Protein AF-A0A966SWS5-F1 (afdb_monomer)

Radius of gyration: 22.62 Å; Cα contacts (8 Å, |Δi|>4): 829; chains: 1; bounding box: 56×54×66 Å

Secondary structure (DSSP, 8-state):
-B---TTHHHHHHHHHTTT-EEEEEEEGGGG--HHHHHHHHHHTTSS-TTTS--S-----TT---S-GGGGEEESTTS-S-SEETTEE-SSEEE---GGG-TT-SSTTHHHHHHHHHH-HHHHS-SS--SHHHHHHHHHHHHHHHHHTTEEEEEEEE-GGGHHHHTTTSS--SHHHHHHHHHHHHHHHHHHHHTTT-EEEEEEEEE----TT----HHHHHHHHHHHHHHHHHH-TTEEEEEEES-TTS--GGGGHHHHHHHHHTT-EEEEEESSSS-HHHHHHHHHHH--SEEEE-GGGGG-HHHHHHHHHTTPEEEE-HHHHHHTT-EEEE-TTT-SB-TTSEEEE--SGGGSTHHHHHHTT--EEEE--BSHHHH--HHHHHHHHTTSSSPBPTTSPPPPHHHHHHHHHHHHHHSS--HHHHHHHHHHHHHHHHHHHHHHTPPS-----S-HHHHHHHHHHHHT-------TTS---

Structure (mmCIF, N/CA/C/O backbone):
data_AF-A0A966SWS5-F1
#
_entry.id   AF-A0A966SWS5-F1
#
loop_
_atom_site.group_PDB
_atom_site.id
_atom_site.type_symbol
_atom_site.label_atom_id
_atom_site.label_alt_id
_atom_site.label_comp_id
_atom_site.label_asym_id
_atom_site.label_entity_id
_atom_site.label_seq_id
_atom_site.pdbx_PDB_ins_code
_atom_site.Cartn_x
_atom_site.Cartn_y
_atom_site.Cartn_z
_atom_site.occupancy
_atom_site.B_iso_or_equiv
_atom_site.auth_seq_id
_atom_site.auth_comp_id
_atom_site.auth_asym_id
_atom_site.auth_atom_id
_atom_site.pdbx_PDB_model_num
ATOM 1 N N . MET A 1 1 ? 23.213 10.637 -18.267 1.00 56.31 1 MET A N 1
ATOM 2 C CA . MET A 1 1 ? 21.929 10.247 -17.666 1.00 56.31 1 MET A CA 1
ATOM 3 C C . MET A 1 1 ? 20.865 10.382 -18.741 1.00 56.31 1 MET A C 1
ATOM 5 O O . MET A 1 1 ? 21.033 11.244 -19.599 1.00 56.31 1 MET A O 1
ATOM 9 N N . GLN A 1 2 ? 19.869 9.503 -18.775 1.00 54.56 2 GLN A N 1
ATOM 10 C CA . GLN A 1 2 ? 18.658 9.729 -19.562 1.00 54.56 2 GLN A CA 1
ATOM 11 C C . GLN A 1 2 ? 17.677 10.501 -18.678 1.00 54.56 2 GLN A C 1
ATOM 13 O O . GLN A 1 2 ? 17.444 10.115 -17.535 1.00 54.56 2 GLN A O 1
ATOM 18 N N . THR A 1 3 ? 17.170 11.618 -19.188 1.00 52.50 3 THR A N 1
ATOM 19 C CA . THR A 1 3 ? 16.038 12.342 -18.606 1.00 52.50 3 THR A CA 1
ATOM 20 C C . THR A 1 3 ? 14.762 11.868 -19.293 1.00 52.50 3 THR A C 1
ATOM 22 O O . THR A 1 3 ? 14.804 11.485 -20.465 1.00 52.50 3 THR A O 1
ATOM 25 N N . TYR A 1 4 ? 13.644 11.896 -18.571 1.00 66.38 4 TYR A N 1
ATOM 26 C CA . TYR A 1 4 ? 12.299 11.722 -19.121 1.00 66.38 4 TYR A CA 1
ATOM 27 C C . TYR A 1 4 ? 12.084 12.520 -20.419 1.00 66.38 4 TYR A C 1
ATOM 29 O O . TYR A 1 4 ? 12.730 13.543 -20.671 1.00 66.38 4 TYR A O 1
ATOM 37 N N . THR A 1 5 ? 11.168 12.051 -21.268 1.00 64.81 5 THR A N 1
ATOM 38 C CA . THR A 1 5 ? 10.820 12.791 -22.487 1.00 64.81 5 THR A CA 1
ATOM 39 C C . THR A 1 5 ? 10.066 14.073 -22.117 1.00 64.81 5 THR A C 1
ATOM 41 O O . THR A 1 5 ? 9.263 14.032 -21.186 1.00 64.81 5 THR A O 1
ATOM 44 N N . PRO A 1 6 ? 10.214 15.191 -22.854 1.00 68.06 6 PRO A N 1
ATOM 45 C CA . PRO A 1 6 ? 9.442 16.414 -22.591 1.00 68.06 6 PRO A CA 1
ATOM 46 C C . PRO A 1 6 ? 7.915 16.208 -22.537 1.00 68.06 6 PRO A C 1
ATOM 48 O O . PRO A 1 6 ? 7.201 17.018 -21.955 1.00 68.06 6 PRO A O 1
ATOM 51 N N . MET A 1 7 ? 7.414 15.110 -23.113 1.00 74.44 7 MET A N 1
ATOM 52 C CA . MET A 1 7 ? 5.998 14.748 -23.126 1.00 74.44 7 MET A CA 1
ATOM 53 C C . MET A 1 7 ? 5.505 14.016 -21.872 1.00 74.44 7 MET A C 1
ATOM 55 O O . MET A 1 7 ? 4.293 13.942 -21.667 1.00 74.44 7 MET A O 1
ATOM 59 N N . THR A 1 8 ? 6.397 13.507 -21.018 1.00 80.25 8 THR A N 1
ATOM 60 C CA . THR A 1 8 ? 6.019 12.722 -19.832 1.00 80.25 8 THR A CA 1
ATOM 61 C C . THR A 1 8 ? 5.289 13.572 -18.785 1.00 80.25 8 THR A C 1
ATOM 63 O O . THR A 1 8 ? 4.294 13.125 -18.222 1.00 80.25 8 THR A O 1
ATOM 66 N N . GLU A 1 9 ? 5.709 14.822 -18.555 1.00 86.06 9 GLU A N 1
ATOM 67 C CA . GLU A 1 9 ? 5.050 15.692 -17.568 1.00 86.06 9 GLU A CA 1
A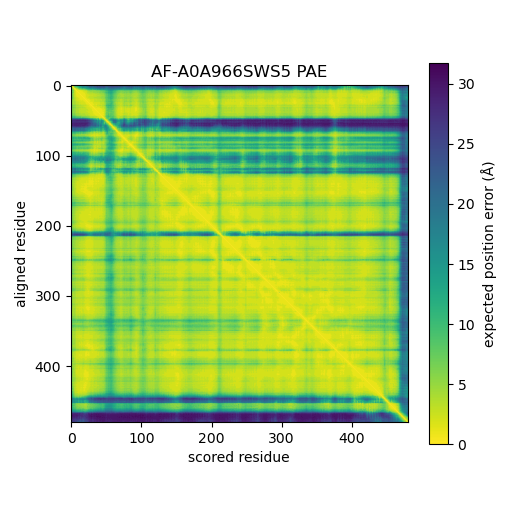TOM 68 C C . GLU A 1 9 ? 3.640 16.149 -17.994 1.00 86.06 9 GLU A C 1
ATOM 70 O O . GLU A 1 9 ? 2.712 16.007 -17.191 1.00 86.06 9 GLU A O 1
ATOM 75 N N . PRO A 1 10 ? 3.418 16.669 -19.222 1.00 88.00 10 PRO A N 1
ATOM 76 C CA . PRO A 1 10 ? 2.069 16.998 -19.687 1.00 88.00 10 PRO A CA 1
ATOM 77 C C . PRO A 1 10 ? 1.116 15.802 -19.645 1.00 88.00 10 PRO A C 1
ATOM 79 O O . PRO A 1 10 ? -0.052 15.956 -19.291 1.00 88.00 10 PRO A O 1
ATOM 82 N N . LEU A 1 11 ? 1.621 14.613 -19.981 1.00 86.00 11 LEU A N 1
ATOM 83 C CA . LEU A 1 11 ? 0.871 13.366 -19.930 1.00 86.00 11 LEU A CA 1
ATOM 84 C C . LEU A 1 11 ? 0.432 13.027 -18.502 1.00 86.00 11 LEU A C 1
ATOM 86 O O . LEU A 1 11 ? -0.751 12.775 -18.280 1.00 86.00 11 LEU A O 1
ATOM 90 N N . LEU A 1 12 ? 1.368 13.046 -17.546 1.00 89.75 12 LEU A N 1
ATOM 91 C CA . LEU A 1 12 ? 1.077 12.766 -16.141 1.00 89.75 12 LEU A CA 1
ATOM 92 C C . LEU A 1 12 ? -0.013 13.715 -15.631 1.00 89.75 12 LEU A C 1
ATOM 94 O O . LEU A 1 12 ? -1.047 13.252 -15.160 1.00 89.75 12 LEU A O 1
ATOM 98 N N . LYS A 1 13 ? 0.140 15.026 -15.856 1.00 92.19 13 LYS A N 1
ATOM 99 C CA . LYS A 1 13 ? -0.877 16.029 -15.492 1.00 92.19 13 LYS A CA 1
ATOM 100 C C . LYS A 1 13 ? -2.236 15.751 -16.140 1.00 92.19 13 LYS A C 1
ATOM 102 O O . LYS A 1 13 ? -3.275 15.923 -15.506 1.00 92.19 13 LYS A O 1
ATOM 107 N N . ALA A 1 14 ? -2.253 15.305 -17.396 1.00 92.81 14 ALA A N 1
ATOM 108 C CA . ALA A 1 14 ? -3.487 14.984 -18.107 1.00 92.81 14 ALA A CA 1
ATOM 109 C C . ALA A 1 14 ? -4.181 13.712 -17.582 1.00 92.81 14 ALA A C 1
ATOM 111 O O . ALA A 1 14 ? -5.417 13.660 -17.608 1.00 92.81 14 ALA A O 1
ATOM 112 N N . MET A 1 15 ? -3.412 12.721 -17.110 1.00 94.12 15 MET A N 1
ATOM 113 C CA . MET A 1 15 ? -3.923 11.542 -16.399 1.00 94.12 15 MET A CA 1
ATOM 114 C C . MET A 1 15 ? -4.467 11.920 -15.019 1.00 94.12 15 MET A C 1
ATOM 116 O O . MET A 1 15 ? -5.588 11.535 -14.686 1.00 94.12 15 MET A O 1
ATOM 120 N N . GLN A 1 16 ? -3.721 12.731 -14.258 1.00 94.56 16 GLN A N 1
ATOM 121 C CA . GLN A 1 16 ? -4.125 13.216 -12.935 1.00 94.56 16 GLN A CA 1
ATOM 122 C C . GLN A 1 16 ? -5.458 13.972 -13.008 1.00 94.56 16 GLN A C 1
ATOM 124 O O . GLN A 1 16 ? -6.412 13.630 -12.316 1.00 94.56 16 GLN A O 1
ATOM 129 N N . ALA A 1 17 ? -5.582 14.915 -13.948 1.00 94.62 17 ALA A N 1
ATOM 130 C CA . ALA A 1 17 ? -6.804 15.696 -14.157 1.00 94.62 17 ALA A CA 1
ATOM 131 C C . ALA A 1 17 ? -8.042 14.853 -14.526 1.00 94.62 17 ALA A C 1
ATOM 133 O O . ALA A 1 17 ? -9.165 15.351 -14.476 1.00 94.62 17 ALA A O 1
ATOM 134 N N . ARG A 1 18 ? -7.856 13.590 -14.933 1.00 94.50 18 ARG A N 1
ATOM 135 C CA . ARG A 1 18 ? -8.933 12.652 -15.288 1.00 94.50 18 ARG A CA 1
ATOM 136 C C . ARG A 1 18 ? -9.163 11.574 -14.234 1.00 94.50 18 ARG A C 1
ATOM 138 O O . ARG A 1 18 ? -9.987 10.687 -14.460 1.00 94.50 18 ARG A O 1
ATOM 145 N N . GLY A 1 19 ? -8.443 11.612 -13.114 1.00 96.00 19 GLY A N 1
ATOM 146 C CA . GLY A 1 19 ? -8.544 10.581 -12.090 1.00 96.00 19 GLY A CA 1
ATOM 147 C C . GLY A 1 19 ? -8.150 9.206 -12.637 1.00 96.00 19 GLY A C 1
ATOM 148 O O . GLY A 1 19 ? -8.946 8.275 -12.553 1.00 96.00 19 GLY A O 1
ATOM 149 N N . LEU A 1 20 ? -7.018 9.095 -13.336 1.00 96.56 20 LEU A N 1
ATOM 150 C CA . LEU A 1 20 ? -6.596 7.860 -14.012 1.00 96.56 20 LEU A CA 1
ATOM 151 C C . LEU A 1 20 ? -5.496 7.106 -13.258 1.00 96.56 20 LEU A C 1
ATOM 153 O O . LEU A 1 20 ? -4.710 6.402 -13.883 1.00 96.56 20 LEU A O 1
ATOM 157 N N . PHE A 1 21 ? -5.477 7.210 -11.929 1.00 97.75 21 PHE A N 1
ATOM 158 C CA . PHE A 1 21 ? -4.602 6.423 -11.064 1.00 97.75 21 PHE A CA 1
ATOM 159 C C . PHE A 1 21 ? -5.376 5.675 -9.977 1.00 97.75 21 PHE A C 1
ATOM 161 O O . PHE A 1 21 ? -6.513 6.025 -9.638 1.00 97.75 21 PHE A O 1
ATOM 168 N N . VAL A 1 22 ? -4.736 4.642 -9.433 1.00 97.94 22 VAL A N 1
ATOM 169 C CA . VAL A 1 22 ? -5.201 3.873 -8.275 1.00 97.94 22 VAL A CA 1
ATOM 170 C C . VAL A 1 22 ? -4.030 3.611 -7.332 1.00 97.94 22 VAL A C 1
ATOM 172 O O . VAL A 1 22 ? -2.903 3.434 -7.790 1.00 97.94 22 VAL A O 1
ATOM 175 N N . GLU A 1 23 ? -4.309 3.563 -6.034 1.00 97.81 23 GLU A N 1
ATOM 176 C CA . GLU A 1 23 ? -3.348 3.219 -4.983 1.00 97.81 23 GLU A CA 1
ATOM 177 C C . GLU A 1 23 ? -3.886 2.012 -4.212 1.00 97.81 23 GLU A C 1
ATOM 179 O O . GLU A 1 23 ? -4.903 2.105 -3.539 1.00 97.81 23 GLU A O 1
ATOM 184 N N . THR A 1 24 ? -3.254 0.851 -4.333 1.00 97.44 24 THR A N 1
ATOM 185 C CA . THR A 1 24 ? -3.761 -0.396 -3.732 1.00 97.44 24 THR A CA 1
ATOM 186 C C . THR A 1 24 ? -2.914 -0.892 -2.562 1.00 97.44 24 THR A C 1
ATOM 188 O O . THR A 1 24 ? -3.198 -1.951 -2.003 1.00 97.44 24 THR A O 1
ATOM 191 N N . HIS A 1 25 ? -1.876 -0.148 -2.169 1.00 97.81 25 HIS A N 1
ATOM 192 C CA . HIS A 1 25 ? -1.007 -0.492 -1.048 1.00 97.81 25 HIS A CA 1
ATOM 193 C C . HIS A 1 25 ? -0.494 0.770 -0.359 1.00 97.81 25 HIS A C 1
ATOM 195 O O . HIS A 1 25 ? 0.570 1.302 -0.678 1.00 97.81 25 HIS A O 1
ATOM 201 N N . VAL A 1 26 ? -1.278 1.244 0.603 1.00 97.19 26 VAL A N 1
ATOM 202 C CA . VAL A 1 26 ? -0.911 2.314 1.517 1.00 97.19 26 VAL A CA 1
ATOM 203 C C . VAL A 1 26 ? -1.335 1.995 2.953 1.00 97.19 26 VAL A C 1
ATOM 205 O O . VAL A 1 26 ? -2.475 1.610 3.216 1.00 97.19 26 VAL A O 1
ATOM 208 N N . HIS A 1 27 ? -0.451 2.202 3.926 1.00 94.88 27 HIS A N 1
ATOM 209 C CA . HIS A 1 27 ? -0.782 1.980 5.333 1.00 94.88 27 HIS A CA 1
ATOM 210 C C . HIS A 1 27 ? -1.279 3.255 5.993 1.00 94.88 27 HIS A C 1
ATOM 212 O O . HIS A 1 27 ? -0.635 4.299 5.906 1.00 94.88 27 HIS A O 1
ATOM 218 N N . PHE A 1 28 ? -2.367 3.146 6.763 1.00 94.44 28 PHE A N 1
ATOM 219 C CA . PHE A 1 28 ? -2.891 4.233 7.601 1.00 94.44 28 PHE A CA 1
ATOM 220 C C . PHE A 1 28 ? -1.820 5.033 8.379 1.00 94.44 28 PHE A C 1
ATOM 222 O O . PHE A 1 28 ? -1.853 6.260 8.356 1.00 94.44 28 PHE A O 1
ATOM 229 N N . PRO A 1 29 ? -0.838 4.403 9.044 1.00 88.25 29 PRO A N 1
ATOM 230 C CA . PRO A 1 29 ? 0.178 5.096 9.836 1.00 88.25 29 PRO A CA 1
ATOM 231 C C . PRO A 1 29 ? 1.180 5.841 8.964 1.00 88.25 29 PRO A C 1
ATOM 233 O O . PRO A 1 29 ? 1.812 6.767 9.454 1.00 88.25 29 PRO A O 1
ATOM 236 N N . GLY A 1 30 ? 1.303 5.453 7.694 1.00 90.62 30 GLY A N 1
ATOM 237 C CA . GLY A 1 30 ? 2.078 6.131 6.666 1.00 90.62 30 GLY A CA 1
ATOM 238 C C . GLY A 1 30 ? 1.346 7.291 5.996 1.00 90.62 30 GLY A C 1
ATOM 239 O O . GLY A 1 30 ? 1.949 7.970 5.177 1.00 90.62 30 GLY A O 1
ATOM 240 N N . LEU A 1 31 ? 0.078 7.559 6.330 1.00 94.06 31 LEU A N 1
ATOM 241 C CA . LEU A 1 31 ? -0.699 8.685 5.777 1.00 94.06 31 LEU A CA 1
ATOM 242 C C . LEU A 1 31 ? -0.383 10.034 6.434 1.00 94.06 31 LEU A C 1
ATOM 244 O O . LEU A 1 31 ? -0.876 11.086 6.028 1.00 94.06 31 LEU A O 1
ATOM 248 N N . PHE A 1 32 ? 0.403 9.995 7.497 1.00 91.12 32 PHE A N 1
ATOM 249 C CA . PHE A 1 32 ? 0.682 11.115 8.366 1.00 91.12 32 PHE A CA 1
ATOM 250 C C . PHE A 1 32 ? 1.753 12.005 7.743 1.00 91.12 32 PHE A C 1
ATOM 252 O O . PHE A 1 32 ? 2.915 11.616 7.673 1.00 91.12 32 PHE A O 1
ATOM 259 N N . THR A 1 33 ? 1.379 13.213 7.312 1.00 91.12 33 THR A N 1
ATOM 260 C CA . THR A 1 33 ? 2.391 14.210 6.936 1.00 91.12 33 THR A CA 1
ATOM 261 C C . THR A 1 33 ? 3.117 14.708 8.191 1.00 91.12 33 THR A C 1
ATOM 263 O O . THR A 1 33 ? 2.528 14.697 9.287 1.00 91.12 33 THR A O 1
ATOM 266 N N . PRO A 1 34 ? 4.368 15.185 8.071 1.00 89.38 34 PRO A N 1
ATOM 267 C CA . PRO A 1 34 ? 5.087 15.791 9.187 1.00 89.38 34 PRO A CA 1
ATOM 268 C C . PRO A 1 34 ? 4.274 16.895 9.890 1.00 89.38 34 PRO A C 1
ATOM 270 O O . PRO A 1 34 ? 4.176 16.919 11.117 1.00 89.38 34 PRO A O 1
ATOM 273 N N . GLU A 1 35 ? 3.611 17.762 9.124 1.00 90.44 35 GLU A N 1
ATOM 274 C CA . GLU A 1 35 ? 2.824 18.892 9.628 1.00 90.44 35 GLU A CA 1
ATOM 275 C C . GLU A 1 35 ? 1.589 18.448 10.401 1.00 90.44 35 GLU A C 1
ATOM 277 O O . GLU A 1 35 ? 1.308 18.968 11.487 1.00 90.44 35 GLU A O 1
ATOM 282 N N . LEU A 1 36 ? 0.849 17.479 9.855 1.00 91.56 36 LEU A N 1
ATOM 283 C CA . LEU A 1 36 ? -0.329 16.935 10.518 1.00 91.56 36 LEU A CA 1
ATOM 284 C C . LEU A 1 36 ? 0.070 16.223 11.811 1.00 91.56 36 LEU A C 1
ATOM 286 O O . LEU A 1 36 ? -0.575 16.392 12.842 1.00 91.56 36 LEU A O 1
ATOM 290 N N . THR A 1 37 ? 1.164 15.472 11.774 1.00 88.75 37 THR A N 1
ATOM 291 C CA . THR A 1 37 ? 1.668 14.718 12.926 1.00 88.75 37 THR A CA 1
ATOM 292 C C . THR A 1 37 ? 2.098 15.634 14.053 1.00 88.75 37 THR A C 1
ATOM 294 O O . THR A 1 37 ? 1.725 15.400 15.202 1.00 88.75 37 THR A O 1
ATOM 297 N N . LEU A 1 38 ? 2.822 16.711 13.740 1.00 86.38 38 LEU A N 1
ATOM 298 C CA . LEU A 1 38 ? 3.180 17.711 14.737 1.00 86.38 38 LEU A CA 1
ATOM 299 C C . LEU A 1 38 ? 1.937 18.435 15.271 1.00 86.38 38 LEU A C 1
ATOM 301 O O . LEU A 1 38 ? 1.815 18.626 16.479 1.00 86.38 38 LEU A O 1
ATOM 305 N N . SER A 1 39 ? 0.996 18.793 14.394 1.00 89.50 39 SER A N 1
ATOM 306 C CA . SER A 1 39 ? -0.250 19.475 14.768 1.00 89.50 39 SER A CA 1
ATOM 307 C C . SER A 1 39 ? -1.096 18.633 15.726 1.00 89.50 39 SER A C 1
ATOM 309 O O . SER A 1 39 ? -1.544 19.135 16.755 1.00 89.50 39 SER A O 1
ATOM 311 N N . LEU A 1 40 ? -1.268 17.341 15.437 1.00 89.06 40 LEU A N 1
ATOM 312 C CA . LEU A 1 40 ? -1.943 16.391 16.321 1.00 89.06 40 LEU A CA 1
ATOM 313 C C . LEU A 1 40 ? -1.161 16.164 17.618 1.00 89.06 40 LEU A C 1
ATOM 315 O O . LEU A 1 40 ? -1.751 16.115 18.695 1.00 89.06 40 LEU A O 1
ATOM 319 N N . GLY A 1 41 ? 0.169 16.106 17.538 1.00 83.56 41 GLY A N 1
ATOM 320 C CA . GLY A 1 41 ? 1.043 16.056 18.704 1.00 83.56 41 GLY A CA 1
ATOM 321 C C . GLY A 1 41 ? 0.855 17.241 19.646 1.00 83.56 41 GLY A C 1
ATOM 322 O O . GLY A 1 41 ? 0.768 17.046 20.854 1.00 83.56 41 GLY A O 1
ATOM 323 N N . ILE A 1 42 ? 0.735 18.458 19.112 1.00 83.50 42 ILE A N 1
ATOM 324 C CA . ILE A 1 42 ? 0.462 19.667 19.900 1.00 83.50 42 ILE A CA 1
ATOM 325 C C . ILE A 1 42 ? -0.963 19.639 20.456 1.00 83.50 42 ILE A C 1
ATOM 327 O O . ILE A 1 42 ? -1.151 19.826 21.657 1.00 83.50 42 ILE A O 1
ATOM 331 N N . LYS A 1 43 ? -1.959 19.359 19.604 1.00 87.50 43 LYS A N 1
ATOM 332 C CA . LYS A 1 43 ? -3.381 19.278 19.980 1.00 87.50 43 LYS A CA 1
ATOM 333 C C . LYS A 1 43 ? -3.602 18.320 21.152 1.00 87.50 43 LYS A C 1
ATOM 335 O O . LYS A 1 43 ? -4.323 18.656 22.086 1.00 87.50 43 LYS A O 1
ATOM 340 N N . ASN A 1 44 ? -2.968 17.152 21.101 1.00 84.19 44 ASN A N 1
ATOM 341 C CA . ASN A 1 44 ? -3.131 16.090 22.088 1.00 84.19 44 ASN A CA 1
ATOM 342 C C . ASN A 1 44 ? -2.132 16.187 23.262 1.00 84.19 44 ASN A C 1
ATOM 344 O O . ASN A 1 44 ? -2.123 15.313 24.124 1.00 84.19 44 ASN A O 1
ATOM 348 N N . GLY A 1 45 ? -1.323 17.255 23.335 1.00 79.69 45 GLY A N 1
ATOM 349 C CA . GLY A 1 45 ? -0.449 17.552 24.479 1.00 79.69 45 GLY A CA 1
ATOM 350 C C . GLY A 1 45 ? 0.889 16.801 24.509 1.00 79.69 45 GLY A C 1
ATOM 351 O O . GLY A 1 45 ? 1.589 16.840 25.520 1.00 79.69 45 GLY A O 1
ATOM 352 N N . TRP A 1 46 ? 1.270 16.143 23.413 1.00 75.69 46 TRP A N 1
ATOM 353 C CA . TRP A 1 46 ? 2.497 15.346 23.292 1.00 75.69 46 TRP A CA 1
ATOM 354 C C . TRP A 1 46 ? 3.717 16.148 22.815 1.00 75.69 46 TRP A C 1
ATOM 356 O O . TRP A 1 46 ? 4.852 15.721 23.026 1.00 75.69 46 TRP A O 1
ATOM 366 N N . VAL A 1 47 ? 3.509 17.313 22.187 1.00 73.50 47 VAL A N 1
ATOM 367 C CA . VAL A 1 47 ? 4.574 18.225 21.725 1.00 73.50 47 VAL A CA 1
ATOM 368 C C . VAL A 1 47 ? 4.233 19.672 22.110 1.00 73.50 47 VAL A C 1
ATOM 370 O O . VAL A 1 47 ? 3.095 20.095 21.948 1.00 73.50 47 VAL A O 1
ATOM 373 N N . HIS A 1 48 ? 5.197 20.457 22.608 1.00 66.31 48 HIS A N 1
ATOM 374 C CA . HIS A 1 48 ? 4.979 21.857 23.015 1.00 66.31 48 HIS A CA 1
ATOM 375 C C . HIS A 1 48 ? 5.661 22.840 22.040 1.00 66.31 48 HIS A C 1
ATOM 377 O O . HIS A 1 48 ? 6.838 22.699 21.714 1.00 66.31 48 HIS A O 1
ATOM 383 N N . GLY A 1 49 ? 4.918 23.849 21.567 1.00 55.56 49 GLY A N 1
ATOM 384 C CA . GLY A 1 49 ? 5.252 24.650 20.377 1.00 55.56 49 GLY A CA 1
ATOM 385 C C . GLY A 1 49 ? 6.195 25.854 20.534 1.00 55.56 49 GLY A C 1
ATOM 386 O O . GLY A 1 49 ? 6.288 26.638 19.597 1.00 55.56 49 GLY A O 1
ATOM 387 N N . HIS A 1 50 ? 6.871 26.077 21.668 1.00 50.03 50 HIS A N 1
ATOM 388 C CA . HIS A 1 50 ? 7.683 27.301 21.851 1.00 50.03 50 HIS A CA 1
ATOM 389 C C . HIS A 1 50 ? 9.181 27.096 22.118 1.00 50.03 50 HIS A C 1
ATOM 391 O O . HIS A 1 50 ? 9.937 28.044 21.929 1.00 50.03 50 HIS A O 1
ATOM 397 N N . THR A 1 51 ? 9.646 25.898 22.490 1.00 48.94 51 THR A N 1
ATOM 398 C CA . THR A 1 51 ? 11.061 25.703 22.884 1.00 48.94 51 THR A CA 1
ATOM 399 C C . THR A 1 51 ? 11.675 24.349 22.520 1.00 48.94 51 THR A C 1
ATOM 401 O O . THR A 1 51 ? 12.833 24.116 22.840 1.00 48.94 51 THR A O 1
ATOM 404 N N . GLY A 1 52 ? 10.957 23.441 21.854 1.00 46.66 52 GLY A N 1
ATOM 405 C CA . GLY A 1 52 ? 11.500 22.109 21.548 1.00 46.66 52 GLY A CA 1
ATOM 406 C C . GLY A 1 52 ? 11.677 21.186 22.766 1.00 46.66 52 GLY A C 1
ATOM 407 O O . GLY A 1 52 ? 12.139 20.061 22.593 1.00 46.66 52 GLY A O 1
ATOM 408 N N . GLU A 1 53 ? 11.261 21.601 23.968 1.00 43.72 53 GLU A N 1
ATOM 409 C CA . GLU A 1 53 ? 11.308 20.787 25.189 1.00 43.72 53 GLU A CA 1
ATOM 410 C C . GLU A 1 53 ? 9.912 20.311 25.632 1.00 43.72 53 GLU A C 1
ATOM 412 O O . GLU A 1 53 ? 8.916 21.028 25.516 1.00 43.72 53 GLU A O 1
ATOM 417 N N . VAL A 1 54 ? 9.848 19.084 26.165 1.00 47.00 54 VAL A N 1
ATOM 418 C CA . VAL A 1 54 ? 8.648 18.442 26.733 1.00 47.00 54 VAL A CA 1
ATOM 419 C C . VAL A 1 54 ? 8.687 18.556 28.260 1.00 47.00 54 VAL A C 1
ATOM 421 O O . VAL A 1 54 ? 9.670 18.148 28.878 1.00 47.00 54 VAL A O 1
ATOM 424 N N . LEU A 1 55 ? 7.603 19.012 28.905 1.00 43.75 55 LEU A N 1
ATOM 425 C CA . LEU A 1 55 ? 7.406 18.761 30.336 1.00 43.75 55 LEU A CA 1
ATOM 426 C C . LEU A 1 55 ? 6.754 17.390 30.527 1.00 43.75 55 LEU A C 1
ATOM 428 O O . LEU A 1 55 ? 5.553 17.226 30.343 1.00 43.75 55 LEU A O 1
ATOM 432 N N . ARG A 1 56 ? 7.592 16.470 31.013 1.00 42.09 56 ARG A N 1
ATOM 433 C CA . ARG A 1 56 ? 7.347 15.127 31.56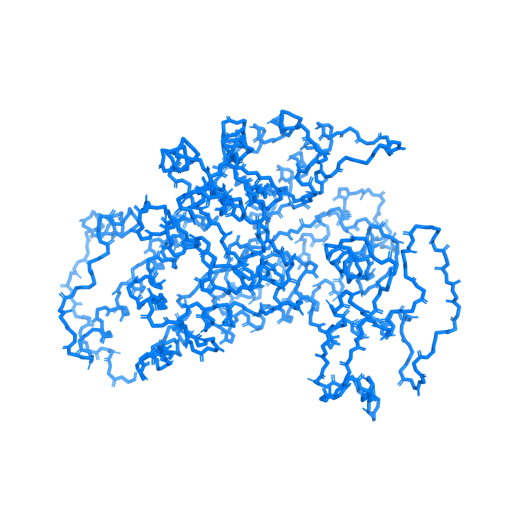5 1.00 42.09 56 ARG A CA 1
ATOM 434 C C . ARG A 1 56 ? 7.732 13.983 30.621 1.00 42.09 56 ARG A C 1
ATOM 436 O O . ARG A 1 56 ? 7.071 13.766 29.612 1.00 42.09 56 ARG A O 1
ATOM 443 N N . PRO A 1 57 ? 8.740 13.175 30.996 1.00 38.41 57 PRO A N 1
ATOM 444 C CA . PRO A 1 57 ? 8.870 11.845 30.441 1.00 38.41 57 PRO A CA 1
ATOM 445 C C . PRO A 1 57 ? 7.710 11.028 31.010 1.00 38.41 57 PRO A C 1
ATOM 447 O O . PRO A 1 57 ? 7.734 10.681 32.192 1.00 38.41 57 PRO A O 1
ATOM 450 N N . PHE A 1 58 ? 6.686 10.727 30.212 1.00 40.38 58 PHE A N 1
ATOM 451 C CA . PHE A 1 58 ? 5.854 9.580 30.546 1.00 40.38 58 PHE A CA 1
ATOM 452 C C . PHE A 1 58 ? 6.449 8.348 29.881 1.00 40.38 58 PHE A C 1
ATOM 454 O O . PHE A 1 58 ? 6.319 8.075 28.691 1.00 40.38 58 PHE A O 1
ATOM 461 N N . ALA A 1 59 ? 7.227 7.656 30.706 1.00 43.78 59 ALA A N 1
ATOM 462 C CA . ALA A 1 59 ? 7.817 6.375 30.422 1.00 43.78 59 ALA A CA 1
ATOM 463 C C . ALA A 1 59 ? 6.708 5.321 30.412 1.00 43.78 59 ALA A C 1
ATOM 465 O O . ALA A 1 59 ? 6.480 4.645 31.415 1.00 43.78 59 ALA A O 1
ATOM 466 N N . HIS A 1 60 ? 6.062 5.099 29.266 1.00 42.34 60 HIS A N 1
ATOM 467 C CA . HIS A 1 60 ? 5.727 3.710 28.997 1.00 42.34 60 HIS A CA 1
ATOM 468 C C . HIS A 1 60 ? 7.078 2.979 28.906 1.00 42.34 60 HIS A C 1
ATOM 470 O O . HIS A 1 60 ? 7.898 3.357 28.068 1.00 42.34 60 HIS A O 1
ATOM 476 N N . PRO A 1 61 ? 7.370 1.957 29.733 1.00 48.47 61 PRO A N 1
ATOM 477 C CA . PRO A 1 61 ? 8.686 1.306 29.748 1.00 48.47 61 PRO A CA 1
ATOM 478 C C . PRO A 1 61 ? 9.064 0.662 28.401 1.00 48.47 61 PRO A C 1
ATOM 480 O O . PRO A 1 61 ? 10.202 0.243 28.220 1.00 48.47 61 PRO A O 1
ATOM 483 N N . LYS A 1 62 ? 8.111 0.585 27.459 1.00 50.28 62 LYS A N 1
ATOM 484 C CA . LYS A 1 62 ? 8.298 0.116 26.079 1.00 50.28 62 LYS A CA 1
ATOM 485 C C . LYS A 1 62 ? 8.156 1.202 24.998 1.00 50.28 62 LYS A C 1
ATOM 487 O O . LYS A 1 62 ? 8.242 0.844 23.830 1.00 50.28 62 LYS A O 1
ATOM 492 N N . ASN A 1 63 ? 7.878 2.469 25.335 1.00 56.06 63 ASN A N 1
ATOM 493 C CA . ASN A 1 63 ? 7.965 3.543 24.337 1.00 56.06 63 ASN A CA 1
ATOM 494 C C . ASN A 1 63 ? 9.456 3.766 24.054 1.00 56.06 63 ASN A C 1
ATOM 496 O O . ASN A 1 63 ? 10.188 4.099 24.992 1.00 56.06 63 ASN A O 1
ATOM 500 N N . PRO A 1 64 ? 9.936 3.563 22.817 1.00 55.47 64 PRO A N 1
ATOM 501 C CA . PRO A 1 64 ? 11.358 3.693 22.556 1.00 55.47 64 PRO A CA 1
ATOM 502 C C . PRO A 1 64 ? 11.830 5.161 22.553 1.00 55.47 64 PRO A C 1
ATOM 504 O O . PRO A 1 64 ? 13.036 5.394 22.478 1.00 55.47 64 PRO A O 1
ATOM 507 N N . TYR A 1 65 ? 10.925 6.150 22.667 1.00 63.09 65 TYR A N 1
ATOM 508 C CA . TYR A 1 65 ? 11.237 7.568 22.458 1.00 63.09 65 TYR A CA 1
ATOM 509 C C . TYR A 1 65 ? 10.875 8.461 23.632 1.00 63.09 65 TYR A C 1
ATOM 511 O O . TYR A 1 65 ? 9.801 8.373 24.221 1.00 63.09 65 TYR A O 1
ATOM 519 N N . LYS A 1 66 ? 11.810 9.362 23.945 1.00 57.56 66 LYS A N 1
ATOM 520 C CA . LYS A 1 66 ? 11.699 10.334 25.037 1.00 57.56 66 LYS A CA 1
ATOM 521 C C . LYS A 1 66 ? 11.347 11.745 24.544 1.00 57.56 66 LYS A C 1
ATOM 523 O O . LYS A 1 66 ? 10.840 12.534 25.336 1.00 57.56 66 LYS A O 1
ATOM 528 N N . HIS A 1 67 ? 11.573 12.047 23.257 1.00 69.19 67 HIS A N 1
ATOM 529 C CA . HIS A 1 67 ? 11.409 13.384 22.672 1.00 69.19 67 HIS A CA 1
ATOM 530 C C . HIS A 1 67 ? 10.778 13.315 21.271 1.00 69.19 67 HIS A C 1
ATOM 532 O O . HIS A 1 67 ? 11.467 13.150 20.270 1.00 69.19 67 HIS A O 1
ATOM 538 N N . TYR A 1 68 ? 9.451 13.457 21.178 1.00 74.50 68 TYR A N 1
ATOM 539 C CA . TYR A 1 68 ? 8.754 13.426 19.883 1.00 74.50 68 TYR A CA 1
ATOM 540 C C . TYR A 1 68 ? 9.064 14.630 18.980 1.00 74.50 68 TYR A C 1
ATOM 542 O O . TYR A 1 68 ? 8.902 14.530 17.769 1.00 74.50 68 TYR A O 1
ATOM 550 N N . SER A 1 69 ? 9.557 15.746 19.529 1.00 73.12 69 SER A N 1
ATOM 551 C CA . SER A 1 69 ? 10.035 16.887 18.735 1.00 73.12 69 SER A CA 1
ATOM 552 C C . SER A 1 69 ? 11.230 16.530 17.841 1.00 73.12 69 SER A C 1
ATOM 554 O O . SER A 1 69 ? 11.355 17.086 16.756 1.00 73.12 69 SER A O 1
ATOM 556 N N . GLU A 1 70 ? 12.063 15.561 18.238 1.00 76.44 70 GLU A N 1
ATOM 557 C CA . GLU A 1 70 ? 13.227 15.103 17.461 1.00 76.44 70 GLU A CA 1
ATOM 558 C C . GLU A 1 70 ? 12.851 14.303 16.207 1.00 76.44 70 GLU A C 1
ATOM 560 O O . GLU A 1 70 ? 13.717 14.021 15.373 1.00 76.44 70 GLU A O 1
ATOM 565 N N . LEU A 1 71 ? 11.572 13.928 16.066 1.00 79.88 71 LEU A N 1
ATOM 566 C CA . LEU A 1 71 ? 11.056 13.299 14.851 1.00 79.88 71 LEU A CA 1
ATOM 567 C C . LEU A 1 71 ? 10.987 14.281 13.681 1.00 79.88 71 LEU A C 1
ATOM 569 O O . LEU A 1 71 ? 10.857 13.830 12.548 1.00 79.88 71 LEU A O 1
ATOM 573 N N . PHE A 1 72 ? 11.061 15.590 13.930 1.00 84.25 72 PHE A N 1
ATOM 574 C CA . PHE A 1 72 ? 10.844 16.616 12.918 1.00 84.25 72 PHE A CA 1
ATOM 575 C C . PHE A 1 72 ? 12.105 17.440 12.685 1.00 84.25 72 PHE A C 1
ATOM 577 O O . PHE A 1 72 ? 12.782 17.867 13.618 1.00 84.25 72 PHE A O 1
ATOM 584 N N . LEU A 1 73 ? 12.380 17.715 11.417 1.00 85.75 73 LEU A N 1
ATOM 585 C CA . LEU A 1 73 ? 13.350 18.705 10.972 1.00 85.75 73 LEU A CA 1
ATOM 586 C C . LEU A 1 73 ? 12.582 19.809 10.242 1.00 85.75 73 LEU A C 1
ATOM 588 O O . LEU A 1 73 ? 11.718 19.508 9.419 1.00 85.75 73 LEU A O 1
ATOM 592 N N . ALA A 1 74 ? 12.916 21.068 10.516 1.00 85.19 74 ALA A N 1
ATOM 593 C CA . ALA A 1 74 ? 12.355 22.233 9.828 1.00 85.19 74 ALA A CA 1
ATOM 594 C C . ALA A 1 74 ? 13.446 22.996 9.076 1.00 85.19 74 ALA A C 1
ATOM 596 O O . ALA A 1 74 ? 14.592 23.056 9.528 1.00 85.19 74 ALA A O 1
ATOM 597 N N . GLY A 1 75 ? 13.092 23.633 7.962 1.00 80.50 75 GLY A N 1
ATOM 598 C CA . GLY A 1 75 ? 14.043 24.391 7.158 1.00 80.50 75 GLY A CA 1
ATOM 599 C C . GLY A 1 75 ? 15.031 23.520 6.378 1.00 80.50 75 GLY A C 1
ATOM 600 O O . GLY A 1 75 ? 15.154 22.302 6.555 1.00 80.50 75 GLY A O 1
ATOM 601 N N . ALA A 1 76 ? 15.785 24.162 5.486 1.00 81.31 76 ALA A N 1
ATOM 602 C CA . ALA A 1 76 ? 16.736 23.473 4.613 1.00 81.31 76 ALA A CA 1
ATOM 603 C C . ALA A 1 76 ? 17.806 22.697 5.408 1.00 81.31 76 ALA A C 1
ATOM 605 O O . ALA A 1 76 ? 18.073 21.530 5.119 1.00 81.31 76 ALA A O 1
ATOM 606 N N . ASP A 1 77 ? 18.355 23.301 6.464 1.00 80.44 77 ASP A N 1
ATOM 607 C CA . ASP A 1 77 ? 19.398 22.715 7.315 1.00 80.44 77 ASP A CA 1
ATOM 608 C C . ASP A 1 77 ? 18.858 21.829 8.454 1.00 80.44 77 ASP A C 1
ATOM 610 O O . ASP A 1 77 ? 19.642 21.234 9.193 1.00 80.44 77 ASP A O 1
ATOM 614 N N . GLY A 1 78 ? 17.533 21.714 8.584 1.00 79.38 78 GLY A N 1
ATOM 615 C CA . GLY A 1 78 ? 16.873 20.935 9.628 1.00 79.38 78 GLY A CA 1
ATOM 616 C C . GLY A 1 78 ? 16.876 21.588 11.012 1.00 79.38 78 GLY A C 1
ATOM 617 O O . GLY A 1 78 ? 16.544 20.912 11.982 1.00 79.38 78 GLY A O 1
ATOM 618 N N . LYS A 1 79 ? 17.250 22.871 11.122 1.00 76.38 79 LYS A N 1
ATOM 619 C CA . LYS A 1 79 ? 17.340 23.615 12.394 1.00 76.38 79 LYS A CA 1
ATOM 620 C C . LYS A 1 79 ? 16.311 24.742 12.520 1.00 76.38 79 LYS A C 1
ATOM 622 O O . LYS A 1 79 ? 16.418 25.582 13.413 1.00 76.38 79 LYS A O 1
ATOM 627 N N . GLY A 1 80 ? 15.333 24.790 11.621 1.00 76.44 80 GLY A N 1
ATOM 628 C CA . GLY A 1 80 ? 14.241 25.754 11.659 1.00 76.44 80 GLY A CA 1
ATOM 629 C C . GLY A 1 80 ? 13.336 25.586 12.883 1.00 76.44 80 GLY A C 1
ATOM 630 O O . GLY A 1 80 ? 13.348 24.565 13.572 1.00 76.44 80 GLY A O 1
ATOM 631 N N . ALA A 1 81 ? 12.510 26.596 13.145 1.00 78.88 81 ALA A N 1
ATOM 632 C CA . ALA A 1 81 ? 11.478 26.501 14.169 1.00 78.88 81 ALA A CA 1
ATOM 633 C C . ALA A 1 81 ? 10.345 25.579 13.692 1.00 78.88 81 ALA A C 1
ATOM 635 O O . ALA A 1 81 ? 9.782 25.801 12.624 1.00 78.88 81 ALA A O 1
ATOM 636 N N . LEU A 1 82 ? 9.984 24.581 14.505 1.00 81.56 82 LEU A N 1
ATOM 637 C CA . LEU A 1 82 ? 8.877 23.661 14.208 1.00 81.56 82 LEU A CA 1
ATOM 638 C C . LEU A 1 82 ? 7.506 24.360 14.228 1.00 81.56 82 LEU A C 1
ATOM 640 O O . LEU A 1 82 ? 6.576 23.951 13.535 1.00 81.56 82 LEU A O 1
ATOM 644 N N . VAL A 1 83 ? 7.388 25.420 15.029 1.00 81.44 83 VAL A N 1
ATOM 645 C CA . VAL A 1 83 ? 6.203 26.270 15.142 1.00 81.44 83 VAL A CA 1
ATOM 646 C C . VAL A 1 83 ? 6.643 27.719 14.995 1.00 81.44 83 VAL A C 1
ATOM 648 O O . VAL A 1 83 ? 7.576 28.169 15.662 1.00 81.44 83 VAL A O 1
ATOM 651 N N . LYS A 1 84 ? 5.954 28.456 14.130 1.00 76.62 84 LYS A N 1
ATOM 652 C CA . LYS A 1 84 ? 6.195 29.867 13.854 1.00 76.62 84 LYS A CA 1
ATOM 653 C C . LYS A 1 84 ? 4.872 30.619 13.927 1.00 76.62 84 LYS A C 1
ATOM 655 O O . LYS A 1 84 ? 3.893 30.205 13.317 1.00 76.62 84 LYS A O 1
ATOM 660 N N . ASP A 1 85 ? 4.837 31.696 14.710 1.00 78.31 85 ASP A N 1
ATOM 661 C CA . ASP A 1 85 ? 3.646 32.540 14.892 1.00 78.31 85 ASP A CA 1
ATOM 662 C C . ASP A 1 85 ? 2.391 31.750 15.327 1.00 78.31 85 ASP A C 1
ATOM 664 O O . ASP A 1 85 ? 1.269 32.031 14.913 1.00 78.31 85 ASP A O 1
ATOM 668 N N . GLY A 1 86 ? 2.587 30.716 16.156 1.00 73.44 86 GLY A N 1
ATOM 669 C CA . GLY A 1 86 ? 1.513 29.837 16.637 1.00 73.44 86 GLY A CA 1
ATOM 670 C C . GLY A 1 86 ? 1.023 28.798 15.622 1.00 73.44 86 GLY A C 1
ATOM 671 O O . GLY A 1 86 ? 0.101 28.048 15.931 1.00 73.44 86 GLY A O 1
ATOM 672 N N . MET A 1 87 ? 1.637 28.716 14.438 1.00 80.62 87 MET A N 1
ATOM 673 C CA . MET A 1 87 ? 1.320 27.736 13.398 1.00 80.62 87 MET A CA 1
ATOM 674 C C . MET A 1 87 ? 2.470 26.751 13.195 1.00 80.62 87 MET A C 1
ATOM 676 O O . MET A 1 87 ? 3.640 27.115 13.300 1.00 80.62 87 MET A O 1
ATOM 680 N N . VAL A 1 88 ? 2.143 25.500 12.875 1.00 84.62 88 VAL A N 1
ATOM 681 C CA . VAL A 1 88 ? 3.139 24.500 12.468 1.00 84.62 88 VAL A CA 1
ATOM 682 C C . VAL A 1 88 ? 3.838 24.952 11.181 1.00 84.62 88 VAL A C 1
ATOM 684 O O . VAL A 1 88 ? 3.195 25.477 10.268 1.00 84.62 88 VAL A O 1
ATOM 687 N N . ALA A 1 89 ? 5.163 24.788 11.129 1.00 82.94 89 ALA A N 1
ATOM 688 C CA . ALA A 1 89 ? 5.951 25.070 9.935 1.00 82.94 89 ALA A CA 1
ATOM 689 C C . ALA A 1 89 ? 5.462 24.219 8.750 1.00 82.94 89 ALA A C 1
ATOM 691 O O . ALA A 1 89 ? 5.018 23.092 8.936 1.00 82.94 89 ALA A O 1
ATOM 692 N N . LYS A 1 90 ? 5.513 24.771 7.534 1.00 80.94 90 LYS A N 1
ATOM 693 C CA . LYS A 1 90 ? 5.001 24.110 6.316 1.00 80.94 90 LYS A CA 1
ATOM 694 C C . LYS A 1 90 ? 6.053 23.294 5.564 1.00 80.94 90 LYS A C 1
ATOM 696 O O . LYS A 1 90 ? 5.739 22.677 4.558 1.00 80.94 90 LYS A O 1
ATOM 701 N N . ASP A 1 91 ? 7.303 23.394 5.988 1.00 83.00 91 ASP A N 1
ATOM 702 C CA . ASP A 1 91 ? 8.477 22.772 5.388 1.00 83.00 91 ASP A CA 1
ATOM 703 C C . ASP A 1 91 ? 9.092 21.767 6.366 1.00 83.00 91 ASP A C 1
ATOM 705 O O . ASP A 1 91 ? 10.300 21.775 6.629 1.00 83.00 91 ASP A O 1
ATOM 709 N N . LEU A 1 92 ? 8.235 20.926 6.948 1.00 87.62 92 LEU A N 1
ATOM 710 C CA . LEU A 1 92 ? 8.667 19.885 7.861 1.00 87.62 92 LEU A CA 1
ATOM 711 C C . LEU A 1 92 ? 9.024 18.618 7.095 1.00 87.62 92 LEU A C 1
ATOM 713 O O . LEU A 1 92 ? 8.395 18.237 6.114 1.00 87.62 92 LEU A O 1
ATOM 717 N N . ARG A 1 93 ? 10.041 17.921 7.592 1.00 88.25 93 ARG A N 1
ATOM 718 C CA . ARG A 1 93 ? 10.364 16.557 7.175 1.00 88.25 93 ARG A CA 1
ATOM 719 C C . ARG A 1 93 ? 10.589 15.691 8.397 1.00 88.25 93 ARG A C 1
ATOM 721 O O . ARG A 1 93 ? 11.040 16.183 9.434 1.00 88.25 93 ARG A O 1
ATOM 728 N N . TYR A 1 94 ? 10.326 14.398 8.265 1.00 87.31 94 TYR A N 1
ATOM 729 C CA . TYR A 1 94 ? 10.726 13.466 9.304 1.00 87.31 94 TYR A CA 1
ATOM 730 C C . TYR A 1 94 ? 12.247 13.332 9.363 1.00 87.31 94 TYR A C 1
ATOM 732 O O . TYR A 1 94 ? 12.943 13.314 8.344 1.00 87.31 94 TYR A O 1
ATOM 740 N N . ASN A 1 95 ? 12.767 13.213 10.576 1.00 82.25 95 ASN A N 1
ATOM 741 C CA . ASN A 1 95 ? 14.152 12.869 10.830 1.00 82.25 95 ASN A CA 1
ATOM 742 C C . ASN A 1 95 ? 14.329 11.349 10.668 1.00 82.25 95 ASN A C 1
ATOM 744 O O . ASN A 1 95 ? 14.247 10.596 11.633 1.00 82.25 95 ASN A O 1
ATOM 748 N N . LEU A 1 96 ? 14.502 10.899 9.421 1.00 79.06 96 LEU A N 1
ATOM 749 C CA . LEU A 1 96 ? 14.599 9.475 9.061 1.00 79.06 96 LEU A CA 1
ATOM 750 C C . LEU A 1 96 ? 16.025 9.019 8.727 1.00 79.06 96 LEU A C 1
ATOM 752 O O . LEU A 1 96 ? 16.208 7.954 8.147 1.00 79.06 96 LEU A O 1
ATOM 756 N N . ASP A 1 97 ? 17.047 9.805 9.072 1.00 76.31 97 ASP A N 1
ATOM 757 C CA . ASP A 1 97 ? 18.435 9.400 8.852 1.00 76.31 97 ASP A CA 1
ATOM 758 C C . ASP A 1 97 ? 18.922 8.524 10.019 1.00 76.31 97 ASP A C 1
ATOM 760 O O . ASP A 1 97 ? 19.083 9.037 11.131 1.00 76.31 97 ASP A O 1
ATOM 764 N N . PRO A 1 98 ? 19.202 7.225 9.808 1.00 68.06 98 PRO A N 1
ATOM 765 C CA . PRO A 1 98 ? 19.663 6.346 10.879 1.00 68.06 98 PRO A CA 1
ATOM 766 C C . PRO A 1 98 ? 20.989 6.815 11.498 1.00 68.06 98 PRO A C 1
ATOM 768 O O . PRO A 1 98 ? 21.251 6.520 12.661 1.00 68.06 98 PRO A O 1
ATOM 771 N N . ARG A 1 99 ? 21.804 7.612 10.788 1.00 72.50 99 ARG A N 1
ATOM 772 C CA . ARG A 1 99 ? 23.049 8.193 11.328 1.00 72.50 99 ARG A CA 1
ATOM 773 C C . ARG A 1 99 ? 22.797 9.214 12.435 1.00 72.50 99 ARG A C 1
ATOM 775 O O . ARG A 1 99 ? 23.678 9.430 13.262 1.00 72.50 99 ARG A O 1
ATOM 782 N N . ASN A 1 100 ? 21.605 9.809 12.479 1.00 71.31 100 ASN A N 1
ATOM 783 C CA . ASN A 1 100 ? 21.200 10.699 13.566 1.00 71.31 100 ASN A CA 1
ATOM 784 C C . ASN A 1 100 ? 20.830 9.924 14.843 1.00 71.31 100 ASN A C 1
ATOM 786 O O . ASN A 1 100 ? 20.586 10.540 15.879 1.00 71.31 100 ASN A O 1
ATOM 790 N N . TYR A 1 101 ? 20.815 8.585 14.793 1.00 68.88 101 TYR A N 1
ATOM 791 C CA . TYR A 1 101 ? 20.386 7.722 15.889 1.00 68.88 101 TYR A CA 1
ATOM 792 C C . TYR A 1 101 ? 21.357 6.546 16.093 1.00 68.88 101 TYR A C 1
ATOM 794 O O . TYR A 1 101 ? 21.080 5.428 15.654 1.00 68.88 101 TYR A O 1
ATOM 802 N N . PRO A 1 102 ? 22.480 6.756 16.803 1.00 64.56 102 PRO A N 1
ATOM 803 C CA . PRO A 1 102 ? 23.538 5.751 16.946 1.00 64.56 102 PRO A CA 1
ATOM 804 C C . PRO A 1 102 ? 23.103 4.474 17.687 1.00 64.56 102 PRO A C 1
ATOM 806 O O . PRO A 1 102 ? 23.769 3.448 17.570 1.00 64.56 102 PRO A O 1
ATOM 809 N N . ASP A 1 103 ? 21.988 4.519 18.423 1.00 64.81 103 ASP A N 1
ATOM 810 C CA . ASP A 1 103 ? 21.433 3.367 19.145 1.00 64.81 103 ASP A CA 1
ATOM 811 C C . ASP A 1 103 ? 20.585 2.434 18.259 1.00 64.81 103 ASP A C 1
ATOM 813 O O . ASP A 1 103 ? 20.190 1.353 18.708 1.00 64.81 103 ASP A O 1
ATOM 817 N N . LEU A 1 104 ? 20.268 2.835 17.021 1.00 61.66 104 LEU A N 1
ATOM 818 C CA . LEU A 1 104 ? 19.500 1.999 16.099 1.00 61.66 104 LEU A CA 1
ATOM 819 C C . LEU A 1 104 ? 20.379 0.906 15.497 1.00 61.66 104 LEU A C 1
ATOM 821 O O . LEU A 1 104 ? 21.504 1.153 15.063 1.00 61.66 104 LEU A O 1
ATOM 825 N N . LYS A 1 105 ? 19.852 -0.321 15.459 1.00 58.94 105 LYS A N 1
ATOM 826 C CA . LYS A 1 105 ? 20.597 -1.488 14.967 1.00 58.94 105 LYS A CA 1
ATOM 827 C C . LYS A 1 105 ? 20.311 -1.765 13.498 1.00 58.94 105 LYS A C 1
ATOM 829 O O . LYS A 1 105 ? 21.172 -2.317 12.814 1.00 58.94 105 LYS A O 1
ATOM 834 N N . ILE A 1 106 ? 19.123 -1.398 13.019 1.00 59.59 106 ILE A N 1
ATOM 835 C CA . ILE A 1 106 ? 18.705 -1.551 11.624 1.00 59.59 106 ILE A CA 1
ATOM 836 C C . ILE A 1 106 ? 17.911 -0.326 11.159 1.00 59.59 106 ILE A C 1
ATOM 838 O O . ILE A 1 106 ? 17.201 0.293 11.945 1.00 59.59 106 ILE A O 1
ATOM 842 N N . ALA A 1 107 ? 17.993 0.006 9.865 1.00 58.16 107 ALA A N 1
ATOM 843 C CA . ALA A 1 107 ? 17.254 1.128 9.277 1.00 58.16 107 ALA A CA 1
ATOM 844 C C . ALA A 1 107 ? 15.736 1.012 9.509 1.00 58.16 107 ALA A C 1
ATOM 846 O O . ALA A 1 107 ? 15.084 2.013 9.769 1.00 58.16 107 ALA A O 1
ATOM 847 N N . PHE A 1 108 ? 15.189 -0.209 9.534 1.00 62.16 108 PHE A N 1
ATOM 848 C CA . PHE A 1 108 ? 13.782 -0.464 9.863 1.00 62.16 108 PHE A CA 1
ATOM 849 C C . PHE A 1 108 ? 13.373 0.059 11.257 1.00 62.16 108 PHE A C 1
ATOM 851 O O . PHE A 1 108 ? 12.219 0.417 11.459 1.00 62.16 108 PHE A O 1
ATOM 858 N N . ASP A 1 109 ? 14.298 0.201 12.212 1.00 65.62 109 ASP A N 1
ATOM 859 C CA . ASP A 1 109 ? 13.980 0.745 13.541 1.00 65.62 109 ASP A CA 1
ATOM 860 C C . ASP A 1 109 ? 13.550 2.227 13.475 1.00 65.62 109 ASP A C 1
ATOM 862 O O . ASP A 1 109 ? 12.857 2.724 14.367 1.00 65.62 109 ASP A O 1
ATOM 866 N N . ILE A 1 110 ? 13.922 2.949 12.407 1.00 66.56 110 ILE A N 1
ATOM 867 C CA . ILE A 1 110 ? 13.484 4.334 12.182 1.00 66.56 110 ILE A CA 1
ATOM 868 C C . ILE A 1 110 ? 12.015 4.431 11.766 1.00 66.56 110 ILE A C 1
ATOM 870 O O . ILE A 1 110 ? 11.363 5.453 11.968 1.00 66.56 110 ILE A O 1
ATOM 874 N N . PHE A 1 111 ? 11.473 3.342 11.231 1.00 67.56 111 PHE A N 1
ATOM 875 C CA . PHE A 1 111 ? 10.061 3.217 10.913 1.00 67.56 111 PHE A CA 1
ATOM 876 C C . PHE A 1 111 ? 9.244 3.068 12.193 1.00 67.56 111 PHE A C 1
ATOM 878 O O . PHE A 1 111 ? 8.315 3.839 12.430 1.00 67.56 111 PHE A O 1
ATOM 885 N N . ASP A 1 112 ? 9.674 2.165 13.082 1.00 69.38 112 ASP A N 1
ATOM 886 C CA . ASP A 1 112 ? 9.086 1.988 14.413 1.00 69.38 112 ASP A CA 1
ATOM 887 C C . ASP A 1 112 ? 9.141 3.290 15.244 1.00 69.38 112 ASP A C 1
ATOM 889 O O . ASP A 1 112 ? 8.309 3.477 16.129 1.00 69.38 112 ASP A O 1
ATOM 893 N N . ARG A 1 113 ? 10.062 4.223 14.934 1.00 70.69 113 ARG A N 1
ATOM 894 C CA . ARG A 1 113 ? 10.120 5.603 15.473 1.00 70.69 113 ARG A CA 1
ATOM 895 C C . ARG A 1 113 ? 8.834 6.378 15.266 1.00 70.69 113 ARG A C 1
ATOM 897 O O . ARG A 1 113 ? 8.150 6.740 16.224 1.00 70.69 113 ARG A O 1
ATOM 904 N N . VAL A 1 114 ? 8.520 6.629 14.005 1.00 73.88 114 VAL A N 1
ATOM 905 C CA . VAL A 1 114 ? 7.363 7.440 13.646 1.00 73.88 114 VAL A CA 1
ATOM 906 C C . VAL A 1 114 ? 6.084 6.652 13.887 1.00 73.88 114 VAL A C 1
ATOM 908 O O . VAL A 1 114 ? 5.127 7.194 14.435 1.00 73.88 114 VAL A O 1
ATOM 911 N N . TYR A 1 115 ? 6.109 5.345 13.613 1.00 76.56 115 TYR A N 1
ATOM 912 C CA . TYR A 1 115 ? 5.003 4.443 13.910 1.00 76.56 115 TYR A CA 1
ATOM 913 C C . TYR A 1 115 ? 4.663 4.408 15.395 1.00 76.56 115 TYR A C 1
ATOM 915 O O . TYR A 1 115 ? 3.486 4.325 15.718 1.00 76.56 115 TYR A O 1
ATOM 923 N N . ALA A 1 116 ? 5.629 4.482 16.315 1.00 70.44 116 ALA A N 1
ATOM 924 C CA . ALA A 1 116 ? 5.305 4.520 17.739 1.00 70.44 116 ALA A CA 1
ATOM 925 C C . ALA A 1 116 ? 4.469 5.747 18.112 1.00 70.44 116 ALA A C 1
ATOM 927 O O . ALA A 1 116 ? 3.594 5.650 18.970 1.00 70.44 116 ALA A O 1
ATOM 928 N N . PHE A 1 117 ? 4.702 6.868 17.429 1.00 73.62 117 PHE A N 1
ATOM 929 C CA . PHE A 1 117 ? 3.942 8.088 17.637 1.00 73.62 117 PHE A 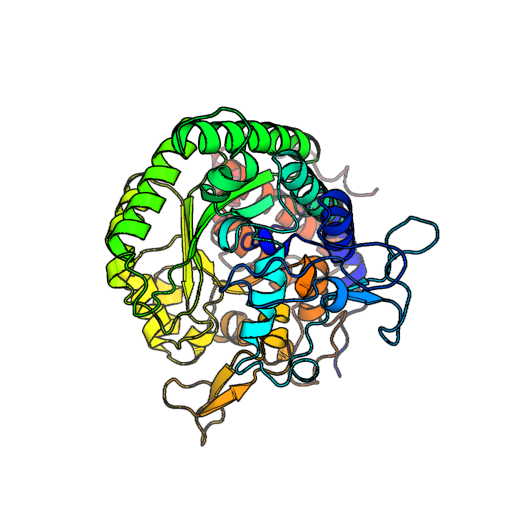CA 1
ATOM 930 C C . PHE A 1 117 ? 2.596 8.085 16.903 1.00 73.62 117 PHE A C 1
ATOM 932 O O . PHE A 1 117 ? 1.586 8.487 17.476 1.00 73.62 117 PHE A O 1
ATOM 939 N N . THR A 1 118 ? 2.544 7.627 15.650 1.00 74.12 118 THR A N 1
ATOM 940 C CA . THR A 1 118 ? 1.307 7.630 14.846 1.00 74.12 118 THR A CA 1
ATOM 941 C C . THR A 1 118 ? 0.374 6.464 15.190 1.00 74.12 118 THR A C 1
ATOM 943 O O . THR A 1 118 ? -0.843 6.584 15.063 1.00 74.12 118 THR A O 1
ATOM 946 N N . HIS A 1 119 ? 0.908 5.364 15.729 1.00 70.50 119 HIS A N 1
ATOM 947 C CA . HIS A 1 119 ? 0.158 4.234 16.274 1.00 70.50 119 HIS A CA 1
ATOM 948 C C . HIS A 1 119 ? 0.120 4.231 17.799 1.00 70.50 119 HIS A C 1
ATOM 950 O O . HIS A 1 119 ? 0.570 3.292 18.467 1.00 70.50 119 HIS A O 1
ATOM 956 N N . SER A 1 120 ? -0.534 5.241 18.350 1.00 59.34 120 SER A N 1
ATOM 957 C CA . SER A 1 120 ? -0.887 5.309 19.769 1.00 59.34 120 SER A CA 1
ATOM 958 C C . SER A 1 120 ? -1.521 4.017 20.310 1.00 59.34 120 SER A C 1
ATOM 960 O O . SER A 1 120 ? -1.289 3.664 21.456 1.00 59.34 120 SER A O 1
ATOM 962 N N . HIS A 1 121 ? -2.235 3.220 19.506 1.00 54.34 121 HIS A N 1
ATOM 963 C CA . HIS A 1 121 ? -2.789 1.937 19.962 1.00 54.34 121 HIS A CA 1
ATOM 964 C C . HIS A 1 121 ? -1.730 0.875 20.345 1.00 54.34 121 HIS A C 1
ATOM 966 O O . HIS A 1 121 ? -2.039 -0.032 21.115 1.00 54.34 121 HIS A O 1
ATOM 972 N N . ARG A 1 122 ? -0.485 0.966 19.843 1.00 62.56 122 ARG A N 1
ATOM 973 C CA . ARG A 1 122 ? 0.608 0.025 20.173 1.00 62.56 122 ARG A CA 1
ATOM 974 C C . ARG A 1 122 ? 1.361 0.426 21.446 1.00 62.56 122 ARG A C 1
ATOM 976 O O . ARG A 1 122 ? 1.883 -0.449 22.137 1.00 62.56 122 ARG A O 1
ATOM 983 N N . PHE A 1 123 ? 1.405 1.723 21.762 1.00 63.16 123 PHE A N 1
ATOM 984 C CA . PHE A 1 123 ? 2.199 2.271 22.874 1.00 63.16 123 PHE A CA 1
ATOM 985 C C . PHE A 1 123 ? 1.397 3.117 23.881 1.00 63.16 123 PHE A C 1
ATOM 987 O O . PHE A 1 123 ? 1.958 3.602 24.857 1.00 63.16 123 PHE A O 1
ATOM 994 N N . GLY A 1 124 ? 0.085 3.237 23.687 1.00 60.09 124 GLY A N 1
ATOM 995 C CA . GLY A 1 124 ? -0.889 3.887 24.566 1.00 60.09 124 GLY A CA 1
ATOM 996 C C . GLY A 1 124 ? -1.072 5.397 24.379 1.00 60.09 124 GLY A C 1
ATOM 997 O O . GLY A 1 124 ? -2.108 5.911 24.796 1.00 60.09 124 GLY A O 1
ATOM 998 N N . GLU A 1 125 ? -0.109 6.102 23.785 1.00 68.00 125 GLU A N 1
ATOM 999 C CA . GLU A 1 125 ? -0.048 7.570 23.714 1.00 68.00 125 GLU A CA 1
ATOM 1000 C C . GLU A 1 125 ? 0.594 8.003 22.385 1.00 68.00 125 GLU A C 1
ATOM 1002 O O . GLU A 1 125 ? 1.617 7.437 21.994 1.00 68.00 125 GLU A O 1
ATOM 1007 N N . GLY A 1 126 ? 0.014 8.977 21.672 1.00 72.25 126 GLY A N 1
ATOM 1008 C CA . GLY A 1 126 ? 0.538 9.412 20.372 1.00 72.25 126 GLY A CA 1
ATOM 1009 C C . GLY A 1 126 ? -0.344 10.405 19.609 1.00 72.25 126 GLY A C 1
ATOM 1010 O O . GLY A 1 126 ? -1.260 11.006 20.161 1.00 72.25 126 GLY A O 1
ATOM 1011 N N . ALA A 1 127 ? -0.066 10.586 18.317 1.00 76.62 127 ALA A N 1
ATOM 1012 C CA . ALA A 1 127 ? -0.739 11.570 17.470 1.00 76.62 127 ALA A CA 1
ATOM 1013 C C . ALA A 1 127 ? -2.254 11.327 17.348 1.00 76.62 127 ALA A C 1
ATOM 1015 O O . ALA A 1 127 ? -3.020 12.283 17.347 1.00 76.62 127 ALA A O 1
ATOM 1016 N N . VAL A 1 128 ? -2.704 10.072 17.287 1.00 86.31 128 VAL A N 1
ATOM 1017 C CA . VAL A 1 128 ? -4.135 9.735 17.197 1.00 86.31 128 VAL A CA 1
ATOM 1018 C C . VAL A 1 128 ? -4.657 9.355 18.570 1.00 86.31 128 VAL A C 1
ATOM 1020 O O . VAL A 1 128 ? -4.330 8.283 19.060 1.00 86.31 128 VAL A O 1
ATOM 1023 N N . MET A 1 129 ? -5.494 10.176 19.186 1.00 86.31 129 MET A N 1
ATOM 1024 C CA . MET A 1 129 ? -6.067 9.863 20.501 1.00 86.31 129 MET A CA 1
ATOM 1025 C C . MET A 1 129 ? -7.584 9.712 20.455 1.00 86.31 129 MET A C 1
ATOM 1027 O O . MET A 1 129 ? -8.156 9.060 21.325 1.00 86.31 129 MET A O 1
ATOM 1031 N N . GLN A 1 130 ? -8.233 10.318 19.462 1.00 90.12 130 GLN A N 1
ATOM 1032 C CA . GLN A 1 130 ? -9.688 10.399 19.361 1.00 90.12 130 GLN A CA 1
ATOM 1033 C C . GLN A 1 130 ? -10.162 10.105 17.934 1.00 90.12 130 GLN A C 1
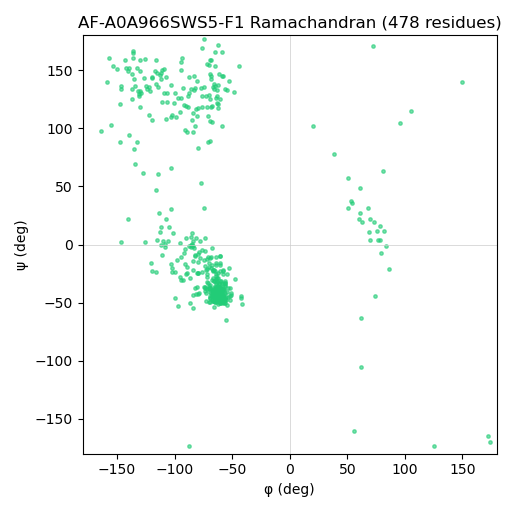ATOM 1035 O O . GLN A 1 130 ? -9.380 10.110 16.979 1.00 90.12 130 GLN A O 1
ATOM 1040 N N . ALA A 1 131 ? -11.459 9.849 17.786 1.00 92.12 131 ALA A N 1
ATOM 1041 C CA . ALA A 1 131 ? -12.096 9.537 16.511 1.00 92.12 131 ALA A CA 1
ATOM 1042 C C . ALA A 1 131 ? -11.885 10.656 15.466 1.00 92.12 131 ALA A C 1
ATOM 1044 O O . ALA A 1 131 ? -11.600 10.393 14.297 1.00 92.12 131 ALA A O 1
ATOM 1045 N N . GLU A 1 132 ? -11.920 11.914 15.901 1.00 92.94 132 GLU A N 1
ATOM 1046 C CA . GLU A 1 132 ? -11.707 13.100 15.070 1.00 92.94 132 GLU A CA 1
ATOM 1047 C C . GLU A 1 132 ? -10.288 13.163 14.488 1.00 92.94 132 GLU A C 1
ATOM 1049 O O . GLU A 1 132 ? -10.094 13.700 13.397 1.00 92.94 132 GLU A O 1
ATOM 1054 N N . ASP A 1 133 ? -9.295 12.601 15.183 1.00 93.38 133 ASP A N 1
ATOM 1055 C CA . ASP A 1 133 ? -7.919 12.545 14.683 1.00 93.38 133 ASP A CA 1
ATOM 1056 C C . ASP A 1 133 ? -7.816 11.574 13.500 1.00 93.38 133 ASP A C 1
ATOM 1058 O O . ASP A 1 133 ? -7.151 11.877 12.509 1.00 93.38 133 ASP A O 1
ATOM 1062 N N . VAL A 1 134 ? -8.536 10.444 13.553 1.00 94.88 134 VAL A N 1
ATOM 1063 C CA . VAL A 1 134 ? -8.639 9.504 12.423 1.00 94.88 134 VAL A CA 1
ATOM 1064 C C . VAL A 1 134 ? -9.273 10.199 11.219 1.00 94.88 134 VAL A C 1
ATOM 1066 O O . VAL A 1 134 ? -8.731 10.130 10.115 1.00 94.88 134 VAL A O 1
ATOM 1069 N N . ALA A 1 135 ? -10.379 10.919 11.426 1.00 95.38 135 ALA A N 1
ATOM 1070 C CA . ALA A 1 135 ? -11.040 11.668 10.358 1.00 95.38 135 ALA A CA 1
ATOM 1071 C C . ALA A 1 135 ? -10.119 12.736 9.738 1.00 95.38 135 ALA A C 1
ATOM 1073 O O . ALA A 1 135 ? -10.092 12.877 8.517 1.00 95.38 135 ALA A O 1
ATOM 1074 N N . ALA A 1 136 ? -9.326 13.448 10.548 1.00 95.38 136 ALA A N 1
ATOM 1075 C CA . ALA A 1 136 ? -8.378 14.453 10.065 1.00 95.38 136 ALA A CA 1
ATOM 1076 C C . ALA A 1 136 ? -7.264 13.848 9.191 1.00 95.38 136 ALA A C 1
ATOM 1078 O O . ALA A 1 136 ? -6.930 14.403 8.143 1.00 95.38 136 ALA A O 1
ATOM 1079 N N . VAL A 1 137 ? -6.723 12.691 9.587 1.00 95.75 137 VAL A N 1
ATOM 1080 C CA . VAL A 1 137 ? -5.711 11.955 8.807 1.00 95.75 137 VAL A CA 1
ATOM 1081 C C . VAL A 1 137 ? -6.286 11.481 7.482 1.00 95.75 137 VAL A C 1
ATOM 1083 O O . VAL A 1 137 ? -5.697 11.739 6.432 1.00 95.75 137 VAL A O 1
ATOM 1086 N N . MET A 1 138 ? -7.467 10.862 7.514 1.00 97.50 138 MET A N 1
ATOM 1087 C CA . MET A 1 138 ? -8.133 10.415 6.295 1.00 97.50 138 MET A CA 1
ATOM 1088 C C . MET A 1 138 ? -8.460 11.589 5.369 1.00 97.50 138 MET A C 1
ATOM 1090 O O . MET A 1 138 ? -8.220 11.496 4.170 1.00 97.50 138 MET A O 1
ATOM 1094 N N . ALA A 1 139 ? -8.945 12.714 5.902 1.00 96.62 139 ALA A N 1
ATOM 1095 C CA . ALA A 1 139 ? -9.239 13.894 5.098 1.00 96.62 139 ALA A CA 1
ATOM 1096 C C . ALA A 1 139 ? -7.978 14.492 4.450 1.00 96.62 139 ALA A C 1
ATOM 1098 O O . ALA A 1 139 ? -8.012 14.854 3.277 1.00 96.62 139 ALA A O 1
ATOM 1099 N N . SER A 1 140 ? -6.860 14.553 5.180 1.00 96.06 140 SER A N 1
ATOM 1100 C CA . SER A 1 140 ? -5.578 15.003 4.623 1.00 96.06 140 SER A CA 1
ATOM 1101 C C . SER A 1 140 ? -5.126 14.109 3.464 1.00 96.06 140 SER A C 1
ATOM 1103 O O . SER A 1 140 ? -4.849 14.598 2.369 1.00 96.06 140 SER A O 1
ATOM 1105 N N . TYR A 1 141 ? -5.120 12.789 3.669 1.00 97.88 141 TYR A N 1
ATOM 1106 C CA . TYR A 1 141 ? -4.691 11.834 2.649 1.00 97.88 141 TYR A CA 1
ATOM 1107 C C . TYR A 1 141 ? -5.610 11.810 1.423 1.00 97.88 141 TYR A C 1
ATOM 1109 O O . TYR A 1 141 ? -5.142 11.816 0.286 1.00 97.88 141 TYR A O 1
ATOM 1117 N N . LEU A 1 142 ? -6.925 11.807 1.625 1.00 98.00 142 LEU A N 1
ATOM 1118 C CA . LEU A 1 142 ? -7.877 11.746 0.520 1.00 98.00 142 LEU A CA 1
ATOM 1119 C C . LEU A 1 142 ? -7.932 13.071 -0.257 1.00 98.00 142 LEU A C 1
ATOM 1121 O O . LEU A 1 142 ? -8.161 13.060 -1.466 1.00 98.00 142 LEU A O 1
ATOM 1125 N N . GLY A 1 143 ? -7.645 14.205 0.392 1.00 96.44 143 GLY A N 1
ATOM 1126 C CA . GLY A 1 143 ? -7.364 15.470 -0.292 1.00 96.44 143 GLY A CA 1
ATOM 1127 C C . GLY A 1 143 ? -6.178 15.344 -1.252 1.00 96.44 143 GLY A C 1
ATOM 1128 O O . GLY A 1 143 ? -6.312 15.653 -2.435 1.00 96.44 143 GLY A O 1
ATOM 1129 N N . GLN A 1 144 ? -5.063 14.777 -0.781 1.00 95.75 144 GLN A N 1
ATOM 1130 C CA . GLN A 1 144 ? -3.896 14.497 -1.624 1.00 95.75 144 GLN A CA 1
ATOM 1131 C C . GLN A 1 144 ? -4.218 13.505 -2.751 1.00 95.75 144 GLN A C 1
ATOM 1133 O O . GLN A 1 144 ? -3.742 13.679 -3.871 1.00 95.75 144 GLN A O 1
ATOM 1138 N N . CYS A 1 145 ? -5.056 12.494 -2.498 1.00 97.69 145 CYS A N 1
ATOM 1139 C CA . CYS A 1 145 ? -5.503 11.559 -3.532 1.00 97.69 145 CYS A CA 1
ATOM 1140 C C . CYS A 1 145 ? -6.200 12.278 -4.687 1.00 97.69 145 CYS A C 1
ATOM 1142 O O . CYS A 1 145 ? -5.913 12.002 -5.851 1.00 97.69 145 CYS A O 1
ATOM 1144 N N . ARG A 1 146 ? -7.078 13.237 -4.376 1.00 96.12 146 ARG A N 1
ATOM 1145 C CA . ARG A 1 146 ? -7.768 14.043 -5.391 1.00 96.12 146 ARG A CA 1
ATOM 1146 C C . ARG A 1 146 ? -6.799 14.878 -6.213 1.00 96.12 146 ARG A C 1
ATOM 1148 O O . ARG A 1 146 ? -6.903 14.892 -7.435 1.00 96.12 146 ARG A O 1
ATOM 1155 N N . GLU A 1 147 ? -5.869 15.558 -5.549 1.00 95.06 147 GLU A N 1
ATOM 1156 C CA . GLU A 1 147 ? -4.854 16.385 -6.210 1.00 95.06 147 GLU A CA 1
ATOM 1157 C C . GLU A 1 147 ? -3.971 15.551 -7.149 1.00 95.06 147 GLU A C 1
ATOM 1159 O O . GLU A 1 147 ? -3.648 15.989 -8.252 1.00 95.06 147 GLU A O 1
ATOM 1164 N N . GLN A 1 148 ? -3.666 14.313 -6.754 1.00 95.62 148 GLN A N 1
ATOM 1165 C CA . GLN A 1 148 ? -2.858 13.366 -7.523 1.00 95.62 148 GLN A CA 1
ATOM 1166 C C . GLN A 1 148 ? -3.662 12.566 -8.564 1.00 95.62 148 GLN A C 1
ATOM 1168 O O . GLN A 1 148 ? -3.087 11.759 -9.292 1.00 95.62 148 GLN A O 1
ATOM 1173 N N . GLY A 1 149 ? -4.980 12.761 -8.665 1.00 96.50 149 GLY A N 1
ATOM 1174 C CA . GLY A 1 149 ? -5.829 12.033 -9.612 1.00 96.50 149 GLY A CA 1
ATOM 1175 C C . GLY A 1 149 ? -5.991 10.539 -9.312 1.00 96.50 149 GLY A C 1
ATOM 1176 O O . GLY A 1 149 ? -6.154 9.736 -10.236 1.00 96.50 149 GLY A O 1
ATOM 1177 N N . LEU A 1 150 ? -5.950 10.156 -8.037 1.00 97.88 150 LEU A N 1
ATOM 1178 C CA . LEU A 1 150 ? -6.292 8.813 -7.576 1.00 97.88 150 LEU A CA 1
ATOM 1179 C C . LEU A 1 150 ? -7.817 8.667 -7.498 1.00 97.88 150 LEU A C 1
ATOM 1181 O O . LEU A 1 150 ? -8.471 9.357 -6.722 1.00 97.88 150 LEU A O 1
ATOM 1185 N N . ARG A 1 151 ? -8.391 7.752 -8.287 1.00 97.25 151 ARG A N 1
ATOM 1186 C CA . ARG A 1 151 ? -9.843 7.460 -8.292 1.00 97.25 151 ARG A CA 1
ATOM 1187 C C . ARG A 1 151 ? -10.234 6.351 -7.320 1.00 97.25 151 ARG A C 1
ATOM 1189 O O . ARG A 1 151 ? -11.413 6.153 -7.023 1.00 97.25 151 ARG A O 1
ATOM 1196 N N . HIS A 1 152 ? -9.259 5.572 -6.874 1.00 98.31 152 HIS A N 1
ATOM 1197 C CA . HIS A 1 152 ? -9.453 4.485 -5.926 1.00 98.31 152 HIS A CA 1
ATOM 1198 C C . HIS A 1 152 ? -8.223 4.351 -5.040 1.00 98.31 152 HIS A C 1
ATOM 1200 O O . HIS A 1 152 ? -7.101 4.402 -5.550 1.00 98.31 152 HIS A O 1
ATOM 1206 N N . THR A 1 153 ? -8.445 4.176 -3.741 1.00 98.56 153 THR A N 1
ATOM 1207 C CA . THR A 1 153 ? -7.392 3.881 -2.771 1.00 98.56 153 THR A CA 1
ATOM 1208 C C . THR A 1 153 ? -7.793 2.771 -1.795 1.00 98.56 153 THR A C 1
ATOM 1210 O O . THR A 1 153 ? -8.950 2.693 -1.368 1.00 98.56 153 THR A O 1
ATOM 1213 N N . GLU A 1 154 ? -6.836 1.912 -1.440 1.00 98.38 154 GLU A N 1
ATOM 1214 C CA . GLU A 1 154 ? -7.001 0.818 -0.479 1.00 98.38 154 GLU A CA 1
ATOM 1215 C C . GLU A 1 154 ? -6.058 0.979 0.699 1.00 98.38 154 GLU A C 1
ATOM 1217 O O . GLU A 1 154 ? -4.851 0.748 0.595 1.00 98.38 154 GLU A O 1
ATOM 1222 N N . VAL A 1 155 ? -6.629 1.343 1.844 1.00 98.38 155 VAL A N 1
ATOM 1223 C CA . VAL A 1 155 ? -5.860 1.627 3.049 1.00 98.38 155 VAL A CA 1
ATOM 1224 C C . VAL A 1 155 ? -5.729 0.365 3.897 1.00 98.38 155 VAL A C 1
ATOM 1226 O O . VAL A 1 155 ? -6.713 -0.203 4.378 1.00 98.38 155 VAL A O 1
ATOM 1229 N N . GLN A 1 156 ? -4.491 -0.058 4.134 1.00 97.44 156 GLN A N 1
ATOM 1230 C CA . GLN A 1 156 ? -4.148 -1.056 5.137 1.00 97.44 156 GLN A CA 1
ATOM 1231 C C . GLN A 1 156 ? -4.325 -0.432 6.525 1.00 97.44 156 GLN A C 1
ATOM 1233 O O . GLN A 1 156 ? -3.584 0.467 6.931 1.00 97.44 156 GLN A O 1
ATOM 1238 N N . PHE A 1 157 ? -5.341 -0.896 7.251 1.00 95.56 157 PHE A N 1
ATOM 1239 C CA . PHE A 1 157 ? -5.835 -0.244 8.460 1.00 95.56 157 PHE A CA 1
ATOM 1240 C C . PHE A 1 157 ? -5.997 -1.241 9.610 1.00 95.56 157 PHE A C 1
ATOM 1242 O O . PHE A 1 157 ? -6.606 -2.301 9.465 1.00 95.56 157 PHE A O 1
ATOM 1249 N N . ASN A 1 158 ? -5.492 -0.911 10.797 1.00 93.75 158 ASN A N 1
ATOM 1250 C CA . ASN A 1 158 ? -5.710 -1.745 11.975 1.00 93.75 158 ASN A CA 1
ATOM 1251 C C . ASN A 1 158 ? -6.978 -1.309 12.733 1.00 93.75 158 ASN A C 1
ATOM 1253 O O . ASN A 1 158 ? -6.938 -0.391 13.548 1.00 93.75 158 ASN A O 1
ATOM 1257 N N . PHE A 1 159 ? -8.098 -2.005 12.515 1.00 95.38 159 PHE A N 1
ATOM 1258 C CA . PHE A 1 159 ? -9.377 -1.719 13.175 1.00 95.38 159 PHE A CA 1
ATOM 1259 C C . PHE A 1 159 ? -9.365 -1.927 14.696 1.00 95.38 159 PHE A C 1
ATOM 1261 O O . PHE A 1 159 ? -10.228 -1.382 15.382 1.00 95.38 159 PHE A O 1
ATOM 1268 N N . THR A 1 160 ? -8.373 -2.625 15.266 1.00 91.50 160 THR A N 1
ATOM 1269 C CA . THR A 1 160 ? -8.224 -2.693 16.732 1.00 91.50 160 THR A CA 1
ATOM 1270 C C . THR A 1 160 ? -7.805 -1.349 17.331 1.00 91.50 160 THR A C 1
ATOM 1272 O O . THR A 1 160 ? -7.910 -1.163 18.539 1.00 91.50 160 THR A O 1
ATOM 1275 N N . MET A 1 161 ? -7.395 -0.372 16.508 1.00 90.00 161 MET A N 1
ATOM 1276 C CA . MET A 1 161 ? -7.209 1.021 16.930 1.00 90.00 161 MET A CA 1
ATOM 1277 C C . MET A 1 161 ? -8.465 1.603 17.592 1.00 90.00 161 MET A C 1
ATOM 1279 O O . MET A 1 161 ? -8.346 2.490 18.437 1.00 90.00 161 MET A O 1
ATOM 1283 N N . ALA A 1 162 ? -9.649 1.077 17.269 1.00 93.31 162 ALA A N 1
ATOM 1284 C CA . ALA A 1 162 ? -10.903 1.454 17.905 1.00 93.31 162 ALA A CA 1
ATOM 1285 C C . ALA A 1 162 ? -10.849 1.377 19.442 1.00 93.31 162 ALA A C 1
ATOM 1287 O O . ALA A 1 162 ? -11.389 2.252 20.116 1.00 93.31 162 ALA A O 1
ATOM 1288 N N . ASP A 1 163 ? -10.151 0.386 20.009 1.00 90.50 163 ASP A N 1
ATOM 1289 C CA . ASP A 1 163 ? -10.000 0.254 21.464 1.00 90.50 163 ASP A CA 1
ATOM 1290 C C . ASP A 1 163 ? -9.259 1.427 22.099 1.00 90.50 163 ASP A C 1
ATOM 1292 O O . ASP A 1 163 ? -9.498 1.759 23.260 1.00 90.50 163 ASP A O 1
ATOM 1296 N N . HIS A 1 164 ? -8.378 2.061 21.330 1.00 87.19 164 HIS A N 1
ATOM 1297 C CA . HIS A 1 164 ? -7.639 3.229 21.763 1.00 87.19 164 HIS A CA 1
ATOM 1298 C C . HIS A 1 164 ? -8.456 4.513 21.568 1.00 87.19 164 HIS A C 1
ATOM 1300 O O . HIS A 1 164 ? -8.697 5.231 22.535 1.00 87.19 164 HIS A O 1
ATOM 1306 N N . VAL A 1 165 ? -8.938 4.772 20.348 1.00 90.81 165 VAL A N 1
ATOM 1307 C CA . VAL A 1 165 ? -9.581 6.057 19.999 1.00 90.81 165 VAL A CA 1
ATOM 1308 C C . VAL A 1 165 ? -10.985 6.228 20.587 1.00 90.81 165 VAL A C 1
ATOM 1310 O O . VAL A 1 165 ? -11.469 7.350 20.704 1.00 90.81 165 VAL A O 1
ATOM 1313 N N . PHE A 1 166 ? -11.628 5.130 21.004 1.00 92.25 166 PHE A N 1
ATOM 1314 C CA . PHE A 1 166 ? -12.918 5.135 21.702 1.00 92.25 166 PHE A CA 1
ATOM 1315 C C . PHE A 1 166 ? -12.816 4.694 23.169 1.00 92.25 166 PHE A C 1
ATOM 1317 O O . PHE A 1 166 ? -13.845 4.406 23.788 1.00 92.25 166 PHE A O 1
ATOM 1324 N N . ARG A 1 167 ? -11.613 4.644 23.759 1.00 87.62 167 ARG A N 1
ATOM 1325 C CA . ARG A 1 167 ? -11.401 4.203 25.151 1.00 87.62 167 ARG 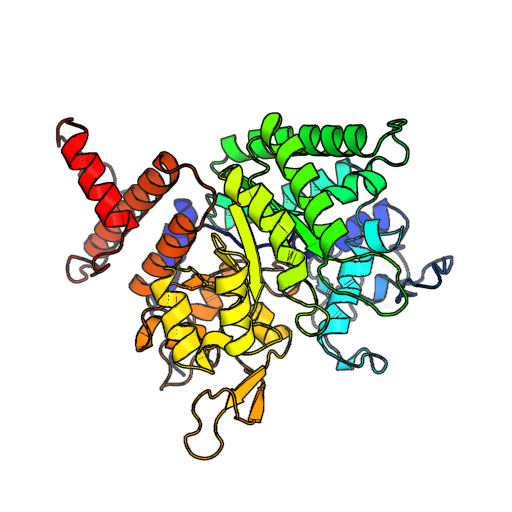A CA 1
ATOM 1326 C C . ARG A 1 167 ? -12.313 4.922 26.153 1.00 87.62 167 ARG A C 1
ATOM 1328 O O . ARG A 1 167 ? -12.888 4.272 27.023 1.00 87.62 167 ARG A O 1
ATOM 1335 N N . ASP A 1 168 ? -12.488 6.230 25.976 1.00 88.38 168 ASP A N 1
ATOM 1336 C CA . ASP A 1 168 ? -13.215 7.109 26.902 1.00 88.38 168 ASP A CA 1
ATOM 1337 C C . ASP A 1 168 ? -14.650 7.440 26.432 1.00 88.38 168 ASP A C 1
ATOM 1339 O O . ASP A 1 168 ? -15.336 8.272 27.018 1.00 88.38 168 ASP A O 1
ATOM 1343 N N . SER A 1 169 ? -15.142 6.753 25.392 1.00 91.00 169 SER A N 1
ATOM 1344 C CA . SER A 1 169 ? -16.471 6.982 24.789 1.00 91.00 169 SER A CA 1
ATOM 1345 C C . SER A 1 169 ? -17.648 6.367 25.563 1.00 91.00 169 SER A C 1
ATOM 1347 O O . SER A 1 169 ? -18.804 6.532 25.183 1.00 91.00 169 SER A O 1
ATOM 1349 N N . GLY A 1 170 ? -17.376 5.584 26.612 1.00 93.31 170 GLY A N 1
ATOM 1350 C CA . GLY A 1 170 ? -18.384 4.780 27.314 1.00 93.31 170 GLY A CA 1
ATOM 1351 C C . GLY A 1 170 ? -18.768 3.469 26.607 1.00 93.31 170 GLY A C 1
ATOM 1352 O O . GLY A 1 170 ? -19.452 2.638 27.211 1.00 93.31 170 GLY A O 1
ATOM 1353 N N . LEU A 1 171 ? -18.291 3.229 25.378 1.00 95.31 171 LEU A N 1
ATOM 1354 C CA . LEU A 1 171 ? -18.437 1.949 24.680 1.00 95.31 171 LEU A CA 1
ATOM 1355 C C . LEU A 1 171 ? -17.615 0.864 25.391 1.00 95.31 171 LEU A C 1
ATOM 1357 O O . LEU A 1 171 ? -16.391 0.967 25.534 1.00 95.31 171 LEU A O 1
ATOM 1361 N N . LYS A 1 172 ? -18.306 -0.178 25.869 1.00 94.19 172 LYS A N 1
ATOM 1362 C CA . LYS A 1 172 ? -17.736 -1.176 26.792 1.00 94.19 172 LYS A CA 1
ATOM 1363 C C . LYS A 1 172 ? -17.060 -2.364 26.111 1.00 94.19 172 LYS A C 1
ATOM 1365 O O . LYS A 1 172 ? -16.214 -2.989 26.741 1.00 94.19 172 LYS A O 1
ATOM 1370 N N . THR A 1 173 ? -17.438 -2.696 24.878 1.00 96.00 173 THR A N 1
ATOM 1371 C CA . THR A 1 173 ? -16.912 -3.868 24.160 1.00 96.00 173 THR A CA 1
ATOM 1372 C C . THR A 1 173 ? -16.040 -3.445 22.975 1.00 96.00 173 THR A C 1
ATOM 1374 O O . THR A 1 173 ? -16.334 -2.413 22.359 1.00 96.00 173 THR A O 1
ATOM 1377 N N . PRO A 1 174 ? -15.002 -4.227 22.619 1.00 94.00 174 PRO A N 1
ATOM 1378 C CA . PRO A 1 174 ? -14.222 -3.998 21.403 1.00 94.00 174 PRO A CA 1
ATOM 1379 C C . PRO A 1 174 ? -15.100 -3.943 20.150 1.00 94.00 174 PRO A C 1
ATOM 1381 O O . PRO A 1 174 ? -14.933 -3.055 19.323 1.00 94.00 174 PRO A O 1
ATOM 1384 N N . GLU A 1 175 ? -16.102 -4.821 20.053 1.00 96.12 175 GLU A N 1
ATOM 1385 C CA . GLU A 1 175 ? -17.072 -4.863 18.954 1.00 96.12 175 GLU A CA 1
ATOM 1386 C C . GLU A 1 175 ? -17.789 -3.523 18.767 1.00 96.12 175 GLU A C 1
ATOM 1388 O O . GLU A 1 175 ? -17.876 -3.017 17.651 1.00 96.12 175 GLU A O 1
ATOM 1393 N N . ALA A 1 176 ? -18.287 -2.928 19.857 1.00 97.12 176 ALA A N 1
ATOM 1394 C CA . ALA A 1 176 ? -19.021 -1.670 19.790 1.00 97.12 176 ALA A CA 1
ATOM 1395 C C . ALA A 1 176 ? -18.111 -0.513 19.356 1.00 97.12 176 ALA A C 1
ATOM 1397 O O . ALA A 1 176 ? -18.524 0.338 18.574 1.00 97.12 176 ALA A O 1
ATOM 1398 N N . ARG A 1 177 ? -16.855 -0.504 19.818 1.00 96.94 177 ARG A N 1
ATOM 1399 C CA . ARG A 1 177 ? -15.860 0.495 19.402 1.00 96.94 177 ARG A CA 1
ATOM 1400 C C . ARG A 1 177 ? -15.475 0.331 17.935 1.00 96.94 177 ARG A C 1
ATOM 1402 O O . ARG A 1 177 ? -15.385 1.321 17.220 1.00 96.94 177 ARG A O 1
ATOM 1409 N N . GLN A 1 178 ? -15.250 -0.902 17.484 1.00 96.94 178 GLN A N 1
ATOM 1410 C CA . GLN A 1 178 ? -14.928 -1.216 16.088 1.00 96.94 178 GLN A CA 1
ATOM 1411 C C . GLN A 1 178 ? -16.073 -0.811 15.154 1.00 96.94 178 GLN A C 1
ATOM 1413 O O . GLN A 1 178 ? -15.820 -0.244 14.093 1.00 96.94 178 GLN A O 1
ATOM 1418 N N . HIS A 1 179 ? -17.321 -1.043 15.571 1.00 97.75 179 HIS A N 1
ATOM 1419 C CA . HIS A 1 179 ? -18.503 -0.596 14.841 1.00 97.75 179 HIS A CA 1
ATOM 1420 C C . HIS A 1 179 ? -18.567 0.937 14.759 1.00 97.75 179 HIS A C 1
ATOM 1422 O O . HIS A 1 179 ? -18.660 1.469 13.660 1.00 97.75 179 HIS A O 1
ATOM 1428 N N . ALA A 1 180 ? -18.398 1.647 15.882 1.00 98.12 180 ALA A N 1
ATOM 1429 C CA . ALA A 1 180 ? -18.381 3.116 15.910 1.00 98.12 180 ALA A CA 1
ATOM 1430 C C . ALA A 1 180 ? -17.255 3.720 15.048 1.00 98.12 180 ALA A C 1
ATOM 1432 O O . ALA A 1 180 ? -17.445 4.731 14.371 1.00 98.12 180 ALA A O 1
ATOM 1433 N N . LEU A 1 181 ? -16.080 3.081 15.019 1.00 97.94 181 LEU A N 1
ATOM 1434 C CA . LEU A 1 181 ? -15.002 3.468 14.109 1.00 97.94 181 LEU A CA 1
ATOM 1435 C C . LEU A 1 181 ? -15.427 3.320 12.644 1.00 97.94 181 LEU A C 1
ATOM 1437 O O . LEU A 1 181 ? -15.146 4.199 11.833 1.00 97.94 181 LEU A O 1
ATOM 1441 N N . CYS A 1 182 ? -16.112 2.232 12.297 1.00 98.50 182 CYS A N 1
ATOM 1442 C CA . CYS A 1 182 ? -16.601 2.028 10.939 1.00 98.50 182 CYS A CA 1
ATOM 1443 C C . CYS A 1 182 ? -17.724 3.003 10.570 1.00 98.50 182 CYS A C 1
ATOM 1445 O O . CYS A 1 182 ? -17.740 3.467 9.438 1.00 98.50 182 CYS A O 1
ATOM 1447 N N . GLU A 1 183 ? -18.603 3.394 11.494 1.00 98.50 183 GLU A N 1
ATOM 1448 C CA . GLU A 1 183 ? -19.592 4.454 11.245 1.00 98.50 183 GLU A CA 1
ATOM 1449 C C . GLU A 1 183 ? -18.914 5.786 10.890 1.00 98.50 183 GLU A C 1
ATOM 1451 O O . GLU A 1 183 ? -19.305 6.445 9.927 1.00 98.50 183 GLU A O 1
ATOM 1456 N N . LEU A 1 184 ? -17.837 6.151 11.596 1.00 98.06 184 LEU A N 1
ATOM 1457 C CA . LEU A 1 184 ? -17.027 7.319 11.241 1.00 98.06 184 LEU A CA 1
ATOM 1458 C C . LEU A 1 184 ? -16.402 7.175 9.848 1.00 98.06 184 LEU A C 1
ATOM 1460 O O . LEU A 1 184 ? -16.458 8.105 9.042 1.00 98.06 184 LEU A O 1
ATOM 1464 N N . LEU A 1 185 ? -15.805 6.019 9.549 1.00 98.50 185 LEU A N 1
ATOM 1465 C CA . LEU A 1 185 ? -15.182 5.777 8.247 1.00 98.50 185 LEU A CA 1
ATOM 1466 C C . LEU A 1 185 ? -16.214 5.749 7.114 1.00 98.50 185 LEU A C 1
ATOM 1468 O O . LEU A 1 185 ? -15.896 6.195 6.017 1.00 98.50 185 LEU A O 1
ATOM 1472 N N . ALA A 1 186 ? -17.448 5.312 7.370 1.00 98.62 186 ALA A N 1
ATOM 1473 C CA . ALA A 1 186 ? -18.537 5.350 6.400 1.00 98.62 186 ALA A CA 1
ATOM 1474 C C . ALA A 1 186 ? -18.831 6.787 5.951 1.00 98.62 186 ALA A C 1
ATOM 1476 O O . ALA A 1 186 ? -18.912 7.043 4.753 1.00 98.62 186 ALA A O 1
ATOM 1477 N N . VAL A 1 187 ? -18.877 7.742 6.889 1.00 98.31 187 VAL A N 1
ATOM 1478 C CA . VAL A 1 187 ? -19.043 9.172 6.570 1.00 98.31 187 VAL A CA 1
ATOM 1479 C C . VAL A 1 187 ? -17.902 9.675 5.680 1.00 98.31 187 VAL A C 1
ATOM 1481 O O . VAL A 1 187 ? -18.140 10.406 4.720 1.00 98.31 187 VAL A O 1
ATOM 1484 N N . VAL A 1 188 ? -16.663 9.262 5.962 1.00 98.12 188 VAL A N 1
ATOM 1485 C CA . VAL A 1 188 ? -15.493 9.619 5.142 1.00 98.12 188 VAL A CA 1
ATOM 1486 C C . VAL A 1 188 ? -15.597 9.018 3.736 1.00 98.12 188 VAL A C 1
ATOM 1488 O O . VAL A 1 188 ? -15.399 9.730 2.753 1.00 98.12 188 VAL A O 1
ATOM 1491 N N . VAL A 1 189 ? -15.932 7.729 3.626 1.00 98.06 189 VAL A N 1
ATOM 1492 C CA . VAL A 1 189 ? -16.118 7.029 2.344 1.00 98.06 189 VAL A CA 1
ATOM 1493 C C . VAL A 1 189 ? -17.201 7.715 1.510 1.00 98.06 189 VAL A C 1
ATOM 1495 O O . VAL A 1 189 ? -16.982 8.005 0.335 1.00 98.06 189 VAL A O 1
ATOM 1498 N N . GLU A 1 190 ? -18.352 8.017 2.111 1.00 97.69 190 GLU A N 1
ATOM 1499 C CA . GLU A 1 190 ? -19.467 8.690 1.440 1.00 97.69 190 GLU A CA 1
ATOM 1500 C C . GLU A 1 190 ? -19.115 10.109 0.995 1.00 97.69 190 GLU A C 1
ATOM 1502 O O . GLU A 1 190 ? -19.532 10.534 -0.084 1.00 97.69 190 GLU A O 1
ATOM 1507 N N . GLU A 1 191 ? -18.352 10.855 1.797 1.00 97.31 191 GLU A N 1
ATOM 1508 C CA . GLU A 1 191 ? -17.919 12.198 1.425 1.00 97.31 191 GLU A CA 1
ATOM 1509 C C . GLU A 1 191 ? -16.981 12.164 0.218 1.00 97.31 191 GLU A C 1
ATOM 1511 O O . GLU A 1 191 ? -17.214 12.875 -0.757 1.00 97.31 191 GLU A O 1
ATOM 1516 N N . TYR A 1 192 ? -15.963 11.305 0.232 1.00 96.75 192 TYR A N 1
ATOM 1517 C CA . TYR A 1 192 ? -14.967 11.265 -0.840 1.00 96.75 192 TYR A CA 1
ATOM 1518 C C . TYR A 1 192 ? -15.453 10.590 -2.123 1.00 96.75 192 TYR A C 1
ATOM 1520 O O . TYR A 1 192 ? -15.006 10.971 -3.208 1.00 96.75 192 TYR A O 1
ATOM 1528 N N . ALA A 1 193 ? -16.461 9.719 -2.040 1.00 95.31 193 ALA A N 1
ATOM 1529 C CA . ALA A 1 193 ? -17.161 9.217 -3.218 1.00 95.31 193 ALA A CA 1
ATOM 1530 C C . ALA A 1 193 ? -17.812 10.348 -4.043 1.00 95.31 193 ALA A C 1
ATOM 1532 O O . ALA A 1 193 ? -17.855 10.257 -5.269 1.00 95.31 193 ALA A O 1
ATOM 1533 N N . LYS A 1 194 ? -18.261 11.448 -3.411 1.00 95.06 194 LYS A N 1
ATOM 1534 C CA . LYS A 1 194 ? -18.790 12.640 -4.118 1.00 95.06 194 LYS A CA 1
ATOM 1535 C C . LYS A 1 194 ? -17.715 13.386 -4.909 1.00 95.06 194 LYS A C 1
ATOM 1537 O O . LYS A 1 194 ? -18.043 14.189 -5.778 1.00 95.06 194 LYS A O 1
ATOM 1542 N N . HIS A 1 195 ? -16.448 13.135 -4.588 1.00 92.12 195 HIS A N 1
ATOM 1543 C CA . HIS A 1 195 ? -15.280 13.725 -5.233 1.00 92.12 195 HIS A CA 1
ATOM 1544 C C . HIS A 1 195 ? -14.530 12.717 -6.119 1.00 92.12 195 HIS A C 1
ATOM 1546 O O . HIS A 1 195 ? -13.346 12.912 -6.383 1.00 92.12 195 HIS A O 1
ATOM 1552 N N . ASP A 1 196 ? -15.210 11.650 -6.556 1.00 91.19 196 ASP A N 1
ATOM 1553 C CA . ASP A 1 196 ? -14.684 10.583 -7.420 1.00 91.19 196 ASP A CA 1
ATOM 1554 C C . ASP A 1 196 ? -13.484 9.804 -6.844 1.00 91.19 196 ASP A C 1
ATOM 1556 O O . ASP A 1 196 ? -12.751 9.151 -7.589 1.00 91.19 196 ASP A O 1
ATOM 1560 N N . VAL A 1 197 ? -13.302 9.805 -5.518 1.00 95.69 197 VAL A N 1
ATOM 1561 C CA . VAL A 1 197 ? -12.304 8.969 -4.833 1.00 95.69 197 VAL A CA 1
ATOM 1562 C C . VAL A 1 197 ? -13.013 7.841 -4.098 1.00 95.69 197 VAL A C 1
ATOM 1564 O O . VAL A 1 197 ? -13.667 8.050 -3.078 1.00 95.69 197 VAL A O 1
ATOM 1567 N N . ASN A 1 198 ? -12.874 6.626 -4.621 1.00 96.38 198 ASN A N 1
ATOM 1568 C CA . ASN A 1 198 ? -13.343 5.415 -3.960 1.00 96.38 198 ASN A CA 1
ATOM 1569 C C . ASN A 1 198 ? -12.330 4.979 -2.900 1.00 96.38 198 ASN A C 1
ATOM 1571 O O . ASN A 1 198 ? -11.121 5.055 -3.117 1.00 96.38 198 ASN A O 1
ATOM 1575 N N . LEU A 1 199 ? -12.832 4.510 -1.764 1.00 97.94 199 LEU A N 1
ATOM 1576 C CA . LEU A 1 199 ? -12.019 4.128 -0.621 1.00 97.94 199 LEU A CA 1
ATOM 1577 C C . LEU A 1 199 ? -12.443 2.749 -0.124 1.00 97.94 199 LEU A C 1
ATOM 1579 O O . LEU A 1 199 ? -13.626 2.500 0.112 1.00 97.94 199 LEU A O 1
ATOM 1583 N N . ALA A 1 200 ? -11.460 1.875 0.049 1.00 98.25 200 ALA A N 1
ATOM 1584 C CA . ALA A 1 200 ? -11.618 0.576 0.680 1.00 98.25 200 ALA A CA 1
ATOM 1585 C C . ALA A 1 200 ? -10.549 0.371 1.758 1.00 98.25 200 ALA A C 1
ATOM 1587 O O . ALA A 1 200 ? -9.501 1.016 1.757 1.00 98.25 200 ALA A O 1
ATOM 1588 N N . PHE A 1 201 ? -10.822 -0.543 2.682 1.00 98.69 201 PHE A N 1
ATOM 1589 C CA . PHE A 1 201 ? -9.952 -0.841 3.808 1.00 98.69 201 PHE A CA 1
ATOM 1590 C C . PHE A 1 201 ? -9.701 -2.337 3.923 1.00 98.69 201 PHE A C 1
ATOM 1592 O O . PHE A 1 201 ? -10.642 -3.134 3.949 1.00 98.69 201 PHE A O 1
ATOM 1599 N N . LEU A 1 202 ? -8.432 -2.707 4.080 1.00 98.44 202 LEU A N 1
ATOM 1600 C CA . LEU A 1 202 ? -8.038 -4.055 4.471 1.00 98.44 202 LEU A CA 1
ATOM 1601 C C . LEU A 1 202 ? -7.570 -4.024 5.918 1.00 98.44 202 LEU A C 1
ATOM 1603 O O . LEU A 1 202 ? -6.725 -3.203 6.283 1.00 98.44 202 LEU A O 1
ATOM 1607 N N . HIS A 1 203 ? -8.088 -4.933 6.742 1.00 98.06 203 HIS A N 1
ATOM 1608 C CA . HIS A 1 203 ? -7.626 -5.045 8.114 1.00 98.06 203 HIS A CA 1
ATOM 1609 C C . HIS A 1 203 ? -6.183 -5.551 8.144 1.00 98.06 203 HIS A C 1
ATOM 1611 O O . HIS A 1 203 ? -5.931 -6.734 7.918 1.00 98.06 203 HIS A O 1
ATOM 1617 N N . CYS A 1 204 ? -5.240 -4.655 8.425 1.00 95.94 204 CYS A N 1
ATOM 1618 C CA . CYS A 1 204 ? -3.822 -4.973 8.469 1.00 95.94 204 CYS A CA 1
ATOM 1619 C C . CYS A 1 204 ? -3.383 -5.283 9.898 1.00 95.94 204 CYS A C 1
ATOM 1621 O O . CYS A 1 204 ? -3.400 -4.403 10.762 1.00 95.94 204 CYS A O 1
ATOM 1623 N N . PHE A 1 205 ? -2.982 -6.531 10.147 1.00 92.25 205 PHE A N 1
ATOM 1624 C CA . PHE A 1 205 ? -2.450 -6.956 11.441 1.00 92.25 205 PHE A CA 1
ATOM 1625 C C . PHE A 1 205 ? -0.947 -7.244 11.369 1.00 92.25 205 PHE A C 1
ATOM 1627 O O . PHE A 1 205 ? -0.404 -7.645 10.334 1.00 92.25 205 PHE A O 1
ATOM 1634 N N . ASN A 1 206 ? -0.264 -7.053 12.501 1.00 88.62 206 ASN A N 1
ATOM 1635 C CA . ASN A 1 206 ? 1.166 -7.317 12.609 1.00 88.62 206 ASN A CA 1
ATOM 1636 C C . ASN A 1 206 ? 1.431 -8.815 12.827 1.00 88.62 206 ASN A C 1
ATOM 1638 O O . ASN A 1 206 ? 1.066 -9.374 13.867 1.00 88.62 206 ASN A O 1
ATOM 1642 N N . LYS A 1 207 ? 2.116 -9.445 11.869 1.00 89.19 207 LYS A N 1
ATOM 1643 C CA . LYS A 1 207 ? 2.493 -10.867 11.922 1.00 89.19 207 LYS A CA 1
ATOM 1644 C C . LYS A 1 207 ? 3.821 -11.155 12.619 1.00 89.19 207 LYS A C 1
ATOM 1646 O O . LYS A 1 207 ? 4.190 -12.314 12.762 1.00 89.19 207 LYS A O 1
ATOM 1651 N N . THR A 1 208 ? 4.531 -10.128 13.080 1.00 85.94 208 THR A N 1
ATOM 1652 C CA . THR A 1 208 ? 5.778 -10.298 13.838 1.00 85.94 208 THR A CA 1
ATOM 1653 C C . THR A 1 208 ? 5.500 -11.089 15.119 1.00 85.94 208 THR A C 1
ATOM 1655 O O . THR A 1 208 ? 4.638 -10.706 15.921 1.00 85.94 208 THR A O 1
ATOM 1658 N N . VAL A 1 209 ? 6.227 -12.186 15.334 1.00 76.56 209 VAL A N 1
ATOM 1659 C CA . VAL A 1 209 ? 6.233 -12.921 16.604 1.00 76.56 209 VAL A CA 1
ATOM 1660 C C . VAL A 1 209 ? 7.479 -12.522 17.381 1.00 76.56 209 VAL A C 1
ATOM 1662 O O . VAL A 1 209 ? 8.598 -12.679 16.908 1.00 76.56 209 VAL A O 1
ATOM 1665 N N . ILE A 1 210 ? 7.293 -11.990 18.587 1.00 68.88 210 ILE A N 1
ATOM 1666 C CA . ILE A 1 210 ? 8.400 -11.624 19.474 1.00 68.88 210 ILE A CA 1
ATOM 1667 C C . ILE A 1 210 ? 8.447 -12.654 20.600 1.00 68.88 210 ILE A C 1
ATOM 1669 O O . ILE A 1 210 ? 7.463 -12.833 21.319 1.00 68.88 210 ILE A O 1
ATOM 1673 N N . SER A 1 211 ? 9.590 -13.326 20.754 1.00 57.38 211 SER A N 1
ATOM 1674 C CA . SER A 1 211 ? 9.797 -14.303 21.829 1.00 57.38 211 SER A CA 1
ATOM 1675 C C . SER A 1 211 ? 9.503 -13.681 23.200 1.00 57.38 211 SER A C 1
ATOM 1677 O O . SER A 1 211 ? 9.942 -12.568 23.491 1.00 57.38 211 SER A O 1
ATOM 1679 N N . GLY A 1 212 ? 8.735 -14.386 24.035 1.00 53.34 212 GLY A N 1
ATOM 1680 C CA . GLY A 1 212 ? 8.329 -13.916 25.365 1.00 53.34 212 GLY A CA 1
ATOM 1681 C C . GLY A 1 212 ? 7.098 -12.999 25.396 1.00 53.34 212 GLY A C 1
ATOM 1682 O O . GLY A 1 212 ? 6.667 -12.616 26.483 1.00 53.34 212 GLY A O 1
ATOM 1683 N N . ILE A 1 213 ? 6.496 -12.670 24.247 1.00 58.53 213 ILE A N 1
ATOM 1684 C CA . ILE A 1 213 ? 5.180 -12.020 24.167 1.00 58.53 213 ILE A CA 1
ATOM 1685 C C . ILE A 1 213 ? 4.152 -13.098 23.803 1.00 58.53 213 ILE A C 1
ATOM 1687 O O . ILE A 1 213 ? 4.197 -13.659 22.714 1.00 58.53 213 ILE A O 1
ATOM 1691 N N . GLY A 1 214 ? 3.264 -13.424 24.745 1.00 56.62 214 GLY A N 1
ATOM 1692 C CA . GLY A 1 214 ? 2.414 -14.623 24.727 1.00 56.62 214 GLY A CA 1
ATOM 1693 C C . GLY A 1 214 ? 1.228 -14.625 23.757 1.00 56.62 214 GLY A C 1
ATOM 1694 O O . GLY A 1 214 ? 0.214 -15.222 24.095 1.00 56.62 214 GLY A O 1
ATOM 1695 N N . ASP A 1 215 ? 1.317 -13.960 22.603 1.00 74.00 215 ASP A N 1
ATOM 1696 C CA . ASP A 1 215 ? 0.224 -13.947 21.622 1.00 74.00 215 ASP A CA 1
ATOM 1697 C C . ASP A 1 215 ? 0.511 -14.886 20.440 1.00 74.00 215 ASP A C 1
ATOM 1699 O O . ASP A 1 215 ? 1.395 -14.624 19.609 1.00 74.00 215 ASP A O 1
ATOM 1703 N N . ASP A 1 216 ? -0.240 -15.987 20.362 1.00 88.44 216 ASP A N 1
ATOM 1704 C CA . ASP A 1 216 ? -0.119 -16.959 19.280 1.00 88.44 216 ASP A CA 1
ATOM 1705 C C . ASP A 1 216 ? -0.551 -16.346 17.935 1.00 88.44 216 ASP A C 1
ATOM 1707 O O . ASP A 1 216 ? -1.550 -15.633 17.817 1.00 88.44 216 ASP A O 1
ATOM 1711 N N . LEU A 1 217 ? 0.256 -16.575 16.896 1.00 91.38 217 LEU A N 1
ATOM 1712 C CA . LEU A 1 217 ? 0.029 -15.969 15.585 1.00 91.38 217 LEU A CA 1
ATOM 1713 C C . LEU A 1 217 ? -1.178 -16.569 14.853 1.00 91.38 217 LEU A C 1
ATOM 1715 O O . LEU A 1 217 ? -1.851 -15.847 14.114 1.00 91.38 217 LEU A O 1
ATOM 1719 N N . GLU A 1 218 ? -1.467 -17.856 15.049 1.00 93.88 218 GLU A N 1
ATOM 1720 C CA . GLU A 1 218 ? -2.647 -18.475 14.446 1.00 93.88 218 GLU A CA 1
ATOM 1721 C C . GLU A 1 218 ? -3.910 -17.889 15.066 1.00 93.88 218 GLU A C 1
ATOM 1723 O O . GLU A 1 218 ? -4.792 -17.424 14.341 1.00 93.88 218 GLU A O 1
ATOM 1728 N N . GLU A 1 219 ? -3.954 -17.789 16.396 1.00 93.62 219 GLU A N 1
ATOM 1729 C CA . GLU A 1 219 ? -5.065 -17.146 17.094 1.00 93.62 219 GLU A CA 1
ATOM 1730 C C . GLU A 1 219 ? -5.255 -15.686 16.663 1.00 93.62 219 GLU A C 1
ATOM 1732 O O . GLU A 1 219 ? -6.381 -15.276 16.377 1.00 93.62 219 GLU A O 1
ATOM 1737 N N . ARG A 1 220 ? -4.172 -14.902 16.548 1.00 92.06 220 ARG A N 1
ATOM 1738 C CA . ARG A 1 220 ? -4.234 -13.531 16.006 1.00 92.06 220 ARG A CA 1
ATOM 1739 C C . ARG A 1 220 ? -4.850 -13.482 14.618 1.00 92.06 220 ARG A C 1
ATOM 1741 O O . ARG A 1 220 ? -5.694 -12.628 14.358 1.00 92.06 220 ARG A O 1
ATOM 1748 N N . THR A 1 221 ? -4.432 -14.384 13.739 1.00 95.75 221 THR A N 1
ATOM 1749 C CA . THR A 1 221 ? -4.893 -14.393 12.349 1.00 95.75 221 THR A CA 1
ATOM 1750 C C . THR A 1 221 ? -6.363 -14.799 12.257 1.00 95.75 221 THR A C 1
ATOM 1752 O O . THR A 1 221 ? -7.119 -14.207 11.490 1.00 95.75 221 THR A O 1
ATOM 1755 N N . VAL A 1 222 ? -6.809 -15.743 13.092 1.00 97.56 222 VAL A N 1
ATOM 1756 C CA . VAL A 1 222 ? -8.229 -16.109 13.215 1.00 97.56 222 VAL A CA 1
ATOM 1757 C C . VAL A 1 222 ? -9.059 -14.947 13.772 1.00 97.56 222 VAL A C 1
ATOM 1759 O O . VAL A 1 222 ? -10.131 -14.667 13.240 1.00 97.56 222 VAL A O 1
ATOM 1762 N N . ARG A 1 223 ? -8.565 -14.223 14.788 1.00 95.94 223 ARG A N 1
ATOM 1763 C CA . ARG A 1 223 ? -9.243 -13.022 15.315 1.00 95.94 223 ARG A CA 1
ATOM 1764 C C . ARG A 1 223 ? -9.353 -11.915 14.266 1.00 95.94 223 ARG A C 1
ATOM 1766 O O . ARG A 1 223 ? -10.402 -11.287 14.163 1.00 95.94 223 ARG A O 1
ATOM 1773 N N . ALA A 1 224 ? -8.302 -11.695 13.476 1.00 97.00 224 ALA A N 1
ATOM 1774 C CA . ALA A 1 224 ? -8.317 -10.732 12.376 1.00 97.00 224 ALA A CA 1
ATOM 1775 C C . ALA A 1 224 ? -9.358 -11.108 11.306 1.00 97.00 224 ALA A C 1
ATOM 1777 O O . ALA A 1 224 ? -10.083 -10.240 10.820 1.00 97.00 224 ALA A O 1
ATOM 1778 N N . ALA A 1 225 ? -9.471 -12.400 10.980 1.00 98.31 225 ALA A N 1
ATOM 1779 C CA . ALA A 1 225 ? -10.478 -12.902 10.053 1.00 98.31 225 ALA A CA 1
ATOM 1780 C C . ALA A 1 225 ? -11.907 -12.720 10.591 1.00 98.31 225 ALA A C 1
ATOM 1782 O O . ALA A 1 225 ? -12.743 -12.163 9.884 1.00 98.31 225 ALA A O 1
ATOM 1783 N N . ASP A 1 226 ? -12.187 -13.121 11.838 1.00 98.25 226 ASP A N 1
ATOM 1784 C CA . ASP A 1 226 ? -13.503 -12.916 12.469 1.00 98.25 226 ASP A CA 1
ATOM 1785 C C . ASP A 1 226 ? -13.899 -11.434 12.466 1.00 98.25 226 ASP A C 1
ATOM 1787 O O . ASP A 1 226 ? -15.002 -11.081 12.051 1.00 98.25 226 ASP A O 1
ATOM 1791 N N . LEU A 1 227 ? -12.967 -10.552 12.837 1.00 98.12 227 LEU A N 1
ATOM 1792 C CA . LEU A 1 227 ? -13.181 -9.109 12.819 1.00 98.12 227 LEU A CA 1
ATOM 1793 C C . LEU A 1 227 ? -13.631 -8.628 11.435 1.00 98.12 227 LEU A C 1
ATOM 1795 O O . LEU A 1 227 ? -14.656 -7.954 11.335 1.00 98.12 227 LEU A O 1
ATOM 1799 N N . VAL A 1 228 ? -12.905 -8.984 10.372 1.00 98.44 228 VAL A N 1
ATOM 1800 C CA . VAL A 1 228 ? -13.238 -8.542 9.009 1.00 98.44 228 VAL A CA 1
ATOM 1801 C C . VAL A 1 228 ? -14.567 -9.110 8.538 1.00 98.44 228 VAL A C 1
ATOM 1803 O O . VAL A 1 228 ? -15.368 -8.364 7.985 1.00 98.44 228 VAL A O 1
ATOM 1806 N N . LEU A 1 229 ? -14.840 -10.391 8.793 1.00 98.56 229 LEU A N 1
ATOM 1807 C CA . LEU A 1 229 ? -16.108 -11.019 8.414 1.00 98.56 229 LEU A CA 1
ATOM 1808 C C . LEU A 1 229 ? -17.303 -10.332 9.085 1.00 98.56 229 LEU A C 1
ATOM 1810 O O . LEU A 1 229 ? -18.329 -10.104 8.444 1.00 98.56 229 LEU A O 1
ATOM 1814 N N . ARG A 1 230 ? -17.165 -9.963 10.365 1.00 97.88 230 ARG A N 1
ATOM 1815 C CA . ARG A 1 230 ? -18.202 -9.220 11.092 1.00 97.88 230 ARG A CA 1
ATOM 1816 C C . ARG A 1 230 ? -18.387 -7.814 10.532 1.00 97.88 230 ARG A C 1
ATOM 1818 O O . ARG A 1 230 ? -19.522 -7.421 10.283 1.00 97.88 230 ARG A O 1
ATOM 1825 N N . LEU A 1 231 ? -17.299 -7.065 10.338 1.00 98.50 231 LEU A N 1
ATOM 1826 C CA . LEU A 1 231 ? -17.373 -5.679 9.872 1.00 98.50 231 LEU A CA 1
ATOM 1827 C C . LEU A 1 231 ? -17.861 -5.579 8.425 1.00 98.50 231 LEU A C 1
ATOM 1829 O O . LEU A 1 231 ? -18.711 -4.742 8.145 1.00 98.50 231 LEU A O 1
ATOM 1833 N N . ASN A 1 232 ? -17.395 -6.447 7.523 1.00 98.44 232 ASN A N 1
ATOM 1834 C CA . ASN A 1 232 ? -17.781 -6.429 6.110 1.00 98.44 232 ASN A CA 1
ATOM 1835 C C . ASN A 1 232 ? -19.299 -6.566 5.900 1.00 98.44 232 ASN A C 1
ATOM 1837 O O . ASN A 1 232 ? -19.845 -5.940 4.991 1.00 98.44 232 ASN A O 1
ATOM 1841 N N . ARG A 1 233 ? -19.987 -7.337 6.758 1.00 96.94 233 ARG A N 1
ATOM 1842 C CA . ARG A 1 233 ? -21.446 -7.523 6.693 1.00 96.94 233 ARG A CA 1
ATOM 1843 C C . ARG A 1 233 ? -22.201 -6.196 6.760 1.00 96.94 233 ARG A C 1
ATOM 1845 O O . ARG A 1 233 ? -23.173 -6.012 6.031 1.00 96.94 233 ARG A O 1
ATOM 1852 N N . ASP A 1 234 ? -21.753 -5.305 7.638 1.00 97.62 234 ASP A N 1
ATOM 1853 C CA . ASP A 1 234 ? -22.422 -4.035 7.917 1.00 97.62 234 ASP A CA 1
ATOM 1854 C C . ASP A 1 234 ? -21.745 -2.872 7.153 1.00 97.62 234 ASP A C 1
ATOM 1856 O O . ASP A 1 234 ? -22.391 -1.879 6.821 1.00 97.62 234 ASP A O 1
ATOM 1860 N N . PHE A 1 235 ? -20.464 -3.025 6.793 1.00 98.44 235 PHE A N 1
ATOM 1861 C CA . PHE A 1 235 ? -19.622 -2.012 6.153 1.00 98.44 235 PHE A CA 1
ATOM 1862 C C . PHE A 1 235 ? -18.865 -2.586 4.938 1.00 98.44 235 PHE A C 1
ATOM 1864 O O . PHE A 1 235 ? -17.709 -3.000 5.059 1.00 98.44 235 PHE A O 1
ATOM 1871 N N . PRO A 1 236 ? -19.458 -2.563 3.728 1.00 97.00 236 PRO A N 1
ATOM 1872 C CA . PRO A 1 236 ? -18.872 -3.184 2.533 1.00 97.00 236 PRO A CA 1
ATOM 1873 C C . PRO A 1 236 ? -17.542 -2.585 2.045 1.00 97.00 236 PRO A C 1
ATOM 1875 O O . PRO A 1 236 ? -16.909 -3.158 1.163 1.00 97.00 236 PRO A O 1
ATOM 1878 N N . PHE A 1 237 ? -17.123 -1.430 2.576 1.00 98.12 237 PHE A N 1
ATOM 1879 C CA . PHE A 1 237 ? -15.799 -0.852 2.314 1.00 98.12 237 PHE A CA 1
ATOM 1880 C C . PHE A 1 237 ? -14.680 -1.534 3.116 1.00 98.12 237 PHE A C 1
ATOM 1882 O O . PHE A 1 237 ? -13.509 -1.292 2.838 1.00 98.12 237 PHE A O 1
ATOM 1889 N N . VAL A 1 238 ? -15.004 -2.380 4.101 1.00 98.62 238 VAL A N 1
ATOM 1890 C CA . VAL A 1 238 ? -14.041 -3.278 4.752 1.00 98.62 238 VAL A CA 1
ATOM 1891 C C . VAL A 1 238 ? -13.939 -4.527 3.887 1.00 98.62 238 VAL A C 1
ATOM 1893 O O . VAL A 1 238 ? -14.799 -5.400 3.949 1.00 98.62 238 VAL A O 1
ATOM 1896 N N . VAL A 1 239 ? -12.932 -4.585 3.022 1.00 98.19 239 VAL A N 1
ATOM 1897 C CA . VAL A 1 239 ? -12.910 -5.524 1.888 1.00 98.19 239 VAL A CA 1
ATOM 1898 C C . VAL A 1 239 ? -12.112 -6.795 2.142 1.00 98.19 239 VAL A C 1
ATOM 1900 O O . VAL A 1 239 ? -12.250 -7.744 1.378 1.00 98.19 239 VAL A O 1
ATOM 1903 N N . GLY A 1 240 ? -11.294 -6.850 3.195 1.00 97.94 240 GLY A N 1
ATOM 1904 C CA . GLY A 1 240 ? -10.404 -7.990 3.378 1.00 97.94 240 GLY A CA 1
ATOM 1905 C C . GLY A 1 240 ? -9.414 -7.877 4.524 1.00 97.94 240 GLY A C 1
ATOM 1906 O O . GLY A 1 240 ? -9.490 -6.963 5.348 1.00 97.94 240 GLY A O 1
ATOM 1907 N N . ILE A 1 241 ? -8.466 -8.814 4.556 1.00 97.88 241 ILE A N 1
ATOM 1908 C CA . ILE A 1 241 ? -7.335 -8.818 5.494 1.00 97.88 241 ILE A CA 1
ATOM 1909 C C . ILE A 1 241 ? -6.014 -8.548 4.776 1.00 97.88 241 ILE A C 1
ATOM 1911 O O . ILE A 1 241 ? -5.817 -8.947 3.631 1.00 97.88 241 ILE A O 1
ATOM 1915 N N . GLN A 1 242 ? -5.085 -7.936 5.503 1.00 97.00 242 GLN A N 1
ATOM 1916 C CA . GLN A 1 242 ? -3.687 -7.777 5.126 1.00 97.00 242 GLN A CA 1
ATOM 1917 C C . GLN A 1 242 ? -2.799 -8.239 6.292 1.00 97.00 242 GLN A C 1
ATOM 1919 O O . GLN A 1 242 ? -3.158 -8.078 7.461 1.00 97.00 242 GLN A O 1
ATOM 1924 N N . SER A 1 243 ? -1.609 -8.770 6.013 1.00 95.12 243 SER A N 1
ATOM 1925 C CA . SER A 1 243 ? -0.570 -8.925 7.040 1.00 95.12 243 SER A CA 1
ATOM 1926 C C . SER A 1 243 ? 0.731 -8.216 6.678 1.00 95.12 243 SER A C 1
ATOM 1928 O O . SER A 1 243 ? 1.241 -8.346 5.562 1.00 95.12 243 SER A O 1
ATOM 1930 N N . ALA A 1 244 ? 1.298 -7.512 7.655 1.00 92.06 244 ALA A N 1
ATOM 1931 C CA . ALA A 1 244 ? 2.566 -6.792 7.556 1.00 92.06 244 ALA A CA 1
ATOM 1932 C C . ALA A 1 244 ? 3.424 -7.038 8.806 1.00 92.06 244 ALA A C 1
ATOM 1934 O O . ALA A 1 244 ? 2.935 -7.562 9.809 1.00 92.06 244 ALA A O 1
ATOM 1935 N N . GLY A 1 245 ? 4.705 -6.685 8.756 1.00 87.12 245 GLY A N 1
ATOM 1936 C CA . GLY A 1 245 ? 5.655 -6.887 9.854 1.00 87.12 245 GLY A CA 1
ATOM 1937 C C . GLY A 1 245 ? 6.897 -7.658 9.417 1.00 87.12 245 GLY A C 1
ATOM 1938 O O . GLY A 1 245 ? 7.075 -7.947 8.238 1.00 87.12 245 GLY A O 1
ATOM 1939 N N . ASN A 1 246 ? 7.754 -8.003 10.378 1.00 86.00 246 ASN A N 1
ATOM 1940 C CA . ASN A 1 246 ? 9.055 -8.597 10.094 1.00 86.00 246 ASN A CA 1
ATOM 1941 C C . ASN A 1 246 ? 8.919 -10.017 9.515 1.00 86.00 246 ASN A C 1
ATOM 1943 O O . ASN A 1 246 ? 8.422 -10.931 10.179 1.00 86.00 246 ASN A O 1
ATOM 1947 N N . GLU A 1 247 ? 9.406 -10.198 8.285 1.00 89.69 247 GLU A N 1
ATOM 1948 C CA . GLU A 1 247 ? 9.328 -11.458 7.543 1.00 89.69 247 GLU A CA 1
ATOM 1949 C C . GLU A 1 247 ? 10.150 -12.611 8.127 1.00 89.69 247 GLU A C 1
ATOM 1951 O O . GLU A 1 247 ? 9.816 -13.777 7.895 1.00 89.69 247 GLU A O 1
ATOM 1956 N N . ASP A 1 248 ? 11.170 -12.309 8.929 1.00 84.62 248 ASP A N 1
ATOM 1957 C CA . ASP A 1 248 ? 12.057 -13.296 9.554 1.00 84.62 248 ASP A CA 1
ATOM 1958 C C . ASP A 1 248 ? 11.482 -13.907 10.840 1.00 84.62 248 ASP A C 1
ATOM 1960 O O . ASP A 1 248 ? 12.032 -14.871 11.368 1.00 84.62 248 ASP A O 1
ATOM 1964 N N . MET A 1 249 ? 10.373 -13.368 11.349 1.00 79.75 249 MET A N 1
ATOM 1965 C CA . MET A 1 249 ? 9.895 -13.642 12.706 1.00 79.75 249 MET A CA 1
ATOM 1966 C C . MET A 1 249 ? 8.566 -14.407 12.740 1.00 79.75 249 MET A C 1
ATOM 1968 O O . MET A 1 249 ? 7.798 -14.237 13.687 1.00 79.75 249 MET A O 1
ATOM 1972 N N . TYR A 1 250 ? 8.246 -15.205 11.716 1.00 83.56 250 TYR A N 1
ATOM 1973 C CA . TYR A 1 250 ? 7.036 -16.033 11.714 1.00 83.56 250 TYR A CA 1
ATOM 1974 C C . TYR A 1 250 ? 7.094 -17.248 10.776 1.00 83.56 250 TYR A C 1
ATOM 1976 O O . TYR A 1 250 ? 7.839 -17.266 9.791 1.00 83.56 250 TYR A O 1
ATOM 1984 N N . ASP A 1 251 ? 6.213 -18.212 11.061 1.00 89.56 251 ASP A N 1
ATOM 1985 C CA . ASP A 1 251 ? 5.887 -19.346 10.194 1.00 89.56 251 ASP A CA 1
ATOM 1986 C C . ASP A 1 251 ? 4.611 -19.043 9.402 1.00 89.56 251 ASP A C 1
ATOM 1988 O O . ASP A 1 251 ? 3.574 -18.693 9.977 1.00 89.56 251 ASP A O 1
ATOM 1992 N N . VAL A 1 252 ? 4.680 -19.160 8.074 1.00 94.06 252 VAL A N 1
ATOM 1993 C CA . VAL A 1 252 ? 3.587 -18.779 7.159 1.00 94.06 252 VAL A CA 1
ATOM 1994 C C . VAL A 1 252 ? 2.328 -19.613 7.420 1.00 94.06 252 VAL A C 1
ATOM 1996 O O . VAL A 1 252 ? 1.214 -19.099 7.344 1.00 94.06 252 VAL A O 1
ATOM 1999 N N . GLU A 1 253 ? 2.497 -20.877 7.799 1.00 95.88 253 GLU A N 1
ATOM 2000 C CA . GLU A 1 253 ? 1.435 -21.831 8.113 1.00 95.88 253 GLU A CA 1
ATOM 2001 C C . GLU A 1 253 ? 0.496 -21.330 9.208 1.00 95.88 253 GLU A C 1
ATOM 2003 O O . GLU A 1 253 ? -0.706 -21.582 9.139 1.00 95.88 253 GLU A O 1
ATOM 2008 N N . LYS A 1 254 ? 1.009 -20.559 10.175 1.00 95.38 254 LYS A N 1
ATOM 2009 C CA . LYS A 1 254 ? 0.176 -19.985 11.239 1.00 95.38 254 LYS A CA 1
ATOM 2010 C C . LYS A 1 254 ? -0.811 -18.944 10.722 1.00 95.38 254 LYS A C 1
ATOM 2012 O O . LYS A 1 254 ? -1.828 -18.706 11.356 1.00 95.38 254 LYS A O 1
ATOM 2017 N N . LEU A 1 255 ? -0.565 -18.343 9.561 1.00 96.75 255 LEU A N 1
ATOM 2018 C CA . LEU A 1 255 ? -1.518 -17.411 8.960 1.00 96.75 255 LEU A CA 1
ATOM 2019 C C . LEU A 1 255 ? -2.663 -18.148 8.247 1.00 96.75 255 LEU A C 1
ATOM 2021 O O . LEU A 1 255 ? -3.758 -17.607 8.104 1.00 96.75 255 LEU A O 1
ATOM 2025 N N . LYS A 1 256 ? -2.437 -19.397 7.818 1.00 97.50 256 LYS A N 1
ATOM 2026 C CA . LYS A 1 256 ? -3.296 -20.108 6.864 1.00 97.50 256 LYS A CA 1
ATOM 2027 C C . LYS A 1 256 ? -4.769 -20.115 7.261 1.00 97.50 256 LYS A C 1
ATOM 2029 O O . LYS A 1 256 ? -5.623 -19.793 6.443 1.00 97.50 256 LYS A O 1
ATOM 2034 N N . ARG A 1 257 ? -5.075 -20.449 8.517 1.00 97.94 257 ARG A N 1
ATOM 2035 C CA . ARG A 1 257 ? -6.459 -20.653 8.964 1.00 97.94 257 ARG A CA 1
ATOM 2036 C C . ARG A 1 257 ? -7.323 -19.397 8.831 1.00 97.94 257 ARG A C 1
ATOM 2038 O O . ARG A 1 257 ? -8.437 -19.487 8.328 1.00 97.94 257 ARG A O 1
ATOM 2045 N N . GLY A 1 258 ? -6.826 -18.233 9.252 1.00 98.06 258 GLY A N 1
ATOM 2046 C CA . GLY A 1 258 ? -7.584 -16.985 9.105 1.00 98.06 258 GLY A CA 1
ATOM 2047 C C . GLY A 1 258 ? -7.690 -16.534 7.645 1.00 98.06 258 GLY A C 1
ATOM 2048 O O . GLY A 1 258 ? -8.745 -16.068 7.228 1.00 98.06 258 GLY A O 1
ATOM 2049 N N . TYR A 1 259 ? -6.650 -16.754 6.835 1.00 98.44 259 TYR A N 1
ATOM 2050 C CA . TYR A 1 259 ? -6.710 -16.472 5.394 1.00 98.44 259 TYR A CA 1
ATOM 2051 C C . TYR A 1 259 ? -7.715 -17.375 4.670 1.00 98.44 259 TYR A C 1
ATOM 2053 O O . TYR A 1 259 ? -8.485 -16.887 3.846 1.00 98.44 259 TYR A O 1
ATOM 2061 N N . ASP A 1 260 ? -7.784 -18.662 5.025 1.00 98.50 260 ASP A N 1
ATOM 2062 C CA . ASP A 1 260 ? -8.796 -19.588 4.510 1.00 98.50 260 ASP A CA 1
ATOM 2063 C C . ASP A 1 260 ? -10.220 -19.104 4.837 1.00 98.50 260 ASP A C 1
ATOM 2065 O O . ASP A 1 260 ? -11.098 -19.185 3.980 1.00 98.50 260 ASP A O 1
ATOM 2069 N N . MET A 1 261 ? -10.453 -18.565 6.042 1.00 98.56 261 MET A N 1
ATOM 2070 C CA . MET A 1 261 ? -11.758 -18.015 6.441 1.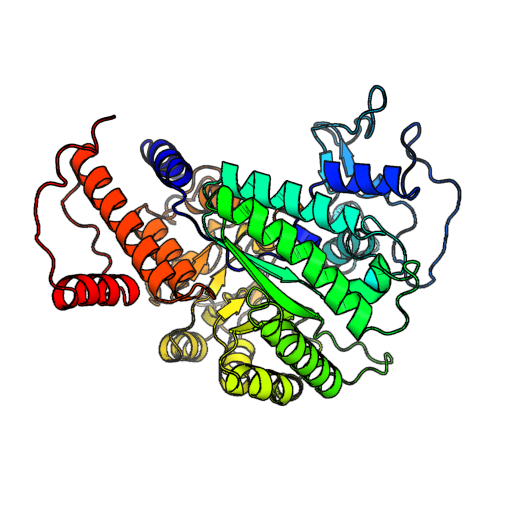00 98.56 261 MET A CA 1
ATOM 2071 C C . MET A 1 261 ? -12.171 -16.818 5.576 1.00 98.56 261 MET A C 1
ATOM 2073 O O . MET A 1 261 ? -13.304 -16.769 5.101 1.00 98.56 261 MET A O 1
ATOM 2077 N N . VAL A 1 262 ? -11.262 -15.865 5.358 1.00 98.31 262 VAL A N 1
ATOM 2078 C CA . VAL A 1 262 ? -11.544 -14.659 4.561 1.00 98.31 262 VAL A CA 1
ATOM 2079 C C . VAL A 1 262 ? -11.761 -15.014 3.092 1.00 98.31 262 VAL A C 1
ATOM 2081 O O . VAL A 1 262 ? -12.738 -14.571 2.487 1.00 98.31 262 VAL A O 1
ATOM 2084 N N . ARG A 1 263 ? -10.924 -15.900 2.542 1.00 96.94 263 ARG A N 1
ATOM 2085 C CA . ARG A 1 263 ? -11.061 -16.388 1.166 1.00 96.94 263 ARG A CA 1
ATOM 2086 C C . ARG A 1 263 ? -12.364 -17.159 0.956 1.00 96.94 263 ARG A C 1
ATOM 2088 O O . ARG A 1 263 ? -13.029 -16.963 -0.056 1.00 96.94 263 ARG A O 1
ATOM 2095 N N . ALA A 1 264 ? -12.771 -17.997 1.914 1.00 97.88 264 ALA A N 1
ATOM 2096 C CA . ALA A 1 264 ? -14.043 -18.721 1.852 1.00 97.88 264 ALA A CA 1
ATOM 2097 C C . ALA A 1 264 ? -15.267 -17.787 1.836 1.00 97.88 264 ALA A C 1
ATOM 2099 O O . ALA A 1 264 ? -16.314 -18.164 1.312 1.00 97.88 264 ALA A O 1
ATOM 2100 N N . ALA A 1 265 ? -15.134 -16.569 2.368 1.00 97.50 265 ALA A N 1
ATOM 2101 C CA . ALA A 1 265 ? -16.159 -15.532 2.299 1.00 97.50 265 ALA A CA 1
ATOM 2102 C C . ALA A 1 265 ? -16.104 -14.684 1.013 1.00 97.50 265 ALA A C 1
ATOM 2104 O O . ALA A 1 265 ? -16.931 -13.791 0.844 1.00 97.50 265 ALA A O 1
ATOM 2105 N N . GLY A 1 266 ? -15.156 -14.950 0.106 1.00 95.94 266 GLY A N 1
ATOM 2106 C CA . GLY A 1 266 ? -14.973 -14.179 -1.127 1.00 95.94 266 GLY A CA 1
ATOM 2107 C C . GLY A 1 266 ? -14.436 -12.765 -0.897 1.00 95.94 266 GLY A C 1
ATOM 2108 O O . GLY A 1 266 ? -14.654 -11.895 -1.736 1.00 95.94 266 GLY A O 1
ATOM 2109 N N . LEU A 1 267 ? -13.783 -12.531 0.243 1.00 97.50 267 LEU A N 1
ATOM 2110 C CA . LEU A 1 267 ? -13.158 -11.257 0.586 1.00 97.50 267 LEU A CA 1
ATOM 2111 C C . LEU A 1 267 ? -11.684 -11.238 0.185 1.00 97.50 267 LEU A C 1
ATOM 2113 O O . LEU A 1 267 ? -11.050 -12.282 0.010 1.00 97.50 267 LEU A O 1
ATOM 2117 N N . GLU A 1 268 ? -11.135 -10.032 0.080 1.00 97.44 268 GLU A N 1
ATOM 2118 C CA . GLU A 1 268 ? -9.755 -9.828 -0.329 1.00 97.44 268 GLU A CA 1
ATOM 2119 C C . GLU A 1 268 ? -8.769 -10.326 0.730 1.00 97.44 268 GLU A C 1
ATOM 2121 O O . GLU A 1 268 ? -8.977 -10.219 1.944 1.00 97.44 268 GLU A O 1
ATOM 2126 N N . SER A 1 269 ? -7.647 -10.858 0.257 1.00 96.06 269 SER A N 1
ATOM 2127 C CA . SER A 1 269 ? -6.553 -11.276 1.123 1.00 96.06 269 SER A CA 1
ATOM 2128 C C . SER A 1 269 ? -5.220 -10.837 0.538 1.00 96.06 269 SER A C 1
ATOM 2130 O O . SER A 1 269 ? -4.899 -11.146 -0.607 1.00 96.06 269 SER A O 1
ATOM 2132 N N . GLY A 1 270 ? -4.435 -10.115 1.327 1.00 96.75 270 GLY A N 1
ATOM 2133 C CA . GLY A 1 270 ? -3.107 -9.671 0.927 1.00 96.75 270 GLY A CA 1
ATOM 2134 C C . GLY A 1 270 ? -2.080 -9.854 2.035 1.00 96.75 270 GLY A C 1
ATOM 2135 O O . GLY A 1 270 ? -2.399 -10.034 3.210 1.00 96.75 270 GLY A O 1
ATOM 2136 N N . ALA A 1 271 ? -0.804 -9.865 1.674 1.00 96.94 271 ALA A N 1
ATOM 2137 C CA . ALA A 1 271 ? 0.285 -9.978 2.637 1.00 96.94 271 ALA A CA 1
ATOM 2138 C C . ALA A 1 271 ? 1.556 -9.330 2.097 1.00 96.94 271 ALA A C 1
ATOM 2140 O O . ALA A 1 271 ? 1.781 -9.297 0.892 1.00 96.94 271 ALA A O 1
ATOM 2141 N N . HIS A 1 272 ? 2.419 -8.874 3.002 1.00 96.81 272 HIS A N 1
ATOM 2142 C CA . HIS A 1 272 ? 3.801 -8.532 2.661 1.00 96.81 272 HIS A CA 1
ATOM 2143 C C . HIS A 1 272 ? 4.607 -9.824 2.506 1.00 96.81 272 HIS A C 1
ATOM 2145 O O . HIS A 1 272 ? 4.578 -10.681 3.399 1.00 96.81 272 HIS A O 1
ATOM 2151 N N . ALA A 1 273 ? 5.297 -9.991 1.389 1.00 96.62 273 ALA A N 1
ATOM 2152 C CA . ALA A 1 273 ? 6.282 -11.050 1.219 1.00 96.62 273 ALA A CA 1
ATOM 2153 C C . ALA A 1 273 ? 7.352 -10.578 0.247 1.00 96.62 273 ALA A C 1
ATOM 2155 O O . ALA A 1 273 ? 7.061 -9.819 -0.672 1.00 96.62 273 ALA A O 1
ATOM 2156 N N . GLY A 1 274 ? 8.577 -11.077 0.374 1.00 95.12 274 GLY A N 1
ATOM 2157 C CA . GLY A 1 274 ? 9.604 -10.754 -0.610 1.00 95.12 274 GLY A CA 1
ATOM 2158 C C . GLY A 1 274 ? 10.214 -9.366 -0.434 1.00 95.12 274 GLY A C 1
ATOM 2159 O O . GLY A 1 274 ? 10.837 -8.883 -1.375 1.00 95.12 274 GLY A O 1
ATOM 2160 N N . GLU A 1 275 ? 10.031 -8.725 0.724 1.00 92.31 275 GLU A N 1
ATOM 2161 C CA . GLU A 1 275 ? 10.737 -7.497 1.105 1.00 92.31 275 GLU A CA 1
ATOM 2162 C C . GLU A 1 275 ? 11.951 -7.834 1.987 1.00 92.31 275 GLU A C 1
ATOM 2164 O O . GLU A 1 275 ? 13.094 -7.487 1.674 1.00 92.31 275 GLU A O 1
ATOM 2169 N N . GLY A 1 276 ? 11.716 -8.589 3.067 1.00 88.56 276 GLY A N 1
ATOM 2170 C CA . GLY A 1 276 ? 12.724 -9.013 4.044 1.00 88.56 276 GLY A CA 1
ATOM 2171 C C . GLY A 1 276 ? 13.314 -10.397 3.756 1.00 88.56 276 GLY A C 1
ATOM 2172 O O . GLY A 1 276 ? 14.506 -10.638 3.998 1.00 88.56 276 GLY A O 1
ATOM 2173 N N . ARG A 1 277 ? 12.532 -11.296 3.142 1.00 91.38 277 ARG A N 1
ATOM 2174 C CA . ARG A 1 277 ? 12.940 -12.658 2.745 1.00 91.38 277 ARG A CA 1
ATOM 2175 C C . ARG A 1 277 ? 12.899 -12.860 1.228 1.00 91.38 277 ARG A C 1
ATOM 2177 O O . ARG A 1 277 ? 12.324 -12.070 0.501 1.00 91.38 277 ARG A O 1
ATOM 2184 N N . GLY A 1 278 ? 13.640 -13.858 0.740 1.00 94.00 278 GLY A N 1
ATOM 2185 C CA . GLY A 1 278 ? 13.861 -14.079 -0.700 1.00 94.00 278 GLY A CA 1
ATOM 2186 C C . GLY A 1 278 ? 12.790 -14.940 -1.377 1.00 94.00 278 GLY A C 1
ATOM 2187 O O . GLY A 1 278 ? 11.823 -15.351 -0.737 1.00 94.00 278 GLY A O 1
ATOM 2188 N N . GLY A 1 279 ? 13.019 -15.290 -2.646 1.00 94.94 279 GLY A N 1
ATOM 2189 C CA . GLY A 1 279 ? 12.126 -16.111 -3.480 1.00 94.94 279 GLY A CA 1
ATOM 2190 C C . GLY A 1 27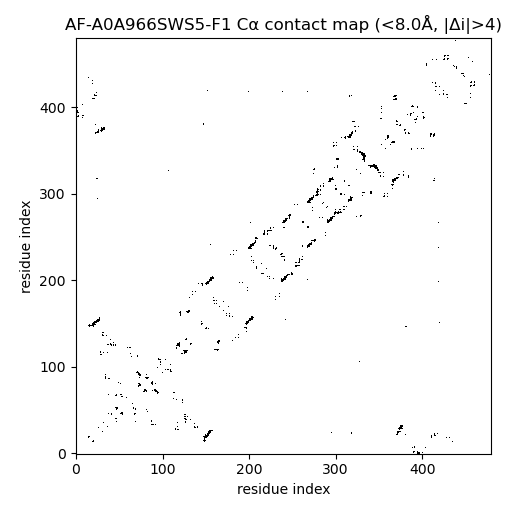9 ? 11.489 -17.345 -2.809 1.00 94.94 279 GLY A C 1
ATOM 2191 O O . GLY A 1 279 ? 10.273 -17.503 -2.923 1.00 94.94 279 GLY A O 1
ATOM 2192 N N . PRO A 1 280 ? 12.218 -18.174 -2.028 1.00 95.00 280 PRO A N 1
ATOM 2193 C CA . PRO A 1 280 ? 11.617 -19.303 -1.308 1.00 95.00 280 PRO A CA 1
ATOM 2194 C C . PRO A 1 280 ? 10.470 -18.920 -0.363 1.00 95.00 280 PRO A C 1
ATOM 2196 O O . PRO A 1 280 ? 9.495 -19.656 -0.229 1.00 95.00 280 PRO A O 1
ATOM 2199 N N . HIS A 1 281 ? 10.566 -17.758 0.289 1.00 95.69 281 HIS A N 1
ATOM 2200 C CA . HIS A 1 281 ? 9.504 -17.254 1.160 1.00 95.69 281 HIS A CA 1
ATOM 2201 C C . HIS A 1 281 ? 8.309 -16.744 0.354 1.00 95.69 281 HIS A C 1
ATOM 2203 O O . HIS A 1 281 ? 7.179 -17.051 0.722 1.00 95.69 281 HIS A O 1
ATOM 2209 N N . VAL A 1 282 ? 8.548 -16.064 -0.773 1.00 97.31 282 VAL A N 1
ATOM 2210 C CA . VAL A 1 282 ? 7.480 -15.645 -1.696 1.00 97.31 282 VAL A CA 1
ATOM 2211 C C . VAL A 1 282 ? 6.668 -16.853 -2.165 1.00 97.31 282 VAL A C 1
ATOM 2213 O O . VAL A 1 282 ? 5.448 -16.852 -2.017 1.00 97.31 282 VAL A O 1
ATOM 2216 N N . MET A 1 283 ? 7.327 -17.917 -2.639 1.00 96.94 283 MET A N 1
ATOM 2217 C CA . MET A 1 283 ? 6.641 -19.153 -3.045 1.00 96.94 283 MET A CA 1
ATOM 2218 C C . MET A 1 283 ? 5.815 -19.742 -1.907 1.00 96.94 283 MET A C 1
ATOM 2220 O O . MET A 1 283 ? 4.652 -20.091 -2.096 1.00 96.94 283 MET A O 1
ATOM 2224 N N . LYS A 1 284 ? 6.399 -19.810 -0.705 1.00 96.94 284 LYS A N 1
ATOM 2225 C CA . LYS A 1 284 ? 5.715 -20.364 0.460 1.00 96.94 284 LYS A CA 1
ATOM 2226 C C . LYS A 1 284 ? 4.456 -19.575 0.819 1.00 96.94 284 LYS A C 1
ATOM 2228 O O . LYS A 1 284 ? 3.442 -20.177 1.166 1.00 96.94 284 LYS A O 1
ATOM 2233 N N . VAL A 1 285 ? 4.513 -18.247 0.736 1.00 97.44 285 VAL A N 1
ATOM 2234 C CA . VAL A 1 285 ? 3.363 -17.363 0.969 1.00 97.44 285 VAL A CA 1
ATOM 2235 C C . VAL A 1 285 ? 2.270 -17.588 -0.073 1.00 97.44 285 VAL A C 1
ATOM 2237 O O . VAL A 1 285 ? 1.111 -17.747 0.312 1.00 97.44 285 VAL A O 1
ATOM 2240 N N . LEU A 1 286 ? 2.625 -17.653 -1.359 1.00 96.88 286 LEU A N 1
ATOM 2241 C CA . LEU A 1 286 ? 1.664 -17.892 -2.440 1.00 96.88 286 LEU A CA 1
ATOM 2242 C C . LEU A 1 286 ? 0.954 -19.243 -2.286 1.00 96.88 286 LEU A C 1
ATOM 2244 O O . LEU A 1 286 ? -0.275 -19.288 -2.307 1.00 96.88 286 LEU A O 1
ATOM 2248 N N . ASP A 1 287 ? 1.720 -20.312 -2.056 1.00 96.44 287 ASP A N 1
ATOM 2249 C CA . ASP A 1 287 ? 1.207 -21.675 -1.869 1.00 96.44 287 ASP A CA 1
ATOM 2250 C C . ASP A 1 287 ? 0.287 -21.783 -0.643 1.00 96.44 287 ASP A C 1
ATOM 2252 O O . ASP A 1 287 ? -0.800 -22.357 -0.699 1.00 96.44 287 ASP A O 1
ATOM 2256 N N . THR A 1 288 ? 0.693 -21.172 0.474 1.00 97.44 288 THR A N 1
ATOM 2257 C CA . THR A 1 288 ? -0.020 -21.336 1.746 1.00 97.44 288 THR A CA 1
ATOM 2258 C C . THR A 1 288 ? -1.284 -20.480 1.824 1.00 97.44 288 THR A C 1
ATOM 2260 O O . THR A 1 288 ? -2.294 -20.942 2.358 1.00 97.44 288 THR A O 1
ATOM 2263 N N . LEU A 1 289 ? -1.235 -19.226 1.355 1.00 96.69 289 LEU A N 1
ATOM 2264 C CA . LEU A 1 289 ? -2.281 -18.235 1.637 1.00 96.69 289 LEU A CA 1
ATOM 2265 C C . LEU A 1 289 ? -3.253 -18.000 0.478 1.00 96.69 289 LEU A C 1
ATOM 2267 O O . LEU A 1 289 ? -4.384 -17.594 0.747 1.00 96.69 289 LEU A O 1
ATOM 2271 N N . GLN A 1 290 ? -2.855 -18.287 -0.769 1.00 93.75 290 GLN A N 1
ATOM 2272 C CA . GLN A 1 290 ? -3.685 -18.078 -1.967 1.00 93.75 290 GLN A CA 1
ATOM 2273 C C . GLN A 1 290 ? -4.267 -16.654 -2.026 1.00 93.75 290 GLN A C 1
ATOM 2275 O O . GLN A 1 290 ? -5.482 -16.459 -2.026 1.00 93.75 290 GLN A O 1
ATOM 2280 N N . LEU A 1 291 ? -3.367 -15.672 -1.989 1.00 95.06 291 LEU A N 1
ATOM 2281 C CA . LEU A 1 291 ? -3.688 -14.250 -1.875 1.00 95.06 291 LEU A CA 1
ATOM 2282 C C . LEU A 1 291 ? -4.373 -13.696 -3.134 1.00 95.06 291 LEU A C 1
ATOM 2284 O O . LEU A 1 291 ? -4.192 -14.223 -4.231 1.00 95.06 291 LEU A O 1
ATOM 2288 N N . SER A 1 292 ? -5.076 -12.576 -2.979 1.00 92.44 292 SER A N 1
ATOM 2289 C CA . SER A 1 292 ? -5.534 -11.722 -4.080 1.00 92.44 292 SER A CA 1
ATOM 2290 C C . SER A 1 292 ? -4.445 -10.768 -4.573 1.00 92.44 292 SER A C 1
ATOM 2292 O O . SER A 1 292 ? -4.349 -10.492 -5.768 1.00 92.44 292 SER A O 1
ATOM 2294 N N . ASN A 1 293 ? -3.632 -10.243 -3.650 1.00 90.44 293 ASN A N 1
ATOM 2295 C CA . ASN A 1 293 ? -2.534 -9.329 -3.951 1.00 90.44 293 ASN A CA 1
ATOM 2296 C C . ASN A 1 293 ? -1.317 -9.581 -3.045 1.00 90.44 293 ASN A C 1
ATOM 2298 O O . ASN A 1 293 ? -1.428 -10.193 -1.977 1.00 90.44 293 ASN A O 1
ATOM 2302 N N . LEU A 1 294 ? -0.140 -9.132 -3.487 1.00 96.88 294 LEU A N 1
ATOM 2303 C CA . LEU A 1 294 ? 1.107 -9.302 -2.749 1.00 96.88 294 LEU A CA 1
ATOM 2304 C C . LEU A 1 294 ? 1.857 -7.974 -2.625 1.00 96.88 294 LEU A C 1
ATOM 2306 O O . LEU A 1 294 ? 2.281 -7.388 -3.621 1.00 96.88 294 LEU A O 1
ATOM 2310 N N . GLY A 1 295 ? 2.045 -7.535 -1.381 1.00 97.25 295 GLY A N 1
ATOM 2311 C CA . GLY A 1 295 ? 2.863 -6.380 -1.031 1.00 97.25 295 GLY A CA 1
ATOM 2312 C C . GLY A 1 295 ? 4.341 -6.671 -1.257 1.00 97.25 295 GLY A C 1
ATOM 2313 O O . GLY A 1 295 ? 4.859 -7.675 -0.762 1.00 97.25 295 GLY A O 1
ATOM 2314 N N . HIS A 1 296 ? 5.015 -5.781 -1.977 1.00 97.00 296 HIS A N 1
ATOM 2315 C CA . HIS A 1 296 ? 6.390 -5.919 -2.442 1.00 97.00 296 HIS A CA 1
ATOM 2316 C C . HIS A 1 296 ? 6.551 -7.121 -3.379 1.00 97.00 296 HIS A C 1
ATOM 2318 O O . HIS A 1 296 ? 6.153 -7.046 -4.534 1.00 97.00 296 HIS A O 1
ATOM 2324 N N . GLY A 1 297 ? 7.153 -8.225 -2.939 1.00 97.38 297 GLY A N 1
ATOM 2325 C CA . GLY A 1 297 ? 7.404 -9.408 -3.769 1.00 97.38 297 GLY A CA 1
ATOM 2326 C C . GLY A 1 297 ? 8.595 -9.279 -4.720 1.00 97.38 297 GLY A C 1
ATOM 2327 O O . GLY A 1 297 ? 8.865 -10.201 -5.487 1.00 97.38 297 GLY A O 1
ATOM 2328 N N . PHE A 1 298 ? 9.346 -8.170 -4.685 1.00 97.50 298 PHE A N 1
ATOM 2329 C CA . PHE A 1 298 ? 10.427 -7.915 -5.644 1.00 97.50 298 PHE A CA 1
ATOM 2330 C C . PHE A 1 298 ? 11.576 -8.928 -5.547 1.00 97.50 298 PHE A C 1
ATOM 2332 O O . PHE A 1 298 ? 12.247 -9.189 -6.542 1.00 97.50 298 PHE A O 1
ATOM 2339 N N . ARG A 1 299 ? 11.782 -9.558 -4.381 1.00 97.50 299 ARG A N 1
ATOM 2340 C CA . ARG A 1 299 ? 12.799 -10.608 -4.198 1.00 97.50 299 ARG A CA 1
ATOM 2341 C C . ARG A 1 299 ? 12.401 -11.975 -4.753 1.00 97.50 299 ARG A C 1
ATOM 2343 O O . ARG A 1 299 ? 13.188 -12.914 -4.643 1.00 97.50 299 ARG A O 1
ATOM 2350 N N . ALA A 1 300 ? 11.233 -12.095 -5.392 1.00 97.94 300 ALA A N 1
ATOM 2351 C CA . ALA A 1 300 ? 10.927 -13.238 -6.252 1.00 97.94 300 ALA A CA 1
ATOM 2352 C C . ALA A 1 300 ? 11.979 -13.403 -7.358 1.00 97.94 300 ALA A C 1
ATOM 2354 O O . ALA A 1 300 ? 12.307 -14.526 -7.712 1.00 97.94 300 ALA A O 1
ATOM 2355 N N . ILE A 1 301 ? 12.575 -12.298 -7.826 1.00 97.44 301 ILE A N 1
ATOM 2356 C CA . ILE A 1 301 ? 13.606 -12.310 -8.871 1.00 97.44 301 ILE A CA 1
ATOM 2357 C C . ILE A 1 301 ? 14.870 -13.103 -8.498 1.00 97.44 301 ILE A C 1
ATOM 2359 O O . ILE A 1 301 ? 15.665 -13.449 -9.359 1.00 97.44 301 ILE A O 1
ATOM 2363 N N . GLU A 1 302 ? 15.080 -13.390 -7.211 1.00 97.06 302 GLU A N 1
ATOM 2364 C CA . GLU A 1 302 ? 16.222 -14.186 -6.755 1.00 97.06 302 GLU A CA 1
ATOM 2365 C C . GLU A 1 302 ? 16.090 -15.674 -7.131 1.00 97.06 302 GLU A C 1
ATOM 2367 O O . GLU 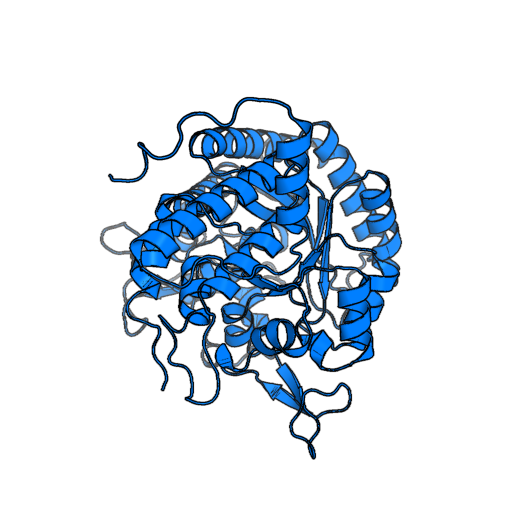A 1 302 ? 17.052 -16.418 -6.964 1.00 97.06 302 GLU A O 1
ATOM 2372 N N . LEU A 1 303 ? 14.917 -16.139 -7.571 1.00 97.06 303 LEU A N 1
ATOM 2373 C CA . LEU A 1 303 ? 14.663 -17.553 -7.832 1.00 97.06 303 LEU A CA 1
ATOM 2374 C C . LEU A 1 303 ? 13.680 -17.731 -8.996 1.00 97.06 303 LEU A C 1
ATOM 2376 O O . LEU A 1 303 ? 12.535 -17.289 -8.907 1.00 97.06 303 LEU A O 1
ATOM 2380 N N . ASP A 1 304 ? 14.094 -18.428 -10.053 1.00 96.62 304 ASP A N 1
ATOM 2381 C CA . ASP A 1 304 ? 13.281 -18.619 -11.263 1.00 96.62 304 ASP A CA 1
ATOM 2382 C C . ASP A 1 304 ? 11.940 -19.308 -10.964 1.00 96.62 304 ASP A C 1
ATOM 2384 O O . ASP A 1 304 ? 10.899 -18.908 -11.490 1.00 96.62 304 ASP A O 1
ATOM 2388 N N . GLU A 1 305 ? 11.927 -20.284 -10.055 1.00 97.88 305 GLU A N 1
ATOM 2389 C CA . GLU A 1 305 ? 10.710 -20.958 -9.600 1.00 97.88 305 GLU A CA 1
ATOM 2390 C C . GLU A 1 305 ? 9.755 -19.996 -8.881 1.00 97.88 305 GLU A C 1
ATOM 2392 O O . GLU A 1 305 ? 8.537 -20.119 -9.012 1.00 97.88 305 GLU A O 1
ATOM 2397 N N . ALA A 1 306 ? 10.279 -18.992 -8.168 1.00 98.19 306 ALA A N 1
ATOM 2398 C CA . ALA A 1 306 ? 9.446 -17.977 -7.529 1.00 98.19 306 ALA A CA 1
ATOM 2399 C C . ALA A 1 306 ? 8.824 -17.028 -8.556 1.00 98.19 306 ALA A C 1
ATOM 2401 O O . ALA A 1 306 ? 7.654 -16.667 -8.427 1.00 98.19 306 ALA A O 1
ATOM 2402 N N . ILE A 1 307 ? 9.570 -16.663 -9.602 1.00 98.12 307 ILE A N 1
ATOM 2403 C CA . ILE A 1 307 ? 9.034 -15.896 -10.732 1.00 98.12 307 ILE A CA 1
ATOM 2404 C C . ILE A 1 307 ? 7.927 -16.694 -11.431 1.00 98.12 307 ILE A C 1
ATOM 2406 O O . ILE A 1 307 ? 6.857 -16.146 -11.706 1.00 98.12 307 ILE A O 1
ATOM 2410 N N . ALA A 1 308 ? 8.158 -17.984 -11.696 1.00 97.62 308 ALA A N 1
ATOM 2411 C CA . ALA A 1 308 ? 7.161 -18.869 -12.292 1.00 97.62 308 ALA A CA 1
ATOM 2412 C C . ALA A 1 308 ? 5.895 -18.944 -11.426 1.00 97.62 308 ALA A C 1
ATOM 2414 O O . ALA A 1 308 ? 4.809 -18.674 -11.933 1.00 97.62 308 ALA A O 1
ATOM 2415 N N . ALA A 1 309 ? 6.034 -19.170 -10.117 1.00 97.38 309 ALA A N 1
ATOM 2416 C CA . ALA A 1 309 ? 4.909 -19.225 -9.183 1.00 97.38 309 ALA A CA 1
ATOM 2417 C C . ALA A 1 309 ? 4.092 -17.919 -9.149 1.00 97.38 309 ALA A C 1
ATOM 2419 O O . ALA A 1 309 ? 2.862 -17.957 -9.172 1.00 97.38 309 ALA A O 1
ATOM 2420 N N . VAL A 1 310 ? 4.752 -16.751 -9.145 1.00 97.75 310 VAL A N 1
ATOM 2421 C CA . VAL A 1 310 ? 4.075 -15.439 -9.217 1.00 97.75 310 VAL A CA 1
ATOM 2422 C C . VAL A 1 310 ? 3.250 -15.320 -10.503 1.00 97.75 310 VAL A C 1
ATOM 2424 O O . VAL A 1 310 ? 2.101 -14.874 -10.467 1.00 97.75 310 VAL A O 1
ATOM 2427 N N . ARG A 1 311 ? 3.813 -15.736 -11.644 1.00 96.00 311 ARG A N 1
ATOM 2428 C CA . ARG A 1 311 ? 3.135 -15.674 -12.948 1.00 96.00 311 ARG A CA 1
ATOM 2429 C C . ARG A 1 311 ? 1.975 -16.658 -13.048 1.00 96.00 311 ARG A C 1
ATOM 2431 O O . ARG A 1 311 ? 0.913 -16.273 -13.531 1.00 96.00 311 ARG A O 1
ATOM 2438 N N . GLU A 1 312 ? 2.168 -17.892 -12.594 1.00 94.69 312 GLU A N 1
ATOM 2439 C CA . GLU A 1 312 ? 1.149 -18.948 -12.591 1.00 94.69 312 GLU A CA 1
ATOM 2440 C C . GLU A 1 312 ? -0.042 -18.582 -11.704 1.00 94.69 312 GLU A C 1
ATOM 2442 O O . GLU A 1 312 ? -1.188 -18.760 -12.111 1.00 94.69 312 GLU A O 1
ATOM 2447 N N . ALA A 1 313 ? 0.213 -17.969 -10.544 1.00 94.44 313 ALA A N 1
ATOM 2448 C CA . ALA A 1 313 ? -0.833 -17.417 -9.686 1.00 94.44 313 ALA A CA 1
ATOM 2449 C C . ALA A 1 313 ? -1.539 -16.193 -10.303 1.00 94.44 313 ALA A C 1
ATOM 2451 O O . ALA A 1 313 ? -2.539 -15.718 -9.769 1.00 94.44 313 ALA A O 1
ATOM 2452 N N . GLY A 1 314 ? -1.011 -15.637 -11.400 1.00 93.06 314 GLY A N 1
ATOM 2453 C CA . GLY A 1 314 ? -1.488 -14.389 -11.987 1.00 93.06 314 GLY A CA 1
ATOM 2454 C C . GLY A 1 314 ? -1.325 -13.180 -11.061 1.00 93.06 314 GLY A C 1
ATOM 2455 O O . GLY A 1 314 ? -1.994 -12.167 -11.283 1.00 93.06 314 GLY A O 1
ATOM 2456 N N . MET A 1 315 ? -0.453 -13.295 -10.057 1.00 96.44 315 MET A N 1
ATOM 2457 C CA . MET A 1 315 ? -0.323 -12.365 -8.945 1.00 96.44 315 MET A CA 1
ATOM 2458 C C . MET A 1 315 ? 0.180 -11.000 -9.416 1.00 96.44 315 MET A C 1
ATOM 2460 O O . MET A 1 315 ? 1.133 -10.907 -10.193 1.00 96.44 315 MET A O 1
ATOM 2464 N N . VAL A 1 316 ? -0.449 -9.936 -8.914 1.00 97.50 316 VAL A N 1
ATOM 2465 C CA . VAL A 1 316 ? 0.045 -8.568 -9.080 1.00 97.50 316 VAL A CA 1
ATOM 2466 C C . VAL A 1 316 ? 0.886 -8.201 -7.867 1.00 97.50 316 VAL A C 1
ATOM 2468 O O . VAL A 1 316 ? 0.436 -8.309 -6.727 1.00 97.50 316 VAL A O 1
ATOM 2471 N N . LEU A 1 317 ? 2.111 -7.757 -8.125 1.00 98.38 317 LEU A N 1
ATOM 2472 C CA . LEU A 1 317 ? 3.025 -7.286 -7.097 1.00 98.38 317 LEU A CA 1
ATOM 2473 C C . LEU A 1 317 ? 2.834 -5.782 -6.877 1.00 98.38 317 LEU A C 1
ATOM 2475 O O . LEU A 1 317 ? 3.040 -4.997 -7.804 1.00 98.38 317 LEU A O 1
ATOM 2479 N N . HIS A 1 318 ? 2.462 -5.376 -5.665 1.00 98.25 318 HIS A N 1
ATOM 2480 C CA . HIS A 1 318 ? 2.386 -3.969 -5.266 1.00 98.25 318 HIS A CA 1
ATOM 2481 C C . HIS A 1 318 ? 3.790 -3.492 -4.882 1.00 98.25 318 HIS A C 1
ATOM 2483 O O . HIS A 1 318 ? 4.313 -3.852 -3.831 1.00 98.25 318 HIS A O 1
ATOM 2489 N N . GLN A 1 319 ? 4.448 -2.756 -5.771 1.00 98.12 319 GLN A N 1
ATOM 2490 C CA . GLN A 1 319 ? 5.861 -2.409 -5.650 1.00 98.12 319 GLN A CA 1
ATOM 2491 C C . GLN A 1 319 ? 6.018 -0.962 -5.187 1.00 98.12 319 GLN A C 1
ATOM 2493 O O . GLN A 1 319 ? 5.373 -0.069 -5.737 1.00 98.12 319 GLN A O 1
ATOM 2498 N N . CYS A 1 320 ? 6.943 -0.735 -4.249 1.00 97.19 320 CYS A N 1
ATOM 2499 C CA . CYS A 1 320 ? 7.130 0.563 -3.592 1.00 97.19 320 CYS A CA 1
ATOM 2500 C C . CYS A 1 320 ? 8.606 1.032 -3.660 1.00 97.19 320 CYS A C 1
ATOM 2502 O O . CYS A 1 320 ? 9.265 1.129 -2.617 1.00 97.19 320 CYS A O 1
ATOM 2504 N N . PRO A 1 321 ? 9.183 1.251 -4.865 1.00 97.31 321 PRO A N 1
ATOM 2505 C CA . PRO A 1 321 ? 10.614 1.517 -5.035 1.00 97.31 321 PRO A CA 1
ATOM 2506 C C . PRO A 1 321 ? 11.203 2.661 -4.198 1.00 97.31 321 PRO A C 1
ATOM 2508 O O . PRO A 1 321 ? 12.336 2.508 -3.729 1.00 97.31 321 PRO A O 1
ATOM 2511 N N . ILE A 1 322 ? 10.503 3.784 -3.976 1.00 95.44 322 ILE A N 1
ATOM 2512 C CA . ILE A 1 322 ? 11.028 4.869 -3.124 1.00 95.44 322 ILE A CA 1
ATOM 2513 C C . ILE A 1 322 ? 11.196 4.387 -1.687 1.00 95.44 322 ILE A C 1
ATOM 2515 O O . ILE A 1 322 ? 12.264 4.603 -1.104 1.00 95.44 322 ILE A O 1
ATOM 2519 N N . VAL A 1 323 ? 10.184 3.719 -1.128 1.00 91.25 323 VAL A N 1
ATOM 2520 C CA . VAL A 1 323 ? 10.248 3.184 0.239 1.00 91.25 323 VAL A CA 1
ATOM 2521 C C . VAL A 1 323 ? 11.324 2.113 0.342 1.00 91.25 323 VAL A C 1
ATOM 2523 O O . VAL A 1 323 ? 12.162 2.175 1.238 1.00 91.25 323 VAL A O 1
ATOM 2526 N N . ASN A 1 324 ? 11.385 1.180 -0.611 1.00 93.25 324 ASN A N 1
ATOM 2527 C CA . ASN A 1 324 ? 12.397 0.123 -0.598 1.00 93.25 324 ASN A CA 1
ATOM 2528 C C . ASN A 1 324 ? 13.824 0.694 -0.703 1.00 93.25 324 ASN A C 1
ATOM 2530 O O . ASN A 1 324 ? 14.744 0.217 -0.037 1.00 93.25 324 ASN A O 1
ATOM 2534 N N . ARG A 1 325 ? 14.022 1.775 -1.468 1.00 91.75 325 ARG A N 1
ATOM 2535 C CA . ARG A 1 325 ? 15.287 2.520 -1.479 1.00 91.75 325 ARG A CA 1
ATOM 2536 C C . ARG A 1 325 ? 15.571 3.175 -0.124 1.00 91.75 325 ARG A C 1
ATOM 2538 O O . ARG A 1 325 ? 16.678 3.043 0.391 1.00 91.75 325 ARG A O 1
ATOM 2545 N N . ALA A 1 326 ? 14.596 3.886 0.439 1.00 86.44 326 ALA A N 1
ATOM 2546 C CA . ALA A 1 326 ? 14.751 4.617 1.695 1.00 86.44 326 ALA A CA 1
ATOM 2547 C C . ALA A 1 326 ? 15.030 3.694 2.894 1.00 86.44 326 ALA A C 1
ATOM 2549 O O . ALA A 1 326 ? 15.765 4.072 3.802 1.00 86.44 326 ALA A O 1
ATOM 2550 N N . LEU A 1 327 ? 14.497 2.470 2.864 1.00 83.44 327 LEU A N 1
ATOM 2551 C CA . LEU A 1 327 ? 14.727 1.431 3.869 1.00 83.44 327 LEU A CA 1
ATOM 2552 C C . LEU A 1 327 ? 15.988 0.591 3.612 1.00 83.44 327 LEU A C 1
ATOM 2554 O O . LEU A 1 327 ? 16.220 -0.393 4.316 1.00 83.44 327 LEU A O 1
ATOM 2558 N N . GLU A 1 328 ? 16.806 0.958 2.620 1.00 87.75 328 GLU A N 1
ATOM 2559 C CA . GLU A 1 328 ? 18.017 0.225 2.234 1.00 87.75 328 GLU A CA 1
ATOM 2560 C C . GLU A 1 328 ? 17.758 -1.266 1.952 1.00 87.75 328 GLU A C 1
ATOM 2562 O O . GLU A 1 328 ? 18.571 -2.140 2.291 1.00 87.75 328 GLU A O 1
ATOM 2567 N N . SER A 1 329 ? 16.606 -1.570 1.341 1.00 90.25 329 SER A N 1
ATOM 2568 C CA . SER A 1 329 ? 16.217 -2.934 0.997 1.00 90.25 329 SER A CA 1
ATOM 2569 C C . SER A 1 329 ? 17.318 -3.625 0.191 1.00 90.25 329 SER A C 1
ATOM 2571 O O . SER A 1 329 ? 17.989 -3.035 -0.663 1.00 90.25 329 SER A O 1
ATOM 2573 N N . LYS A 1 330 ? 17.524 -4.912 0.483 1.00 92.06 330 LYS A N 1
ATOM 2574 C CA . LYS A 1 330 ? 18.629 -5.699 -0.071 1.00 92.06 330 LYS A CA 1
ATOM 2575 C C . LYS A 1 330 ? 18.122 -6.770 -1.021 1.00 92.06 330 LYS A C 1
ATOM 2577 O O . LYS A 1 330 ? 17.133 -7.437 -0.731 1.00 92.06 330 LYS A O 1
ATOM 2582 N N . LEU A 1 331 ? 18.878 -6.993 -2.088 1.00 94.44 331 LEU A N 1
ATOM 2583 C CA . LEU A 1 331 ? 18.694 -8.087 -3.034 1.00 94.44 331 LEU A CA 1
ATOM 2584 C C . LEU A 1 331 ? 19.952 -8.957 -3.055 1.00 94.44 331 LEU A C 1
ATOM 2586 O O . LEU A 1 331 ? 21.063 -8.447 -2.890 1.00 94.44 331 LEU A O 1
ATOM 2590 N N . LYS A 1 332 ? 19.798 -10.270 -3.213 1.00 94.81 332 LYS A N 1
ATOM 2591 C CA . LYS A 1 332 ? 20.929 -11.187 -3.359 1.00 94.81 332 LYS A CA 1
ATOM 2592 C C . LYS A 1 332 ? 21.389 -11.283 -4.805 1.00 94.81 332 LYS A C 1
ATOM 2594 O O . LYS A 1 332 ? 20.562 -11.489 -5.684 1.00 94.81 332 LYS A O 1
ATOM 2599 N N . TYR A 1 333 ? 22.699 -11.211 -5.022 1.00 93.75 333 TYR A N 1
ATOM 2600 C CA . TYR A 1 333 ? 23.317 -11.329 -6.341 1.00 93.75 333 TYR A CA 1
ATOM 2601 C C . TYR A 1 333 ? 24.361 -12.438 -6.363 1.00 93.75 333 TYR A C 1
ATOM 2603 O O . TYR A 1 333 ? 25.211 -12.511 -5.472 1.00 93.75 333 TYR A O 1
ATOM 2611 N N . ASP A 1 334 ? 24.322 -13.273 -7.393 1.00 94.25 334 ASP A N 1
ATOM 2612 C CA . ASP A 1 334 ? 25.390 -14.223 -7.674 1.00 94.25 334 ASP A CA 1
ATOM 2613 C C . ASP A 1 334 ? 26.692 -13.470 -8.001 1.00 94.25 334 ASP A C 1
ATOM 2615 O O . ASP A 1 334 ? 26.708 -12.497 -8.762 1.00 94.25 334 ASP A O 1
ATOM 2619 N N . SER A 1 335 ? 27.796 -13.894 -7.387 1.00 90.88 335 SER A N 1
ATOM 2620 C CA . SER A 1 335 ? 29.071 -13.173 -7.461 1.00 90.88 335 SER A CA 1
ATOM 2621 C C . SER A 1 335 ? 29.737 -13.290 -8.831 1.00 90.88 335 SER A C 1
ATOM 2623 O O . SER A 1 335 ? 30.486 -12.390 -9.211 1.00 90.88 335 SER A O 1
ATOM 2625 N N . GLN A 1 336 ? 29.442 -14.354 -9.582 1.00 90.75 336 GLN A N 1
ATOM 2626 C CA . GLN A 1 336 ? 30.047 -14.611 -10.888 1.00 90.75 336 GLN A CA 1
ATOM 2627 C C . GLN A 1 336 ? 29.283 -13.921 -12.019 1.00 90.75 336 GLN A C 1
ATOM 2629 O O . GLN A 1 336 ? 29.875 -13.228 -12.844 1.00 90.75 336 GLN A O 1
ATOM 2634 N N . SER A 1 337 ? 27.965 -14.100 -12.060 1.00 91.19 337 SER A N 1
ATOM 2635 C CA . SER A 1 337 ? 27.096 -13.554 -13.105 1.00 91.19 337 SER A CA 1
ATOM 2636 C C . SER A 1 337 ? 26.666 -12.113 -12.841 1.00 91.19 337 SER A C 1
ATOM 2638 O O . SER A 1 337 ? 26.272 -11.416 -13.776 1.00 91.19 337 SER A O 1
ATOM 2640 N N . GLY A 1 338 ? 26.707 -11.665 -11.580 1.00 88.81 338 GLY A N 1
ATOM 2641 C CA . GLY A 1 338 ? 26.193 -10.362 -11.166 1.00 88.81 338 GLY A CA 1
ATOM 2642 C C . GLY A 1 338 ? 24.669 -10.242 -11.243 1.00 88.81 338 GLY A C 1
ATOM 2643 O O . GLY A 1 338 ? 24.156 -9.133 -11.112 1.00 88.81 338 GLY A O 1
ATOM 2644 N N . LYS A 1 339 ? 23.951 -11.351 -11.460 1.00 90.12 339 LYS A N 1
ATOM 2645 C CA . LYS A 1 339 ? 22.487 -11.393 -11.554 1.00 90.12 339 LYS A CA 1
ATOM 2646 C C . LYS A 1 339 ? 21.844 -11.728 -10.209 1.00 90.12 339 LYS A C 1
ATOM 2648 O O . LYS A 1 339 ? 22.510 -12.338 -9.368 1.00 90.12 339 LYS A O 1
ATOM 2653 N N . PRO A 1 340 ? 20.571 -11.358 -9.987 1.00 93.38 340 PRO A N 1
ATOM 2654 C CA . PRO A 1 340 ? 19.854 -11.778 -8.794 1.00 93.38 340 PRO A CA 1
ATOM 2655 C C . PRO A 1 340 ? 19.836 -13.307 -8.642 1.00 93.38 340 PRO A C 1
ATOM 2657 O O . PRO A 1 340 ? 19.597 -14.016 -9.614 1.00 93.38 340 PRO A O 1
ATOM 2660 N N . HIS A 1 341 ? 20.126 -13.817 -7.441 1.00 94.06 341 HIS A N 1
ATOM 2661 C CA . HIS A 1 341 ? 20.139 -15.261 -7.170 1.00 94.06 341 HIS A CA 1
ATOM 2662 C C . HIS A 1 341 ? 19.979 -15.578 -5.675 1.00 94.06 341 HIS A C 1
ATOM 2664 O O . HIS A 1 341 ? 20.593 -14.930 -4.826 1.00 94.06 341 HIS A O 1
ATOM 2670 N N . ALA A 1 342 ? 19.207 -16.611 -5.332 1.00 92.75 342 ALA A N 1
ATOM 2671 C CA . ALA A 1 342 ? 18.805 -16.943 -3.961 1.00 92.75 342 ALA A CA 1
ATOM 2672 C C . ALA A 1 342 ? 19.979 -17.323 -3.044 1.00 92.75 342 ALA A C 1
ATOM 2674 O O . ALA A 1 342 ? 19.913 -17.113 -1.826 1.00 92.75 342 ALA A O 1
ATOM 2675 N N . GLU A 1 343 ? 21.062 -17.838 -3.622 1.00 91.62 343 GLU A N 1
ATOM 2676 C CA . GLU A 1 343 ? 22.309 -18.197 -2.927 1.00 91.62 343 GLU A CA 1
ATOM 2677 C C . GLU A 1 343 ? 23.369 -17.084 -2.977 1.00 91.62 343 GLU A C 1
ATOM 2679 O O . GLU A 1 343 ? 24.462 -17.234 -2.441 1.00 91.62 343 GLU A O 1
ATOM 2684 N N . GLY A 1 344 ? 23.037 -15.950 -3.597 1.00 92.19 344 GLY A N 1
ATOM 2685 C CA . GLY A 1 344 ? 23.939 -14.823 -3.770 1.00 92.19 344 GLY A CA 1
ATOM 2686 C C . GLY A 1 344 ? 24.185 -13.990 -2.509 1.00 92.19 344 GLY A C 1
ATOM 2687 O O . GLY A 1 344 ? 23.574 -14.164 -1.447 1.00 92.19 344 GLY A O 1
ATOM 2688 N N . GLU A 1 345 ? 25.064 -13.006 -2.657 1.00 93.31 345 GLU A N 1
ATOM 2689 C CA . GLU A 1 345 ? 25.409 -12.040 -1.617 1.00 93.31 345 GLU A CA 1
ATOM 2690 C C . GLU A 1 345 ? 24.384 -10.905 -1.563 1.00 93.31 345 GLU A C 1
ATOM 2692 O O . GLU A 1 345 ? 24.027 -10.328 -2.592 1.00 93.31 345 GLU A O 1
ATOM 2697 N N . LYS A 1 346 ? 23.933 -10.536 -0.357 1.00 92.06 346 LYS A N 1
ATOM 2698 C CA . LYS A 1 346 ? 23.007 -9.410 -0.168 1.00 92.06 346 LYS A CA 1
ATOM 2699 C C . LYS A 1 346 ? 23.703 -8.079 -0.470 1.00 92.06 346 LYS A C 1
ATOM 2701 O O . LYS A 1 346 ? 24.686 -7.734 0.181 1.00 92.06 346 LYS A O 1
ATOM 2706 N N . ARG A 1 347 ? 23.124 -7.288 -1.371 1.00 92.31 347 ARG A N 1
ATOM 2707 C CA . ARG A 1 347 ? 23.554 -5.925 -1.719 1.00 92.31 347 ARG A CA 1
ATOM 2708 C C . ARG A 1 347 ? 22.369 -4.970 -1.598 1.00 92.31 347 ARG A C 1
ATOM 2710 O O . ARG A 1 347 ? 21.243 -5.360 -1.891 1.00 92.31 347 ARG A O 1
ATOM 2717 N N . ASN A 1 348 ? 22.615 -3.745 -1.137 1.00 91.38 348 ASN A N 1
ATOM 2718 C CA . ASN A 1 348 ? 21.589 -2.698 -1.100 1.00 91.38 348 ASN A CA 1
ATOM 2719 C C . ASN A 1 348 ? 21.177 -2.345 -2.541 1.00 91.38 348 ASN A C 1
ATOM 2721 O O . ASN A 1 348 ? 22.045 -2.222 -3.406 1.00 91.38 348 ASN A O 1
ATOM 2725 N N . ILE A 1 349 ? 19.875 -2.193 -2.788 1.00 91.25 349 ILE A N 1
ATOM 2726 C CA . ILE A 1 349 ? 19.338 -1.709 -4.066 1.00 91.25 349 ILE A CA 1
ATOM 2727 C C . ILE A 1 349 ? 19.875 -0.295 -4.356 1.00 91.25 349 ILE A C 1
ATOM 2729 O O . ILE A 1 349 ? 20.270 0.007 -5.482 1.00 91.25 349 ILE A O 1
ATOM 2733 N N . GLY A 1 350 ? 19.965 0.554 -3.329 1.00 89.94 350 GLY A N 1
ATOM 2734 C CA . GLY A 1 350 ? 20.612 1.869 -3.351 1.00 89.94 350 GLY A CA 1
ATOM 2735 C C . GLY A 1 350 ? 19.832 2.961 -4.086 1.00 89.94 350 GLY A C 1
ATOM 2736 O O . GLY A 1 350 ? 19.706 4.064 -3.568 1.00 89.94 350 GLY A O 1
ATOM 2737 N N . GLU A 1 351 ? 19.277 2.663 -5.262 1.00 94.06 351 GLU A N 1
ATOM 2738 C CA . GLU A 1 351 ? 18.552 3.613 -6.111 1.00 94.06 351 GLU A CA 1
ATOM 2739 C C . GLU A 1 351 ? 17.337 2.971 -6.787 1.00 94.06 351 GLU A C 1
ATOM 2741 O O . GLU A 1 351 ? 17.345 1.778 -7.089 1.00 94.06 351 GLU A O 1
ATOM 2746 N N . VAL A 1 352 ? 16.303 3.766 -7.088 1.00 95.38 352 VAL A N 1
ATOM 2747 C CA . VAL A 1 352 ? 15.044 3.251 -7.674 1.00 95.38 352 VAL A CA 1
ATOM 2748 C C . VAL A 1 352 ? 15.253 2.565 -9.028 1.00 95.38 352 VAL A C 1
ATOM 2750 O O . VAL A 1 352 ? 14.571 1.598 -9.343 1.00 95.38 352 VAL A O 1
ATOM 2753 N N . TYR A 1 353 ? 16.239 3.000 -9.819 1.00 94.50 353 TYR A N 1
ATOM 2754 C CA . TYR A 1 353 ? 16.553 2.386 -11.114 1.00 94.50 353 TYR A CA 1
ATOM 2755 C C . TYR A 1 353 ? 17.267 1.029 -10.998 1.00 94.50 353 TYR A C 1
ATOM 2757 O O . TYR A 1 353 ? 17.339 0.307 -11.989 1.00 94.50 353 TYR A O 1
ATOM 2765 N N . ASN A 1 354 ? 17.772 0.671 -9.812 1.00 94.94 354 ASN A N 1
ATOM 2766 C CA . ASN A 1 354 ? 18.292 -0.668 -9.509 1.00 94.94 354 ASN A CA 1
ATOM 2767 C C . ASN A 1 354 ? 17.203 -1.589 -8.933 1.00 94.94 354 ASN A C 1
ATOM 2769 O O . ASN A 1 354 ? 17.472 -2.754 -8.640 1.00 94.94 354 ASN A O 1
ATOM 2773 N N . HIS A 1 355 ? 15.992 -1.073 -8.702 1.00 96.81 355 HIS A N 1
ATOM 2774 C CA . HIS A 1 355 ? 14.902 -1.860 -8.148 1.00 96.81 355 HIS A CA 1
ATOM 2775 C C . HIS A 1 355 ? 14.477 -2.960 -9.140 1.00 96.81 355 HIS A C 1
ATOM 2777 O O . HIS A 1 355 ? 14.302 -2.659 -10.328 1.00 96.81 355 HIS A O 1
ATOM 2783 N N . PRO A 1 356 ? 14.208 -4.205 -8.691 1.00 96.62 356 PRO A N 1
ATOM 2784 C CA . PRO A 1 356 ? 13.796 -5.303 -9.579 1.00 96.62 356 PRO A CA 1
ATOM 2785 C C . PRO A 1 356 ? 12.498 -5.076 -10.352 1.00 96.62 356 PRO A C 1
ATOM 2787 O O . PRO A 1 356 ? 12.195 -5.841 -11.263 1.00 96.62 356 PRO A O 1
ATOM 2790 N N . PHE A 1 357 ? 11.748 -4.024 -10.013 1.00 97.62 357 PHE A N 1
ATOM 2791 C CA . PHE A 1 357 ? 10.517 -3.603 -10.685 1.00 97.62 357 PHE A CA 1
ATOM 2792 C C . PHE A 1 357 ? 10.633 -3.697 -12.212 1.00 97.62 357 PHE A C 1
ATOM 2794 O O . PHE A 1 357 ? 9.790 -4.307 -12.868 1.00 97.62 357 PHE A O 1
ATOM 2801 N N . PHE A 1 358 ? 11.690 -3.106 -12.781 1.00 95.94 358 PHE A N 1
ATOM 2802 C CA . PHE A 1 358 ? 11.846 -3.016 -14.232 1.00 95.94 358 PHE A CA 1
ATOM 2803 C C . PHE A 1 358 ? 12.108 -4.378 -14.868 1.00 95.94 358 PHE A C 1
ATOM 2805 O O . PHE A 1 358 ? 11.566 -4.665 -15.931 1.00 95.94 358 PHE A O 1
ATOM 2812 N N . GLU A 1 359 ? 12.932 -5.213 -14.238 1.00 96.06 359 GLU A N 1
ATOM 2813 C CA . GLU A 1 359 ? 13.282 -6.536 -14.757 1.00 96.06 359 GLU A CA 1
ATOM 2814 C C . GLU A 1 359 ? 12.109 -7.513 -14.620 1.00 96.06 359 GLU A C 1
ATOM 2816 O O . GLU A 1 359 ? 11.783 -8.217 -15.575 1.00 96.06 359 GLU A O 1
ATOM 2821 N N . LEU A 1 360 ? 11.397 -7.481 -13.489 1.00 97.31 360 LEU A N 1
ATOM 2822 C CA . LEU A 1 360 ? 10.165 -8.245 -13.279 1.00 97.31 360 LEU A CA 1
ATOM 2823 C C . LEU A 1 360 ? 9.118 -7.925 -14.353 1.00 97.31 360 LEU A C 1
ATOM 2825 O O . LEU A 1 360 ? 8.573 -8.843 -14.968 1.00 97.31 360 LEU A O 1
ATOM 2829 N N . LEU A 1 361 ? 8.890 -6.638 -14.628 1.00 95.69 361 LEU A N 1
ATOM 2830 C CA . LEU A 1 361 ? 7.958 -6.200 -15.666 1.00 95.69 361 LEU A CA 1
ATOM 2831 C C . LEU A 1 361 ? 8.431 -6.602 -17.072 1.00 95.69 361 LEU A C 1
ATOM 2833 O O . LEU A 1 361 ? 7.688 -7.234 -17.819 1.00 95.69 361 LEU A O 1
ATOM 2837 N N . ARG A 1 362 ? 9.662 -6.231 -17.443 1.00 94.50 362 ARG A N 1
ATOM 2838 C CA . ARG A 1 362 ? 10.143 -6.283 -18.837 1.00 94.50 362 ARG A CA 1
ATOM 2839 C C . ARG A 1 362 ? 10.660 -7.652 -19.254 1.00 94.50 362 ARG A C 1
ATOM 2841 O O . ARG A 1 362 ? 10.388 -8.088 -20.367 1.00 94.50 362 ARG A O 1
ATOM 2848 N N . SER A 1 363 ? 11.437 -8.300 -18.391 1.00 94.94 363 SER A N 1
ATOM 2849 C CA . SER A 1 363 ? 12.137 -9.550 -18.712 1.00 94.94 363 SER A CA 1
ATOM 2850 C C . SER A 1 363 ? 11.318 -10.777 -18.333 1.00 94.94 363 SER A C 1
ATOM 2852 O O . SER A 1 363 ? 11.423 -11.810 -18.990 1.00 94.94 363 SER A O 1
ATOM 2854 N N . HIS A 1 364 ? 10.492 -10.666 -17.290 1.00 95.50 364 HIS A N 1
ATOM 2855 C CA . HIS A 1 364 ? 9.748 -11.803 -16.751 1.00 95.50 364 HIS A CA 1
ATOM 2856 C C . HIS A 1 364 ? 8.236 -11.726 -16.987 1.00 95.50 364 HIS A C 1
ATOM 2858 O O . HIS A 1 364 ? 7.542 -12.714 -16.753 1.00 95.50 364 HIS A O 1
ATOM 2864 N N . GLY A 1 365 ? 7.709 -10.594 -17.469 1.00 92.94 365 GLY A N 1
ATOM 2865 C CA . GLY A 1 365 ? 6.272 -10.424 -17.702 1.00 92.94 365 GLY A CA 1
ATOM 2866 C C . GLY A 1 365 ? 5.440 -10.564 -16.424 1.00 92.94 365 GLY A C 1
ATOM 2867 O O . GLY A 1 365 ? 4.285 -10.991 -16.476 1.00 92.94 365 GLY A O 1
ATOM 2868 N N . VAL A 1 366 ? 6.038 -10.266 -15.269 1.00 96.12 366 VAL A N 1
ATOM 2869 C CA . VAL A 1 366 ? 5.339 -10.217 -13.986 1.00 96.12 366 VAL A CA 1
ATOM 2870 C C . VAL A 1 366 ? 4.497 -8.950 -13.949 1.00 96.12 366 VAL A C 1
ATOM 2872 O O . VAL A 1 366 ? 4.949 -7.865 -14.319 1.00 96.12 366 VAL A O 1
ATOM 2875 N N . ARG A 1 367 ? 3.255 -9.080 -13.484 1.00 96.12 367 ARG A N 1
ATOM 2876 C CA . ARG A 1 367 ? 2.370 -7.931 -13.315 1.00 96.12 367 ARG A CA 1
ATOM 2877 C C . ARG A 1 367 ? 2.789 -7.164 -12.073 1.00 96.12 367 ARG A C 1
ATOM 2879 O O . ARG A 1 367 ? 2.742 -7.691 -10.964 1.00 96.12 367 ARG A O 1
ATOM 2886 N N . VAL A 1 368 ? 3.182 -5.916 -12.267 1.00 97.31 368 VAL A N 1
ATOM 2887 C CA . VAL A 1 368 ? 3.559 -5.008 -11.184 1.00 97.31 368 VAL A CA 1
ATOM 2888 C C . VAL A 1 368 ? 2.637 -3.794 -11.180 1.00 97.31 368 VAL A C 1
ATOM 2890 O O . VAL A 1 368 ? 2.227 -3.319 -12.244 1.00 97.31 368 VAL A O 1
ATOM 2893 N N . ASN A 1 369 ? 2.309 -3.317 -9.983 1.00 97.50 369 ASN A N 1
ATOM 2894 C CA . ASN A 1 369 ? 1.633 -2.051 -9.729 1.00 97.50 369 ASN A CA 1
ATOM 2895 C C . ASN A 1 369 ? 2.576 -1.118 -8.957 1.00 97.50 369 ASN A C 1
ATOM 2897 O O . ASN A 1 369 ? 3.393 -1.589 -8.166 1.00 97.50 369 ASN A O 1
ATOM 2901 N N . ILE A 1 370 ? 2.457 0.186 -9.191 1.00 97.69 370 ILE A N 1
ATOM 2902 C CA . ILE A 1 370 ? 3.178 1.219 -8.445 1.00 97.69 370 ILE A CA 1
ATOM 2903 C C . ILE A 1 370 ? 2.341 1.586 -7.218 1.00 97.69 370 ILE A C 1
ATOM 2905 O O . ILE A 1 370 ? 1.154 1.869 -7.364 1.00 97.69 370 ILE A O 1
ATOM 2909 N N . CYS A 1 371 ? 2.962 1.601 -6.040 1.00 98.06 371 CYS A N 1
ATOM 2910 C CA . CYS A 1 371 ? 2.338 1.961 -4.770 1.00 98.06 371 CYS A CA 1
ATOM 2911 C C . CYS A 1 371 ? 3.286 2.811 -3.917 1.00 98.06 371 CYS A C 1
ATOM 2913 O O . CYS A 1 371 ? 4.505 2.687 -4.017 1.00 98.06 371 CYS A O 1
ATOM 2915 N N . SER A 1 372 ? 2.719 3.657 -3.063 1.00 97.00 372 SER A N 1
ATOM 2916 C CA . SER A 1 372 ? 3.464 4.568 -2.187 1.00 97.00 372 SER A CA 1
ATOM 2917 C C . SER A 1 372 ? 3.808 3.970 -0.826 1.00 97.00 372 SER A C 1
ATOM 2919 O O . SER A 1 372 ? 4.800 4.391 -0.233 1.00 97.00 372 SER A O 1
ATOM 2921 N N . ASP A 1 373 ? 3.029 2.992 -0.340 1.00 95.69 373 ASP A N 1
ATOM 2922 C CA . ASP A 1 373 ? 3.168 2.311 0.958 1.00 95.69 373 ASP A CA 1
ATOM 2923 C C . ASP A 1 373 ? 3.028 3.249 2.169 1.00 95.69 373 ASP A C 1
ATOM 2925 O O . ASP A 1 373 ? 2.074 3.152 2.941 1.00 95.69 373 ASP A O 1
ATOM 2929 N N . ASN A 1 374 ? 3.934 4.212 2.314 1.00 93.19 374 ASN A N 1
ATOM 2930 C CA . ASN A 1 374 ? 4.016 5.153 3.422 1.00 93.19 374 ASN A CA 1
ATOM 2931 C C . ASN A 1 374 ? 4.234 6.599 2.927 1.00 93.19 374 ASN A C 1
ATOM 2933 O O . ASN A 1 374 ? 5.316 7.170 3.132 1.00 93.19 374 ASN A O 1
ATOM 2937 N N . PRO A 1 375 ? 3.227 7.212 2.272 1.00 93.69 375 PRO A N 1
ATOM 2938 C CA . PRO A 1 375 ? 3.397 8.448 1.515 1.00 93.69 375 PRO A CA 1
ATOM 2939 C C . PRO A 1 375 ? 3.819 9.658 2.350 1.00 93.69 375 PRO A C 1
ATOM 2941 O O . PRO A 1 375 ? 4.576 10.498 1.874 1.00 93.69 375 PRO A O 1
ATOM 2944 N N . GLY A 1 376 ? 3.393 9.731 3.609 1.00 89.50 376 GLY A N 1
ATOM 2945 C CA . GLY A 1 376 ? 3.788 10.785 4.539 1.00 89.50 376 GLY A CA 1
ATOM 2946 C C . GLY A 1 376 ? 5.250 10.706 4.992 1.00 89.50 376 GLY A C 1
ATOM 2947 O O . GLY A 1 376 ? 5.792 11.708 5.454 1.00 89.50 376 GLY A O 1
ATOM 2948 N N . PHE A 1 377 ? 5.905 9.545 4.852 1.00 85.44 377 PHE A N 1
ATOM 2949 C CA . PHE A 1 377 ? 7.281 9.323 5.319 1.00 85.44 377 PHE A CA 1
ATOM 2950 C C . PHE A 1 377 ? 8.319 9.435 4.216 1.00 85.44 377 PHE A C 1
ATOM 2952 O O . PHE A 1 377 ? 9.358 10.063 4.420 1.00 85.44 377 PHE A O 1
ATOM 2959 N N . PHE A 1 378 ? 8.055 8.814 3.069 1.00 84.94 378 PHE A N 1
ATOM 2960 C CA . PHE A 1 378 ? 9.084 8.597 2.053 1.00 84.94 378 PHE A CA 1
ATOM 2961 C C . PHE A 1 378 ? 8.772 9.245 0.705 1.00 84.94 378 PHE A C 1
ATOM 2963 O O . PHE A 1 378 ? 9.706 9.516 -0.049 1.00 84.94 378 PHE A O 1
ATOM 2970 N N . GLY A 1 379 ? 7.499 9.518 0.421 1.00 89.56 379 GLY A N 1
ATOM 2971 C CA . GLY A 1 379 ? 7.059 10.159 -0.812 1.00 89.56 379 GLY A CA 1
ATOM 2972 C C . GLY A 1 379 ? 5.662 9.713 -1.233 1.00 89.56 379 GLY A C 1
ATOM 2973 O O . GLY A 1 379 ? 5.308 8.540 -1.141 1.00 89.56 379 GLY A O 1
ATOM 2974 N N . SER A 1 380 ? 4.875 10.666 -1.710 1.00 94.88 380 SER A N 1
ATOM 2975 C CA . SER A 1 380 ? 3.542 10.477 -2.279 1.00 94.88 380 SER A CA 1
ATOM 2976 C C . SER A 1 380 ? 3.527 9.537 -3.493 1.00 94.88 380 SER A C 1
ATOM 2978 O O . SER A 1 380 ? 4.553 9.261 -4.119 1.00 94.88 380 SER A O 1
ATOM 2980 N N . TYR A 1 381 ? 2.331 9.083 -3.880 1.00 96.94 381 TYR A N 1
ATOM 2981 C CA . TYR A 1 381 ? 2.137 8.288 -5.096 1.00 96.94 381 TYR A CA 1
ATOM 2982 C C . TYR A 1 381 ? 2.649 9.017 -6.349 1.00 96.94 381 TYR A C 1
ATOM 2984 O O . TYR A 1 381 ? 3.319 8.425 -7.194 1.00 96.94 381 TYR A O 1
ATOM 2992 N N . GLU A 1 382 ? 2.385 10.321 -6.465 1.00 96.00 382 GLU A N 1
ATOM 2993 C CA . GLU A 1 382 ? 2.915 11.134 -7.560 1.00 96.00 382 GLU A CA 1
ATOM 2994 C C . GLU A 1 382 ? 4.449 11.158 -7.566 1.00 96.00 382 GLU A C 1
ATOM 2996 O O . GLU A 1 382 ? 5.053 11.058 -8.636 1.00 96.00 382 GLU A O 1
ATOM 3001 N N . GLU A 1 383 ? 5.095 11.276 -6.405 1.00 96.12 383 GLU A N 1
ATOM 3002 C CA . GLU A 1 383 ? 6.558 11.247 -6.315 1.00 96.12 383 GLU A CA 1
ATOM 3003 C C . GLU A 1 383 ? 7.130 9.896 -6.756 1.00 96.12 383 GLU A C 1
ATOM 3005 O O . GLU A 1 383 ? 8.123 9.882 -7.487 1.00 96.12 383 GLU A O 1
ATOM 3010 N N . GLU A 1 384 ? 6.472 8.787 -6.408 1.00 97.50 384 GLU A N 1
ATOM 3011 C CA . GLU A 1 384 ? 6.812 7.439 -6.882 1.00 97.50 384 GLU A CA 1
ATOM 3012 C C . GLU A 1 384 ? 6.707 7.348 -8.414 1.00 97.50 384 GLU A C 1
ATOM 3014 O O . GLU A 1 384 ? 7.674 6.986 -9.089 1.00 97.50 384 GLU A O 1
ATOM 3019 N N . VAL A 1 385 ? 5.586 7.782 -9.003 1.00 96.62 385 VAL A N 1
ATOM 3020 C CA . VAL A 1 385 ? 5.409 7.799 -10.468 1.00 96.62 385 VAL A CA 1
ATOM 3021 C C . VAL A 1 385 ? 6.456 8.688 -11.147 1.00 96.62 385 VAL A C 1
ATOM 3023 O O . VAL A 1 385 ? 7.052 8.295 -12.157 1.00 96.62 385 VAL A O 1
ATOM 3026 N N . ARG A 1 386 ? 6.740 9.874 -10.599 1.00 95.44 386 ARG A N 1
ATOM 3027 C CA . ARG A 1 386 ? 7.776 10.783 -11.119 1.00 95.44 386 ARG A CA 1
ATOM 3028 C C . ARG A 1 386 ? 9.173 10.178 -11.025 1.00 95.44 386 ARG A C 1
ATOM 3030 O O . ARG A 1 386 ? 9.971 10.364 -11.945 1.00 95.44 386 ARG A O 1
ATOM 3037 N N . ALA A 1 387 ? 9.484 9.453 -9.955 1.00 95.44 387 ALA A N 1
ATOM 3038 C CA . ALA A 1 387 ? 10.771 8.784 -9.809 1.00 95.44 387 ALA A CA 1
ATOM 3039 C C . ALA A 1 387 ? 10.915 7.673 -10.851 1.00 95.44 387 ALA A C 1
ATOM 3041 O O . ALA A 1 387 ? 11.896 7.642 -11.593 1.00 95.44 387 ALA A O 1
ATOM 3042 N N . MET A 1 388 ? 9.897 6.822 -10.983 1.00 95.44 388 MET A N 1
ATOM 3043 C CA . MET A 1 388 ? 9.911 5.669 -11.884 1.00 95.44 388 MET A CA 1
ATOM 3044 C C . MET A 1 388 ? 9.919 6.052 -13.368 1.00 95.44 388 MET A C 1
ATOM 3046 O O . MET A 1 388 ? 10.535 5.366 -14.185 1.00 95.44 388 MET A O 1
ATOM 3050 N N . THR A 1 389 ? 9.312 7.183 -13.725 1.00 93.69 389 THR A N 1
ATOM 3051 C CA . THR A 1 389 ? 9.328 7.748 -15.089 1.00 93.69 389 THR A CA 1
ATOM 3052 C C . THR A 1 389 ? 10.572 8.596 -15.389 1.00 93.69 389 THR A C 1
ATOM 3054 O O . THR A 1 389 ? 10.712 9.136 -16.489 1.00 93.69 389 THR A O 1
ATOM 3057 N N . GLY A 1 390 ? 11.513 8.692 -14.444 1.00 92.62 390 GLY A N 1
ATOM 3058 C CA . GLY A 1 390 ? 12.765 9.429 -14.608 1.00 92.62 390 GLY A CA 1
ATOM 3059 C C . GLY A 1 390 ? 12.605 10.952 -14.584 1.00 92.62 390 GLY A C 1
ATOM 3060 O O . GLY A 1 390 ? 13.476 11.662 -15.092 1.00 92.62 390 GLY A O 1
ATOM 3061 N N . MET A 1 391 ? 11.486 11.454 -14.047 1.00 91.50 391 MET A N 1
ATOM 3062 C CA . MET A 1 391 ? 11.180 12.882 -13.917 1.00 91.50 391 MET A CA 1
ATOM 3063 C C . MET A 1 391 ? 11.886 13.535 -12.733 1.00 91.50 391 MET A C 1
ATOM 3065 O O . MET A 1 391 ? 12.403 14.642 -12.868 1.00 91.50 391 MET A O 1
ATOM 3069 N N . SER A 1 392 ? 11.915 12.855 -11.584 1.00 92.62 392 SER A N 1
ATOM 3070 C CA . SER A 1 392 ? 12.595 13.324 -10.366 1.00 92.62 392 SER A CA 1
ATOM 3071 C C . SER A 1 392 ? 13.931 12.621 -10.108 1.00 92.62 392 SER A C 1
ATOM 3073 O O . SER A 1 392 ? 14.754 13.134 -9.354 1.00 92.62 392 SER A O 1
ATOM 3075 N N . VAL A 1 393 ? 14.180 11.482 -10.763 1.00 91.56 393 VAL A N 1
ATOM 3076 C CA . VAL A 1 393 ? 15.426 10.712 -10.653 1.00 91.56 393 VAL A CA 1
ATOM 3077 C C . VAL A 1 393 ? 16.070 10.577 -12.026 1.00 91.56 393 VAL A C 1
ATOM 3079 O O . VAL A 1 393 ? 15.418 10.218 -13.001 1.00 91.56 393 VAL A O 1
ATOM 3082 N N . ALA A 1 394 ? 17.370 10.842 -12.116 1.00 90.81 394 ALA A N 1
ATOM 3083 C CA . ALA A 1 394 ? 18.098 10.751 -13.372 1.00 90.81 394 ALA A CA 1
ATOM 3084 C C . ALA A 1 394 ? 18.636 9.329 -13.599 1.00 90.81 394 ALA A C 1
ATOM 3086 O O . ALA A 1 394 ? 19.472 8.837 -12.841 1.00 90.81 394 ALA A O 1
ATOM 3087 N N . PHE A 1 395 ? 18.188 8.673 -14.671 1.00 93.19 395 PHE A N 1
ATOM 3088 C CA . PHE A 1 395 ? 18.525 7.272 -14.927 1.00 93.19 395 PHE A CA 1
ATOM 3089 C C . PHE A 1 395 ? 19.895 7.137 -15.614 1.00 93.19 395 PHE A C 1
ATOM 3091 O O . PHE A 1 395 ? 20.279 7.977 -16.448 1.00 93.19 395 PHE A O 1
ATOM 3098 N N . PRO A 1 396 ? 20.672 6.082 -15.317 1.00 92.69 396 PRO A N 1
ATOM 3099 C CA . PRO A 1 396 ? 21.880 5.783 -16.074 1.00 92.69 396 PRO A CA 1
ATOM 3100 C C . PRO A 1 396 ? 21.525 5.407 -17.522 1.00 92.69 396 PRO A C 1
ATOM 3102 O O . PRO A 1 396 ? 20.449 4.899 -17.803 1.00 92.69 396 PRO A O 1
ATOM 3105 N N . LYS A 1 397 ? 22.443 5.628 -18.476 1.00 88.50 397 LYS A N 1
ATOM 3106 C CA . LYS A 1 397 ? 22.153 5.457 -19.921 1.00 88.50 397 LYS A CA 1
ATOM 3107 C C . LYS A 1 397 ? 21.679 4.047 -20.321 1.00 88.50 397 LYS A C 1
ATOM 3109 O O . LYS A 1 397 ? 21.100 3.906 -21.393 1.00 88.50 397 LYS A O 1
ATOM 3114 N N . HIS A 1 398 ? 21.980 3.032 -19.513 1.00 88.12 398 HIS A N 1
ATOM 3115 C CA . HIS A 1 398 ? 21.666 1.629 -19.785 1.00 88.12 398 HIS A CA 1
ATOM 3116 C C . HIS A 1 398 ? 20.346 1.159 -19.150 1.00 88.12 398 HIS A C 1
ATOM 3118 O O . HIS A 1 398 ? 19.877 0.083 -19.503 1.00 88.12 398 HIS A O 1
ATOM 3124 N N . VAL A 1 399 ? 19.731 1.951 -18.262 1.00 89.62 399 VAL A N 1
ATOM 3125 C CA . VAL A 1 399 ? 18.407 1.659 -17.695 1.00 89.62 399 VAL A CA 1
ATOM 3126 C C . VAL A 1 399 ? 17.426 2.677 -18.247 1.00 89.62 399 VAL A C 1
ATOM 3128 O O . VAL A 1 399 ? 17.612 3.882 -18.089 1.00 89.62 399 VAL A O 1
ATOM 3131 N N . LYS A 1 400 ? 16.373 2.198 -18.907 1.00 91.94 400 LYS A N 1
ATOM 3132 C CA . LYS A 1 400 ? 15.300 3.073 -19.378 1.00 91.94 400 LYS A CA 1
ATOM 3133 C C . LYS A 1 400 ? 14.319 3.332 -18.233 1.00 91.94 400 LYS A C 1
ATOM 3135 O O . LYS A 1 400 ? 13.904 2.349 -17.609 1.00 91.94 400 LYS A O 1
ATOM 3140 N N . PRO A 1 401 ? 13.906 4.584 -17.984 1.00 93.81 401 PRO A N 1
ATOM 3141 C CA . PRO A 1 401 ? 12.784 4.849 -17.094 1.00 93.81 401 PRO A CA 1
ATOM 3142 C C . PRO A 1 401 ? 11.502 4.218 -17.642 1.00 93.81 401 PRO A C 1
ATOM 3144 O O . PRO A 1 401 ? 11.471 3.686 -18.757 1.00 93.81 401 PRO A O 1
ATOM 3147 N N . LEU A 1 402 ? 10.452 4.254 -16.836 1.00 92.12 402 LEU A N 1
ATOM 3148 C CA . LEU A 1 402 ? 9.140 3.752 -17.196 1.00 92.12 402 LEU A CA 1
ATOM 3149 C C . LEU A 1 402 ? 8.556 4.557 -18.369 1.00 92.12 402 LEU A C 1
ATOM 3151 O O . LEU A 1 402 ? 8.502 5.788 -18.328 1.00 92.12 402 LEU A O 1
ATOM 3155 N N . SER A 1 403 ? 8.159 3.860 -19.429 1.00 88.62 403 SER A N 1
ATOM 3156 C CA . SER A 1 403 ? 7.476 4.451 -20.587 1.00 88.62 403 SER A CA 1
ATOM 3157 C C . SER A 1 403 ? 6.009 4.767 -20.280 1.00 88.62 403 SER A C 1
ATOM 3159 O O . SER A 1 403 ? 5.466 4.337 -19.263 1.00 88.62 403 SER A O 1
ATOM 3161 N N . PHE A 1 404 ? 5.336 5.509 -21.162 1.00 85.38 404 PHE A N 1
ATOM 3162 C CA . PHE A 1 404 ? 3.904 5.774 -21.000 1.00 85.38 404 PHE A CA 1
ATOM 3163 C C . PHE A 1 404 ? 3.082 4.481 -21.053 1.00 85.38 404 PHE A C 1
ATOM 3165 O O . PHE A 1 404 ? 2.183 4.273 -20.242 1.00 85.38 404 PHE A O 1
ATOM 3172 N N . GLU A 1 405 ? 3.423 3.600 -21.986 1.00 85.19 405 GLU A N 1
ATOM 3173 C CA . GLU A 1 405 ? 2.806 2.296 -22.182 1.00 85.19 405 GLU A CA 1
ATOM 3174 C C . GLU A 1 405 ? 2.905 1.461 -20.901 1.00 85.19 405 GLU A C 1
ATOM 3176 O O . GLU A 1 405 ? 1.905 0.935 -20.412 1.00 85.19 405 GLU A O 1
ATOM 3181 N N . GLU A 1 406 ? 4.097 1.412 -20.307 1.00 91.38 406 GLU A N 1
ATOM 3182 C CA . GLU A 1 406 ? 4.331 0.725 -19.038 1.00 91.38 406 GLU A CA 1
ATOM 3183 C C . GLU A 1 406 ? 3.575 1.391 -17.880 1.00 91.38 406 GLU A C 1
ATOM 3185 O O . GLU A 1 406 ? 3.047 0.681 -17.027 1.00 91.38 406 GLU A O 1
ATOM 3190 N N . LEU A 1 407 ? 3.435 2.724 -17.857 1.00 92.69 407 LEU A N 1
ATOM 3191 C CA . LEU A 1 407 ? 2.638 3.413 -16.830 1.00 92.69 407 LEU A CA 1
ATOM 3192 C C . LEU A 1 407 ? 1.184 2.974 -16.899 1.00 92.69 407 LEU A C 1
ATOM 3194 O O . LEU A 1 407 ? 0.613 2.565 -15.893 1.00 92.69 407 LEU A O 1
ATOM 3198 N N . VAL A 1 408 ? 0.615 2.959 -18.101 1.00 91.69 408 VAL A N 1
ATOM 3199 C CA . VAL A 1 408 ? -0.752 2.494 -18.326 1.00 91.69 408 VAL A CA 1
ATOM 3200 C C . VAL A 1 408 ? -0.914 1.024 -17.933 1.00 91.69 408 VAL A C 1
ATOM 3202 O O . VAL A 1 408 ? -1.883 0.691 -17.253 1.00 91.69 408 VAL A O 1
ATOM 3205 N N . ILE A 1 409 ? 0.028 0.151 -18.309 1.00 92.81 409 ILE A N 1
ATOM 3206 C CA . ILE A 1 409 ? 0.005 -1.274 -17.938 1.00 92.81 409 ILE A CA 1
ATOM 3207 C C . ILE A 1 409 ? 0.032 -1.437 -16.415 1.00 92.81 409 ILE A C 1
ATOM 3209 O O . ILE A 1 409 ? -0.772 -2.183 -15.864 1.00 92.81 409 ILE A O 1
ATOM 3213 N N . THR A 1 410 ? 0.911 -0.719 -15.718 1.00 95.38 410 THR A N 1
ATOM 3214 C CA . THR A 1 410 ? 1.023 -0.817 -14.253 1.00 95.38 410 THR A CA 1
ATOM 3215 C C . THR A 1 410 ? -0.225 -0.288 -13.549 1.00 95.38 410 THR A C 1
ATOM 3217 O O . THR A 1 410 ? -0.717 -0.933 -12.628 1.00 95.38 410 THR A O 1
ATOM 3220 N N . THR A 1 411 ? -0.826 0.799 -14.046 1.00 96.31 411 THR A N 1
ATOM 3221 C CA . THR A 1 411 ? -2.128 1.279 -13.562 1.00 96.31 411 THR A CA 1
ATOM 3222 C C . THR A 1 411 ? -3.232 0.240 -13.785 1.00 96.31 411 THR A C 1
ATOM 3224 O O . THR A 1 411 ? -4.018 -0.027 -12.878 1.00 96.31 411 THR A O 1
ATOM 3227 N N . LEU A 1 412 ? -3.300 -0.388 -14.965 1.00 96.25 412 LEU A N 1
ATOM 3228 C CA . LEU A 1 412 ? -4.277 -1.447 -15.247 1.00 96.25 412 LEU A CA 1
ATOM 3229 C C . LEU A 1 412 ? -4.065 -2.685 -14.366 1.00 96.25 412 LEU A C 1
ATOM 3231 O O . LEU A 1 412 ? -5.052 -3.286 -13.937 1.00 96.25 412 LEU A O 1
ATOM 3235 N N . ASN A 1 413 ? -2.814 -3.040 -14.059 1.00 96.88 413 ASN A N 1
ATOM 3236 C CA . ASN A 1 413 ? -2.490 -4.091 -13.095 1.00 96.88 413 ASN A CA 1
ATOM 3237 C C . ASN A 1 413 ? -3.027 -3.735 -11.701 1.00 96.88 413 ASN A C 1
ATOM 3239 O O . ASN A 1 413 ? -3.666 -4.579 -11.077 1.00 96.88 413 ASN A O 1
ATOM 3243 N N . GLY A 1 414 ? -2.841 -2.491 -11.246 1.00 97.19 414 GLY A N 1
ATOM 3244 C CA . GLY A 1 414 ? -3.410 -2.001 -9.986 1.00 97.19 414 GLY A CA 1
ATOM 3245 C C . GLY A 1 414 ? -4.936 -2.090 -9.954 1.00 97.19 414 GLY A C 1
ATOM 3246 O O . GLY A 1 414 ? -5.512 -2.622 -9.011 1.00 97.19 414 GLY A O 1
ATOM 3247 N N . VAL A 1 415 ? -5.614 -1.669 -11.026 1.00 97.50 415 VAL A N 1
ATOM 3248 C CA . VAL A 1 415 ? -7.083 -1.778 -11.140 1.00 97.50 415 VAL A CA 1
ATOM 3249 C C . VAL A 1 415 ? -7.532 -3.237 -11.151 1.00 97.50 415 VAL A C 1
ATOM 3251 O O . VAL A 1 415 ? -8.584 -3.573 -10.618 1.00 97.50 415 VAL A O 1
ATOM 3254 N N . MET A 1 416 ? -6.762 -4.126 -11.775 1.00 95.19 416 MET A N 1
ATOM 3255 C CA . MET A 1 416 ? -7.074 -5.550 -11.793 1.00 95.19 416 MET A CA 1
ATOM 3256 C C . MET A 1 416 ? -6.967 -6.166 -10.391 1.00 95.19 416 MET A C 1
ATOM 3258 O O . MET A 1 416 ? -7.840 -6.959 -10.029 1.00 95.19 416 MET A O 1
ATOM 3262 N N . ALA A 1 417 ? -5.941 -5.777 -9.629 1.00 95.06 417 ALA A N 1
ATOM 3263 C CA . ALA A 1 417 ? -5.640 -6.263 -8.282 1.00 95.06 417 ALA A CA 1
ATOM 3264 C C . ALA A 1 417 ? -6.488 -5.632 -7.168 1.00 95.06 417 ALA A C 1
ATOM 3266 O O . ALA A 1 417 ? -6.503 -6.148 -6.055 1.00 95.06 417 ALA A O 1
ATOM 3267 N N . SER A 1 418 ? -7.171 -4.522 -7.453 1.00 96.69 418 SER A N 1
ATOM 3268 C CA . SER A 1 418 ? -7.972 -3.807 -6.462 1.00 96.69 418 SER A CA 1
ATOM 3269 C C . SER A 1 418 ? -9.219 -4.590 -6.035 1.00 96.69 418 SER A C 1
ATOM 3271 O O . SER A 1 418 ? -9.755 -5.409 -6.777 1.00 96.69 418 SER A O 1
ATOM 3273 N N . ALA A 1 419 ? -9.763 -4.260 -4.876 1.00 95.25 419 ALA A N 1
ATOM 3274 C CA . ALA A 1 419 ? -11.055 -4.677 -4.350 1.00 95.25 419 ALA A CA 1
ATOM 3275 C C . ALA A 1 419 ? -12.251 -3.984 -5.035 1.00 95.25 419 ALA A C 1
ATOM 3277 O O . ALA A 1 419 ? -13.399 -4.113 -4.595 1.00 95.25 419 ALA A O 1
ATOM 3278 N N . MET A 1 420 ? -12.017 -3.183 -6.084 1.00 95.25 420 MET A N 1
ATOM 3279 C CA . MET A 1 420 ? -13.101 -2.538 -6.825 1.00 95.25 420 MET A CA 1
ATOM 3280 C C . MET A 1 420 ? -14.067 -3.590 -7.379 1.00 95.25 420 MET A C 1
ATOM 3282 O O . MET A 1 420 ? -13.670 -4.658 -7.846 1.00 95.25 420 MET A O 1
ATOM 3286 N N . LYS A 1 421 ? -15.360 -3.259 -7.423 1.00 93.12 421 LYS A N 1
ATOM 3287 C CA . LYS A 1 421 ? -16.338 -4.119 -8.099 1.00 93.12 421 LYS A CA 1
ATOM 3288 C C . LYS A 1 421 ? -15.976 -4.223 -9.578 1.00 93.12 421 LYS A C 1
ATOM 3290 O O . LYS A 1 421 ? -15.549 -3.241 -10.183 1.00 93.12 421 LYS A O 1
ATOM 3295 N N . GLU A 1 422 ? -16.237 -5.378 -10.186 1.00 93.12 422 GLU A N 1
ATOM 3296 C CA . GLU A 1 422 ? -15.870 -5.645 -11.585 1.00 93.12 422 GLU A CA 1
ATOM 3297 C C . GLU A 1 422 ? -16.369 -4.547 -12.543 1.00 93.12 422 GLU A C 1
ATOM 3299 O O . GLU A 1 422 ? -15.597 -4.018 -13.335 1.00 93.12 422 GLU A O 1
ATOM 3304 N N . LYS A 1 423 ? -17.620 -4.089 -12.395 1.00 93.38 423 LYS A N 1
ATOM 3305 C CA . LYS A 1 423 ? -18.173 -2.978 -13.196 1.00 93.38 423 LYS A CA 1
ATOM 3306 C C . LYS A 1 423 ? -17.345 -1.684 -13.111 1.00 93.38 423 LYS A C 1
ATOM 3308 O O . LYS A 1 423 ? -17.268 -0.922 -14.072 1.00 93.38 423 LYS A O 1
ATOM 3313 N N . ASP A 1 424 ? -16.754 -1.409 -11.949 1.00 94.00 424 ASP A N 1
ATOM 3314 C CA . ASP A 1 424 ? -15.974 -0.203 -11.692 1.00 94.00 424 ASP A CA 1
ATOM 3315 C C . ASP A 1 424 ? -14.556 -0.366 -12.260 1.00 94.00 424 ASP A C 1
ATOM 3317 O O . ASP A 1 424 ? -14.046 0.574 -12.873 1.00 94.00 424 ASP A O 1
ATOM 3321 N N . LYS A 1 425 ? -13.978 -1.577 -12.181 1.00 96.06 425 LYS A N 1
ATOM 3322 C CA . LYS A 1 425 ? -12.729 -1.941 -12.874 1.00 96.06 425 LYS A CA 1
ATOM 3323 C C . LYS A 1 425 ? -12.859 -1.784 -14.392 1.00 96.06 425 LYS A C 1
ATOM 3325 O O . LYS A 1 425 ? -12.018 -1.148 -15.026 1.00 96.06 425 LYS A O 1
ATOM 3330 N N . LEU A 1 426 ? -13.941 -2.306 -14.977 1.00 94.62 426 LEU A N 1
ATOM 3331 C CA . LEU A 1 426 ? -14.205 -2.220 -16.418 1.00 94.62 426 LEU A CA 1
ATOM 3332 C C . LEU A 1 426 ? -14.459 -0.773 -16.866 1.00 94.62 426 LEU A C 1
ATOM 3334 O O . LEU A 1 426 ? -13.945 -0.352 -17.906 1.00 94.62 426 LEU A O 1
ATOM 3338 N N . ARG A 1 427 ? -15.183 0.030 -16.069 1.00 93.75 427 ARG A N 1
ATOM 3339 C CA . ARG A 1 427 ? -15.344 1.471 -16.329 1.00 93.75 427 ARG A CA 1
ATOM 3340 C C . ARG A 1 427 ? -13.997 2.193 -16.327 1.00 93.75 427 ARG A C 1
ATOM 3342 O O . ARG A 1 427 ? -13.706 2.906 -17.284 1.00 93.75 427 ARG A O 1
ATOM 3349 N N . PHE A 1 428 ? -13.170 1.977 -15.303 1.00 96.00 428 PHE A N 1
ATOM 3350 C CA . PHE A 1 428 ? -11.843 2.586 -15.216 1.00 96.00 428 PHE A CA 1
ATOM 3351 C C . PHE A 1 428 ? -10.984 2.223 -16.435 1.00 96.00 428 PHE A C 1
ATOM 3353 O O . PHE A 1 428 ? -10.443 3.107 -17.097 1.00 96.00 428 PHE A O 1
ATOM 3360 N N . ALA A 1 429 ? -10.907 0.934 -16.780 1.00 93.94 429 ALA A N 1
ATOM 3361 C CA . ALA A 1 429 ? -10.129 0.461 -17.923 1.00 93.94 429 ALA A CA 1
ATOM 3362 C C . ALA A 1 429 ? -10.602 1.082 -19.249 1.00 93.94 429 ALA A C 1
ATOM 3364 O O . ALA A 1 429 ? -9.792 1.448 -20.102 1.00 93.94 429 ALA A O 1
ATOM 3365 N N . ASN A 1 430 ? -11.916 1.253 -19.413 1.00 91.88 430 ASN A N 1
ATOM 3366 C CA . ASN A 1 430 ? -12.494 1.915 -20.577 1.00 91.88 430 ASN A CA 1
ATOM 3367 C C . ASN A 1 430 ? -12.141 3.404 -20.654 1.00 91.88 430 ASN A C 1
ATOM 3369 O O . ASN A 1 430 ? -11.828 3.889 -21.743 1.00 91.88 430 ASN A O 1
ATOM 3373 N N . ASP A 1 431 ? -12.190 4.122 -19.534 1.00 94.00 431 ASP A N 1
ATOM 3374 C CA . ASP A 1 431 ? -11.827 5.540 -19.478 1.00 94.00 431 ASP A CA 1
ATOM 3375 C C . ASP A 1 431 ? -10.337 5.745 -19.762 1.00 94.00 431 ASP A C 1
ATOM 3377 O O . ASP A 1 431 ? -9.978 6.606 -20.569 1.00 94.00 431 ASP A O 1
ATOM 3381 N N . LEU A 1 432 ? -9.480 4.899 -19.185 1.00 92.94 432 LEU A N 1
ATOM 3382 C CA . LEU A 1 432 ? -8.043 4.911 -19.440 1.00 92.94 432 LEU A CA 1
ATOM 3383 C C . LEU A 1 432 ? -7.732 4.613 -20.913 1.00 92.94 432 LEU A C 1
ATOM 3385 O O . LEU A 1 432 ? -6.979 5.350 -21.543 1.00 92.94 432 LEU A O 1
ATOM 3389 N N . ASN A 1 433 ? -8.372 3.605 -21.511 1.00 89.25 433 ASN A N 1
ATOM 3390 C CA . ASN A 1 433 ? -8.196 3.300 -22.932 1.00 89.25 433 ASN A CA 1
ATOM 3391 C C . ASN A 1 433 ? -8.649 4.463 -23.835 1.00 89.25 433 ASN A C 1
ATOM 3393 O O . ASN A 1 433 ? -7.965 4.794 -24.798 1.00 89.25 433 ASN A O 1
ATOM 3397 N N . LYS A 1 434 ? -9.788 5.107 -23.539 1.00 90.00 434 LYS A N 1
ATOM 3398 C CA . LYS A 1 434 ? -10.238 6.298 -24.288 1.00 90.00 434 LYS A CA 1
ATOM 3399 C C . LYS A 1 434 ? -9.229 7.439 -24.187 1.00 90.00 434 LYS A C 1
ATOM 3401 O O . LYS A 1 434 ? -8.958 8.093 -25.191 1.00 90.00 434 LYS A O 1
ATOM 3406 N N . PHE A 1 435 ? -8.690 7.673 -22.990 1.00 91.50 435 PHE A N 1
ATOM 3407 C CA . PHE A 1 435 ? -7.659 8.680 -22.770 1.00 91.50 435 PHE A CA 1
ATOM 3408 C C . PHE A 1 435 ? -6.412 8.392 -23.604 1.00 91.50 435 PHE A C 1
ATOM 3410 O O . PHE A 1 435 ? -5.945 9.281 -24.308 1.00 91.50 435 PHE A O 1
ATOM 3417 N N . VAL A 1 436 ? -5.913 7.156 -23.572 1.00 87.38 436 VAL A N 1
ATOM 3418 C CA . VAL A 1 436 ? -4.722 6.768 -24.331 1.00 87.38 436 VAL A CA 1
ATOM 3419 C C . VAL A 1 436 ? -4.925 6.966 -25.830 1.00 87.38 436 VAL A C 1
ATOM 3421 O O . VAL A 1 436 ? -4.076 7.583 -26.460 1.00 87.38 436 VAL A O 1
ATOM 3424 N N . VAL A 1 437 ? -6.045 6.499 -26.395 1.00 85.31 437 VAL A N 1
ATOM 3425 C CA . VAL A 1 437 ? -6.336 6.669 -27.831 1.00 85.31 437 VAL A CA 1
ATOM 3426 C C . VAL A 1 437 ? -6.329 8.152 -28.207 1.00 85.31 437 VAL A C 1
ATOM 3428 O O . VAL A 1 437 ? -5.625 8.551 -29.130 1.00 85.31 437 VAL A O 1
ATOM 3431 N N . ALA A 1 438 ? -7.031 8.988 -27.436 1.00 86.69 438 ALA A N 1
ATOM 3432 C CA . ALA A 1 438 ? -7.047 10.429 -27.673 1.00 86.69 438 ALA A CA 1
ATOM 3433 C C . ALA A 1 438 ? -5.651 11.062 -27.531 1.00 86.69 438 ALA A C 1
ATOM 3435 O O . ALA A 1 438 ? -5.300 11.965 -28.288 1.00 86.69 438 ALA A O 1
ATOM 3436 N N . TRP A 1 439 ? -4.845 10.598 -26.574 1.00 83.25 439 TRP A N 1
ATOM 3437 C CA . TRP A 1 439 ? -3.484 11.086 -26.376 1.00 83.25 439 TRP A CA 1
ATOM 3438 C C . TRP A 1 439 ? -2.574 10.735 -27.557 1.00 83.25 439 TRP A C 1
ATOM 3440 O O . TRP A 1 439 ? -1.859 11.605 -28.051 1.00 83.25 439 TRP A O 1
ATOM 3450 N N . GLN A 1 440 ? -2.629 9.494 -28.046 1.00 80.62 440 GLN A N 1
ATOM 3451 C CA . GLN A 1 440 ? -1.855 9.055 -29.210 1.00 80.62 440 GLN A CA 1
ATOM 3452 C C . GLN A 1 440 ? -2.200 9.866 -30.461 1.00 80.62 440 GLN A C 1
ATOM 3454 O O . GLN A 1 440 ? -1.288 10.309 -31.161 1.00 80.62 440 GLN A O 1
ATOM 3459 N N . ASP A 1 441 ? -3.491 10.131 -30.684 1.00 81.38 441 ASP A N 1
ATOM 3460 C CA . ASP A 1 441 ? -3.965 10.963 -31.793 1.00 81.38 441 ASP A CA 1
ATOM 3461 C C . ASP A 1 441 ? -3.406 12.394 -31.712 1.00 81.38 441 ASP A C 1
ATOM 3463 O O . ASP A 1 441 ? -2.934 12.939 -32.712 1.00 81.38 441 ASP A O 1
ATOM 3467 N N . ILE A 1 442 ? -3.414 13.006 -30.519 1.00 81.00 442 ILE A N 1
ATOM 3468 C CA . ILE A 1 442 ? -2.866 14.358 -30.298 1.00 81.00 442 ILE A CA 1
ATOM 3469 C C . ILE A 1 442 ? -1.358 14.389 -30.565 1.00 81.00 442 ILE A C 1
ATOM 3471 O O . ILE A 1 442 ? -0.858 15.346 -31.157 1.00 81.00 442 ILE A O 1
ATOM 3475 N N . GLN A 1 443 ? -0.635 13.357 -30.130 1.00 75.94 443 GLN A N 1
ATOM 3476 C CA . GLN A 1 443 ? 0.821 13.284 -30.253 1.00 75.94 443 GLN A CA 1
ATOM 3477 C C . GLN A 1 443 ? 1.303 12.774 -31.616 1.00 75.94 443 GLN A C 1
ATOM 3479 O O . GLN A 1 443 ? 2.511 12.691 -31.830 1.00 75.94 443 GLN A O 1
ATOM 3484 N N . GLN A 1 444 ? 0.386 12.426 -32.530 1.00 76.94 444 GLN A N 1
ATOM 3485 C CA . GLN A 1 444 ? 0.708 11.771 -33.804 1.00 76.94 444 GLN A CA 1
ATOM 3486 C C . GLN A 1 444 ? 1.609 10.537 -33.607 1.00 76.94 444 GLN A C 1
ATOM 3488 O O . GLN A 1 444 ? 2.460 10.222 -34.441 1.00 76.94 444 GLN A O 1
ATOM 3493 N N . MET A 1 445 ? 1.448 9.853 -32.470 1.00 68.81 445 MET A N 1
ATOM 3494 C CA . MET A 1 445 ? 2.145 8.603 -32.192 1.00 68.81 445 MET A CA 1
ATOM 3495 C C . MET A 1 445 ? 1.542 7.497 -33.068 1.00 68.81 445 MET A C 1
ATOM 3497 O O . MET A 1 445 ? 0.382 7.609 -33.474 1.00 68.81 445 MET A O 1
ATOM 3501 N N . PRO A 1 446 ? 2.287 6.418 -33.371 1.00 61.88 446 PRO A N 1
ATOM 3502 C CA . PRO A 1 446 ? 1.705 5.247 -34.016 1.00 61.88 446 PRO A CA 1
ATOM 3503 C C . PRO A 1 446 ? 0.420 4.823 -33.290 1.00 61.88 446 PRO A C 1
ATOM 3505 O O . PRO A 1 446 ? 0.395 4.748 -32.061 1.00 61.88 446 PRO A O 1
ATOM 3508 N N . THR A 1 447 ? -0.659 4.593 -34.041 1.00 54.50 447 THR A N 1
ATOM 3509 C CA . THR A 1 447 ? -1.956 4.211 -33.471 1.00 54.50 447 THR A CA 1
ATOM 3510 C C . THR A 1 447 ? -1.849 2.870 -32.752 1.00 54.50 447 THR A C 1
ATOM 3512 O O . THR A 1 447 ? -1.443 1.885 -33.369 1.00 54.50 447 THR A O 1
ATOM 3515 N N . GLY A 1 448 ? -2.291 2.830 -31.491 1.00 52.94 448 GLY A N 1
ATOM 3516 C CA . GLY A 1 448 ? -2.357 1.625 -30.669 1.00 52.94 448 GLY A CA 1
ATOM 3517 C C . GLY A 1 448 ? -1.139 1.475 -29.766 1.00 52.94 448 GLY A C 1
ATOM 3518 O O . GLY A 1 448 ? -0.062 1.104 -30.219 1.00 52.94 448 GLY A O 1
ATOM 3519 N N . ILE A 1 449 ? -1.304 1.745 -28.467 1.00 56.38 449 ILE A N 1
ATOM 3520 C CA . ILE A 1 449 ? -0.430 1.117 -27.474 1.00 56.38 449 ILE A CA 1
ATOM 3521 C C . ILE A 1 449 ? -0.719 -0.376 -27.590 1.00 56.38 449 ILE A C 1
ATOM 3523 O O . ILE A 1 449 ? -1.873 -0.790 -27.446 1.00 56.38 449 ILE A O 1
ATOM 3527 N N . ASP A 1 450 ? 0.305 -1.174 -27.882 1.00 58.94 450 ASP A N 1
ATOM 3528 C CA . ASP A 1 450 ? 0.193 -2.616 -27.730 1.00 58.94 450 ASP A CA 1
ATOM 3529 C C . ASP A 1 450 ? 0.124 -2.914 -26.230 1.00 58.94 450 ASP A C 1
ATOM 3531 O O . ASP A 1 450 ? 1.132 -3.073 -25.547 1.00 58.94 450 ASP A O 1
ATOM 3535 N N . TYR A 1 451 ? -1.096 -2.914 -25.695 1.00 61.25 451 TYR A N 1
ATOM 3536 C CA . TYR A 1 451 ? -1.365 -3.361 -24.332 1.00 61.25 451 TYR A CA 1
ATOM 3537 C C . TYR A 1 451 ? -1.136 -4.874 -24.173 1.00 61.25 451 TYR A C 1
ATOM 3539 O O . TYR A 1 451 ? -1.351 -5.403 -23.082 1.00 61.25 451 TYR A O 1
ATOM 3547 N N . GLY A 1 452 ? -0.795 -5.579 -25.260 1.00 58.59 452 GLY A N 1
ATOM 3548 C CA . GLY A 1 452 ? -0.953 -7.014 -25.389 1.00 58.59 452 GLY A CA 1
ATOM 3549 C C . GLY A 1 452 ? -2.399 -7.450 -25.147 1.00 58.59 452 GLY A C 1
ATOM 3550 O O . GLY A 1 452 ? -3.348 -6.654 -25.145 1.00 58.59 452 GLY A O 1
ATOM 3551 N N . ASP A 1 453 ? -2.543 -8.731 -24.842 1.00 63.81 453 ASP A N 1
ATOM 3552 C CA . ASP A 1 453 ? -3.769 -9.366 -24.357 1.00 63.81 453 ASP A CA 1
ATOM 3553 C C . ASP A 1 453 ? -3.990 -9.034 -22.864 1.00 63.81 453 ASP A C 1
ATOM 3555 O O . ASP A 1 453 ? -4.097 -9.916 -22.009 1.00 63.81 453 ASP A O 1
ATOM 3559 N N . HIS A 1 454 ? -3.979 -7.739 -22.492 1.00 83.69 454 HIS A N 1
ATOM 3560 C CA . HIS A 1 454 ? -4.173 -7.351 -21.091 1.00 83.69 454 HIS A CA 1
ATOM 3561 C C . HIS A 1 454 ? -5.576 -7.790 -20.622 1.00 83.69 454 HIS A C 1
ATOM 3563 O O . HIS A 1 454 ? -6.574 -7.228 -21.097 1.00 83.69 454 HIS A O 1
ATOM 3569 N N . PRO A 1 455 ? -5.702 -8.684 -19.616 1.00 84.50 455 PRO A N 1
ATOM 3570 C CA . PRO A 1 455 ? -6.967 -9.371 -19.325 1.00 84.50 455 PRO A CA 1
ATOM 3571 C C . PRO A 1 455 ? -8.132 -8.435 -18.992 1.00 84.50 455 PRO A C 1
ATOM 3573 O O . PRO A 1 455 ? -9.294 -8.715 -19.283 1.00 84.50 455 PRO A O 1
ATOM 3576 N N . LEU A 1 456 ? -7.848 -7.302 -18.344 1.00 85.62 456 LEU A N 1
ATOM 3577 C CA . LEU A 1 456 ? -8.880 -6.319 -18.008 1.00 85.62 456 LEU A CA 1
ATOM 3578 C C . LEU A 1 456 ? -9.424 -5.581 -19.245 1.00 85.62 456 LEU A C 1
ATOM 3580 O O . LEU A 1 456 ? -10.623 -5.321 -19.328 1.00 85.62 456 LEU A O 1
ATOM 3584 N N . LEU A 1 457 ? -8.567 -5.270 -20.222 1.00 82.00 457 LEU A N 1
ATOM 3585 C CA . LEU A 1 457 ? -8.993 -4.603 -21.453 1.00 82.00 457 LEU A CA 1
ATOM 3586 C C . LEU A 1 457 ? -9.737 -5.568 -22.375 1.00 82.00 457 LEU A C 1
ATOM 3588 O O . LEU A 1 457 ? -10.715 -5.162 -23.003 1.00 82.00 457 LEU A O 1
ATOM 3592 N N . GLU A 1 458 ? -9.328 -6.837 -22.424 1.00 83.69 458 GLU A N 1
ATOM 3593 C CA . GLU A 1 458 ? -10.063 -7.890 -23.133 1.00 83.69 458 GLU A CA 1
ATOM 3594 C C . GLU A 1 458 ? -11.486 -8.045 -22.594 1.00 83.69 458 GLU A C 1
ATOM 3596 O O . GLU A 1 458 ? -12.451 -7.958 -23.359 1.00 83.69 458 GLU A O 1
ATOM 3601 N N . ARG A 1 459 ? -11.636 -8.164 -21.268 1.00 82.69 459 ARG A N 1
ATOM 3602 C CA . ARG A 1 459 ? -12.949 -8.212 -20.608 1.00 82.69 459 ARG A CA 1
ATOM 3603 C C . ARG A 1 459 ? -13.786 -6.967 -20.905 1.00 82.69 459 ARG A C 1
ATOM 3605 O O . ARG A 1 459 ? -14.947 -7.087 -21.290 1.00 82.69 459 ARG A O 1
ATOM 3612 N N . ALA A 1 460 ? -13.191 -5.775 -20.827 1.00 80.19 460 ALA A N 1
ATOM 3613 C CA . ALA A 1 460 ? -13.885 -4.519 -21.120 1.00 80.19 460 ALA A CA 1
ATOM 3614 C C . ALA A 1 460 ? -14.312 -4.396 -22.599 1.00 80.19 460 ALA A C 1
ATOM 3616 O O . ALA A 1 460 ? -15.329 -3.778 -22.922 1.00 80.19 460 ALA A O 1
ATOM 3617 N N . ARG A 1 461 ? -13.553 -4.980 -23.538 1.00 79.81 461 ARG A N 1
ATOM 3618 C CA . ARG A 1 461 ? -13.950 -5.107 -24.954 1.00 79.81 461 ARG A CA 1
ATOM 3619 C C . ARG A 1 461 ? -15.113 -6.089 -25.118 1.00 79.81 461 ARG A C 1
ATOM 3621 O O . ARG A 1 461 ? -16.079 -5.735 -25.792 1.00 79.81 461 ARG A O 1
ATOM 3628 N N . ALA A 1 462 ? -15.054 -7.258 -24.484 1.00 79.50 462 ALA A N 1
ATOM 3629 C CA . ALA A 1 462 ? -16.110 -8.268 -24.550 1.00 79.50 462 ALA A CA 1
ATOM 3630 C C . ALA A 1 462 ? -17.452 -7.757 -23.990 1.00 79.50 462 ALA A C 1
ATOM 3632 O O . ALA A 1 462 ? -18.492 -7.947 -24.621 1.00 79.50 462 ALA A O 1
ATOM 3633 N N . GLU A 1 463 ? -17.437 -7.033 -22.865 1.00 78.88 463 GLU A N 1
ATOM 3634 C CA . GLU A 1 463 ? -18.642 -6.433 -22.268 1.00 78.88 463 GLU A CA 1
ATOM 3635 C C . GLU A 1 463 ? -19.335 -5.455 -23.232 1.00 78.88 463 GLU A C 1
ATOM 3637 O O . GLU A 1 463 ? -20.551 -5.515 -23.416 1.00 78.88 463 GLU A O 1
ATOM 3642 N N . ARG A 1 464 ? -18.566 -4.607 -23.931 1.00 71.75 464 ARG A N 1
ATOM 3643 C CA . ARG A 1 464 ? -19.114 -3.685 -24.944 1.00 71.75 464 ARG A CA 1
ATOM 3644 C C . ARG A 1 464 ? -19.779 -4.407 -26.112 1.00 71.75 464 ARG A C 1
ATOM 3646 O O . ARG A 1 464 ? -20.771 -3.906 -26.635 1.00 71.75 464 ARG A O 1
ATOM 3653 N N . MET A 1 465 ? -19.235 -5.550 -26.532 1.00 70.62 465 MET A N 1
ATOM 3654 C CA . MET A 1 465 ? -19.808 -6.336 -27.630 1.00 70.62 465 MET A CA 1
ATOM 3655 C C . MET A 1 465 ? -21.091 -7.062 -27.208 1.00 70.62 465 MET A C 1
ATOM 3657 O O . MET A 1 465 ? -22.040 -7.115 -27.987 1.00 70.62 465 MET A O 1
ATOM 3661 N N . ASN A 1 466 ? -21.156 -7.546 -25.966 1.00 66.00 466 ASN A N 1
ATOM 3662 C CA . ASN A 1 466 ? -22.324 -8.253 -25.432 1.00 66.00 466 ASN A CA 1
ATOM 3663 C C . ASN A 1 466 ? -23.451 -7.309 -24.962 1.00 66.00 466 ASN A C 1
ATOM 3665 O O . ASN A 1 466 ? -24.613 -7.707 -24.941 1.00 66.00 466 ASN A O 1
ATOM 3669 N N . GLY A 1 467 ? -23.133 -6.058 -24.610 1.00 57.97 467 GLY A N 1
ATOM 3670 C CA . GLY A 1 467 ? -24.068 -5.071 -24.050 1.00 57.97 467 GLY A CA 1
ATOM 3671 C C . GLY A 1 467 ? -24.964 -4.312 -25.041 1.00 57.97 467 GLY A C 1
ATOM 3672 O O . GLY A 1 467 ? -25.662 -3.401 -24.610 1.00 57.97 467 GLY A O 1
ATOM 3673 N N . GLY A 1 468 ? -24.949 -4.640 -26.341 1.00 50.31 468 GLY A N 1
ATOM 3674 C CA . GLY A 1 468 ? -25.933 -4.195 -27.345 1.00 50.31 468 GLY A CA 1
ATOM 3675 C C . GLY A 1 468 ? -26.449 -2.748 -27.228 1.00 50.31 468 GLY A C 1
ATOM 3676 O O . GLY A 1 468 ? -27.587 -2.529 -26.824 1.00 50.31 468 GLY A O 1
ATOM 3677 N N . GLY A 1 469 ? -25.669 -1.746 -27.654 1.00 38.78 469 GLY A N 1
ATOM 3678 C CA . GLY A 1 469 ? -26.131 -0.351 -27.664 1.00 38.78 469 GLY A CA 1
ATOM 3679 C C . GLY A 1 469 ? -25.285 0.587 -28.526 1.00 38.78 469 GLY A C 1
ATOM 3680 O O . GLY A 1 469 ? -24.250 1.063 -28.085 1.00 38.78 469 GLY A O 1
ATOM 3681 N N . LYS A 1 470 ? -25.753 0.834 -29.759 1.00 37.88 470 LYS A N 1
ATOM 3682 C CA . LYS A 1 470 ? -25.375 1.896 -30.719 1.00 37.88 470 LYS A CA 1
ATOM 3683 C C . LYS A 1 470 ? -24.006 2.570 -30.509 1.00 37.88 470 LYS A C 1
ATOM 3685 O O . LYS A 1 470 ? -23.877 3.548 -29.777 1.00 37.88 470 LYS A O 1
ATOM 3690 N N . ALA A 1 471 ? -23.034 2.166 -31.325 1.00 41.69 471 ALA A N 1
ATOM 3691 C CA . ALA A 1 471 ? -21.953 3.053 -31.735 1.00 41.69 471 ALA A CA 1
ATOM 3692 C C . ALA A 1 471 ? -22.561 4.276 -32.451 1.00 41.69 471 ALA A C 1
ATOM 3694 O O . ALA A 1 471 ? -22.997 4.188 -33.597 1.00 41.69 471 ALA A O 1
ATOM 3695 N N . GLY A 1 472 ? -22.653 5.407 -31.757 1.00 38.25 472 GLY A N 1
ATOM 3696 C CA . GLY A 1 472 ? -23.164 6.652 -32.317 1.00 38.25 472 GLY A CA 1
ATOM 3697 C C . GLY A 1 472 ? -22.612 7.861 -31.574 1.00 38.25 472 GLY A C 1
ATOM 3698 O O . GLY A 1 472 ? -23.088 8.185 -30.495 1.00 38.25 472 GLY A O 1
ATOM 3699 N N . GLY A 1 473 ? -21.630 8.534 -32.182 1.00 35.72 473 GLY A N 1
ATOM 3700 C CA . GLY A 1 473 ? -21.337 9.950 -31.923 1.00 35.72 473 GLY A CA 1
ATOM 3701 C C . GLY A 1 473 ? -20.513 10.279 -30.676 1.00 35.72 473 GLY A C 1
ATOM 3702 O O . GLY A 1 473 ? -20.987 10.999 -29.809 1.00 35.72 473 GLY A O 1
ATOM 3703 N N . GLY A 1 474 ? -19.261 9.819 -30.598 1.00 32.00 474 GLY A N 1
ATOM 3704 C CA . GLY A 1 474 ? -18.335 10.183 -29.511 1.00 32.00 474 GLY A CA 1
ATOM 3705 C C . GLY A 1 474 ? -17.100 10.991 -29.927 1.00 32.00 474 GLY A C 1
ATOM 3706 O O . GLY A 1 474 ? -16.251 11.253 -29.087 1.00 32.00 474 GLY A O 1
ATOM 3707 N N . ALA A 1 475 ? -16.965 11.380 -31.199 1.00 33.25 475 ALA A N 1
ATOM 3708 C CA . ALA A 1 475 ? -15.756 12.048 -31.700 1.00 33.25 475 ALA A CA 1
ATOM 3709 C C . ALA A 1 475 ? -15.734 13.581 -31.490 1.00 33.25 475 ALA A C 1
ATOM 3711 O O . ALA A 1 475 ? -14.777 14.236 -31.888 1.00 33.25 475 ALA A O 1
ATOM 3712 N N . ALA A 1 476 ? -16.764 14.181 -30.878 1.00 33.84 476 ALA A N 1
ATOM 3713 C CA . ALA A 1 476 ? -16.914 15.643 -30.844 1.00 33.84 476 ALA A CA 1
ATOM 3714 C C . ALA 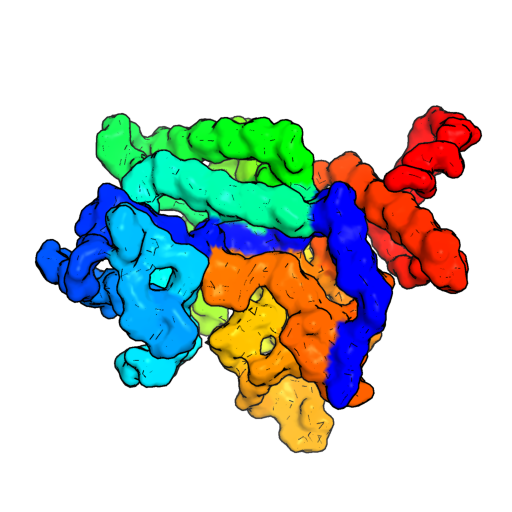A 1 476 ? -16.668 16.318 -29.478 1.00 33.84 476 ALA A C 1
ATOM 3716 O O . ALA A 1 476 ? -16.718 17.541 -29.408 1.00 33.84 476 ALA A O 1
ATOM 3717 N N . ALA A 1 477 ? -16.380 15.579 -28.399 1.00 36.84 477 ALA A N 1
ATOM 3718 C CA . ALA A 1 477 ? -16.280 16.170 -27.053 1.00 36.84 477 ALA A CA 1
ATOM 3719 C C . ALA A 1 477 ? -14.853 16.270 -26.474 1.00 36.84 477 ALA A C 1
ATOM 3721 O O . ALA A 1 477 ? -14.686 16.781 -25.373 1.00 36.84 477 ALA A O 1
ATOM 3722 N N . ILE A 1 478 ? -13.816 15.835 -27.196 1.00 38.72 478 ILE A N 1
ATOM 3723 C CA . ILE A 1 478 ? -12.427 15.812 -26.695 1.00 38.72 478 ILE A CA 1
ATOM 3724 C C . ILE A 1 478 ? -11.567 16.798 -27.498 1.00 38.72 478 ILE A C 1
ATOM 3726 O O . ILE A 1 478 ? -10.638 16.422 -28.205 1.00 38.72 478 ILE A O 1
ATOM 3730 N N . ARG A 1 479 ? -11.931 18.084 -27.453 1.00 33.00 479 ARG A N 1
ATOM 3731 C CA . ARG A 1 479 ? -11.125 19.195 -28.003 1.00 33.00 479 ARG A CA 1
ATOM 3732 C C . ARG A 1 479 ? -11.136 20.456 -27.126 1.00 33.00 479 ARG A C 1
ATOM 3734 O O . ARG A 1 479 ? -10.867 21.545 -27.625 1.00 33.00 479 ARG A O 1
ATOM 3741 N N . ARG A 1 480 ? -11.446 20.332 -25.835 1.00 30.14 480 ARG A N 1
ATOM 3742 C CA . ARG A 1 480 ? -11.293 21.423 -24.866 1.00 30.14 480 ARG A CA 1
ATOM 3743 C C . ARG A 1 480 ? -10.433 20.990 -23.702 1.00 30.14 480 ARG A C 1
ATOM 3745 O O . ARG A 1 480 ? -10.602 19.825 -23.275 1.00 30.14 480 ARG A O 1
#

Foldseek 3Di:
DDFFDPVPVVLQVLCLVQLQFAFEFAALLLLDAQQLQVVLCVVQQNADQDDQDHDDQPDPVPLPDRGLSLQKAADPVSPDRCDDPNGGGPRIAGPQDCVVPPPDPASCVSVVVSCSASPCVVRVHHSQQALVSSVVSLVSNLVVCSSSSNLEYEYAYALLCLCRRCVPVPDDDSLSSSQVSLVSVVVSQVVSVVSNYHYAYANEDEQADDPPPPDQNLVVLLVSLVSLVVCCVVHVSHFYHEYDYALVGDDLLSNQPSLVSCVVVVGAYEYEDPQNAALVRLLVNCVRRVGLEYEANQRVQQDPVSLVSLVVSLYEYAHALQVSLSSQTWFFAQPPVRGTHNPGDTHGCNASLSGSVVCSVPVSVRHYAYHNHNCSHGHDSVVSLCRQSNNVPPDDPVGHGQDPLNNSSNSLSSLSSHSDDLVVSLVSNVSSVVSVQVVCVVVVHPGDSCNDVNVSVVVSVVCVVVVDDDPDDDPPPPDD

Nearest PDB structures (foldseek):
  3rys-assembly2_B  TM=8.346E-01  e=6.361E-15  Paenarthrobacter aurescens TC1
  3pbm-assembly1_A  TM=8.164E-01  e=1.905E-12  Pseudomonas aeruginosa
  6n91-assembly1_B  TM=8.165E-01  e=7.823E-12  Vibrio cholerae O1 biovar El Tor str. N16961
  1fkw-assembly1_A  TM=7.407E-01  e=6.942E-13  Mus musculus
  6n9m-assembly1_A  TM=7.956E-01  e=2.497E-11  Salmonella enterica subsp. enterica serovar Typhimurium str. LT2

pLDDT: mean 85.91, std 15.58, range [30.14, 98.69]

Sequence (480 aa):
MQTYTPMTEPLLKAMQARGLFVETHVHFPGLFTPELTLSLGIKNGWVHGHTGEVLRPFAHPKNPYKHYSELFLAGADGKGALVKDGMVAKDLRYNLDPRNYPDLKIAFDIFDRVYAFTHSHRFGEGAVMQAEDVAAVMASYLGQCREQGLRHTEVQFNFTMADHVFRDSGLKTPEARQHALCELLAVVVEEYAKHDVNLAFLHCFNKTVISGIGDDLEERTVRAADLVLRLNRDFPFVVGIQSAGNEDMYDVEKLKRGYDMVRAAGLESGAHAGEGRGGPHVMKVLDTLQLSNLGHGFRAIELDEAIAAVREAGMVLHQCPIVNRALESKLKYDSQSGKPHAEGEKRNIGEVYNHPFFELLRSHGVRVNICSDNPGFFGSYEEEVRAMTGMSVAFPKHVKPLSFEELVITTLNGVMASAMKEKDKLRFANDLNKFVVAWQDIQQMPTGIDYGDHPLLERARAERMNGGGKAGGGAAAIRR

Solvent-accessible surface area (backbone atoms only — not comparable to full-atom values): 25949 Å² total; per-residue (Å²): 105,42,68,46,59,88,62,53,62,63,48,51,53,57,36,24,78,64,38,66,38,51,38,70,42,32,34,57,68,22,44,46,37,46,47,57,41,50,50,31,18,39,74,70,69,68,39,50,74,87,76,77,58,75,94,70,83,80,74,46,94,79,52,93,71,86,58,71,57,68,45,52,23,14,54,95,89,44,75,43,64,64,37,53,97,92,36,68,35,90,59,48,38,67,60,72,58,59,84,84,38,85,88,58,90,50,62,65,55,55,52,54,52,56,41,42,36,47,36,7,66,82,58,78,56,42,34,43,59,38,62,67,44,52,52,51,45,51,51,54,40,53,51,51,30,53,74,56,4,27,28,33,39,29,34,36,32,54,62,72,40,20,57,48,34,34,57,87,69,76,55,88,46,65,68,57,24,37,49,54,48,48,56,56,48,47,55,52,41,58,55,35,45,76,67,58,28,44,60,36,31,24,42,31,45,75,56,50,55,55,91,93,55,93,69,58,59,39,60,50,29,38,51,53,29,53,51,39,61,58,45,26,77,83,36,75,45,44,42,24,41,29,37,43,66,54,62,90,36,60,65,68,72,40,41,27,66,14,40,51,53,32,50,76,69,75,36,44,33,35,35,59,36,13,62,82,40,47,10,74,52,33,40,51,46,49,73,60,48,67,56,56,34,33,37,36,38,55,27,16,64,20,27,71,69,23,45,48,49,40,50,75,70,65,40,33,24,37,32,34,49,58,44,41,30,75,52,53,34,57,47,31,26,28,88,86,80,67,41,60,20,76,90,28,54,76,39,63,43,71,40,60,88,59,36,51,65,61,50,38,41,72,76,65,67,36,46,42,18,70,26,32,41,29,34,35,78,67,36,39,56,62,53,43,54,31,38,50,32,15,69,76,35,75,28,54,82,89,50,80,54,52,48,72,67,53,50,53,50,20,42,50,36,33,48,68,52,38,91,61,54,66,74,55,37,34,49,50,50,51,52,48,50,54,50,49,55,55,50,29,64,75,66,70,44,78,85,69,79,84,66,70,90,40,66,63,58,53,50,41,51,51,50,60,68,73,63,74,75,79,96,74,90,78,87,82,79,87,85,124

Mean predicted aligned error: 7.19 Å